Protein AF-A0A952NTE8-F1 (afdb_monomer)

Secondary structure (DSSP, 8-state):
--SSSHHHHHHHHSSS-HHHHT--TTTTTSSPEEETTEEEE-GGGSS----HHHHHHTGGG-SSHHHHHHHHHHH-GGGGTSEEEESS-SSSS---SSS-EEEEEETTEEEEEE--TT--SEEEEEEEE-TTT--EEEEEEEEETTEEEEEES-HHHHHHHTTTT---S-SSS--TTBTT--SS----HHHHHHHHHHHHHTTTSTTTTT----SS--GGG-HHHHHHHHHHHHHHHHHHHHHSSTTSTTGGGHHHHHHHHTTTT--TTSTTHHHHHHTTS-HHHHHHPPPSHHHHHHHHHHHHHHHHHHHHHHHHH-TT---SS---SSTTGGGHHHHHHHHHHHHHTT---GGG---SSS-TT----SS-HHHHHHHHHHHH-TTTTTT--EEEEE-SSSS-EEEEE-HHHHHHHHTT--------PPP--TTS--TTS-HHHHHHHHHSTTTS-SSS-PPP--TT-HHHHHHHHHSTT--HHHHHHIIIIITTTSTT-SSTTSPPPHHHHHHHHHHHHHHHS----

Mean predicted aligned error: 8.25 Å

pLDDT: mean 82.38, std 14.88, range [23.11, 97.81]

Sequence (529 aa):
MSVFKSALVAGMLLAFSVVAQAQQNKFLDMLPIFKNGKIVDRGVFRDKVPTFEELRANAARIPSYETFIDELLRQAPALRENHILIHHSESQQLSSLTHPRVILFGGGMAFGLADDPRQEERRVEIMQVDPKTYTISMHEIVFHESGPEFVEKPTSCAACHGQNPKPLWNPYDFWPNTFGSAIGFVGTSEETRAYQEIYARRAELPSLRGLKLGAKISQDTENVTAFTQYAHQINLGRFSAQNLGPASGIDDFADPLIAVFSYCAADRYQKANHEKLREFFHPDDAKLLPDLRPIETDMIASRGHFKNFLDRMQERIFPSGEVKFKVDHSRLADETGTLAQIRYVFELAGVDATNLTTSLIANDTLISAPSNTPIDFLGSFYEARPDLFKNVKLVPVDLNDGRKSWMRADCESLKAKSRKIRRRFASTRAWTEFKTDAPMRPVISRCAKCHVEGLGDAFNPAPTIPFDQPAKLATLLQAPQSRLREKIALRIREARGTQAQMPPGQALREEDIDSLLAFLDVLGKPPSH

Structure (mmCIF, N/CA/C/O backbone):
data_AF-A0A952NTE8-F1
#
_entry.id   AF-A0A952NTE8-F1
#
loop_
_atom_site.group_PDB
_atom_site.id
_atom_site.type_symbol
_atom_site.label_atom_id
_atom_site.label_alt_id
_atom_site.label_comp_id
_atom_site.label_asym_id
_atom_site.label_entity_id
_atom_site.label_seq_id
_atom_site.pdbx_PDB_ins_code
_atom_site.Cartn_x
_atom_site.Cartn_y
_atom_site.Cartn_z
_atom_site.occupancy
_atom_site.B_iso_or_equiv
_atom_site.auth_seq_id
_atom_site.auth_comp_id
_atom_site.auth_asym_id
_atom_site.auth_atom_id
_atom_site.pdbx_PDB_model_num
ATOM 1 N N . MET A 1 1 ? 41.011 11.223 -12.927 1.00 29.12 1 MET A N 1
ATOM 2 C CA . MET A 1 1 ? 39.618 11.497 -13.368 1.00 29.12 1 MET A CA 1
ATOM 3 C C . MET A 1 1 ? 38.599 10.682 -12.551 1.00 29.12 1 MET A C 1
ATOM 5 O O . MET A 1 1 ? 37.836 9.912 -13.113 1.00 29.12 1 MET A O 1
ATOM 9 N N . SER A 1 2 ? 38.578 10.842 -11.219 1.00 26.78 2 SER A N 1
ATOM 10 C CA . SER A 1 2 ? 37.790 9.997 -10.287 1.00 26.78 2 SER A CA 1
ATOM 11 C C . SER A 1 2 ? 36.852 10.794 -9.359 1.00 26.78 2 SER A C 1
ATOM 13 O O . SER A 1 2 ? 36.291 10.234 -8.425 1.00 26.78 2 SER A O 1
ATOM 15 N N . VAL A 1 3 ? 36.669 12.097 -9.591 1.00 23.11 3 VAL A N 1
ATOM 16 C CA . VAL A 1 3 ? 35.991 12.994 -8.628 1.00 23.11 3 VAL A CA 1
ATOM 17 C C . VAL A 1 3 ? 34.566 13.384 -9.068 1.00 23.11 3 VAL A C 1
ATOM 19 O O . VAL A 1 3 ? 33.764 13.812 -8.251 1.00 23.11 3 VAL A O 1
ATOM 22 N N . PHE A 1 4 ? 34.180 13.141 -10.328 1.00 24.33 4 PHE A N 1
ATOM 23 C CA . PHE A 1 4 ? 32.872 13.568 -10.860 1.00 24.33 4 PHE A CA 1
ATOM 24 C C . PHE A 1 4 ? 31.742 12.521 -10.798 1.00 24.33 4 PHE A C 1
ATOM 26 O O . PHE A 1 4 ? 30.581 12.886 -10.958 1.00 24.33 4 PHE A O 1
ATOM 33 N N . LYS A 1 5 ? 32.026 11.237 -10.526 1.00 28.19 5 LYS A N 1
ATOM 34 C CA . LYS A 1 5 ? 30.979 10.191 -10.433 1.00 28.19 5 LYS A CA 1
ATOM 35 C C . LYS A 1 5 ? 30.273 10.135 -9.069 1.00 28.19 5 LYS A C 1
ATOM 37 O O . LYS A 1 5 ? 29.155 9.635 -8.992 1.00 28.19 5 LYS A O 1
ATOM 42 N N . SER A 1 6 ? 30.873 10.696 -8.020 1.00 28.03 6 SER A N 1
ATOM 43 C CA . SER A 1 6 ? 30.298 10.700 -6.664 1.00 28.03 6 SER A CA 1
ATOM 44 C C . SER A 1 6 ? 29.309 11.848 -6.424 1.00 28.03 6 SER A C 1
ATOM 46 O O . SER A 1 6 ? 28.463 11.747 -5.544 1.00 28.03 6 SER A O 1
ATOM 48 N N . ALA A 1 7 ? 29.354 12.912 -7.234 1.00 27.81 7 ALA A N 1
ATOM 49 C CA . ALA A 1 7 ? 28.498 14.089 -7.069 1.00 27.81 7 ALA A CA 1
ATOM 50 C C . ALA A 1 7 ? 27.037 13.860 -7.504 1.00 27.81 7 ALA A C 1
ATOM 52 O O . ALA A 1 7 ? 26.141 14.518 -6.985 1.00 27.81 7 ALA A O 1
ATOM 53 N N . LEU A 1 8 ? 26.774 12.916 -8.419 1.00 34.78 8 LEU A N 1
ATOM 54 C CA . LEU A 1 8 ? 25.407 12.595 -8.855 1.00 34.78 8 LEU A CA 1
ATOM 55 C C . LEU A 1 8 ? 24.641 11.799 -7.783 1.00 34.78 8 LEU A C 1
ATOM 57 O O . LEU A 1 8 ? 23.468 12.057 -7.538 1.00 34.78 8 LEU A O 1
ATOM 61 N N . VAL A 1 9 ? 25.340 10.873 -7.117 1.00 36.53 9 VAL A N 1
ATOM 62 C CA . VAL A 1 9 ? 24.815 10.057 -6.008 1.00 36.53 9 VAL A CA 1
ATOM 63 C C . VAL A 1 9 ? 24.682 10.906 -4.745 1.00 36.53 9 VAL A C 1
ATOM 65 O O . VAL A 1 9 ? 23.647 10.871 -4.091 1.00 36.53 9 VAL A O 1
ATOM 68 N N . ALA A 1 10 ? 25.680 11.747 -4.457 1.00 31.86 10 ALA A N 1
ATOM 69 C CA . ALA A 1 10 ? 25.609 12.698 -3.358 1.00 31.86 10 ALA A CA 1
ATOM 70 C C . ALA A 1 10 ? 24.517 13.751 -3.589 1.00 31.86 10 ALA A C 1
ATOM 72 O O . ALA A 1 10 ? 23.801 14.058 -2.661 1.00 31.86 10 ALA A O 1
ATOM 73 N N . GLY A 1 11 ? 24.307 14.267 -4.803 1.00 30.27 11 GLY A N 1
ATOM 74 C CA . GLY A 1 11 ? 23.286 15.291 -5.070 1.00 30.27 11 GLY A CA 1
ATOM 75 C C . GLY A 1 11 ? 21.835 14.825 -4.889 1.00 30.27 11 GLY A C 1
ATOM 76 O O . GLY A 1 11 ? 21.003 15.631 -4.487 1.00 30.27 11 GLY A O 1
ATOM 77 N N . MET A 1 12 ? 21.537 13.543 -5.142 1.00 36.53 12 MET A N 1
ATOM 78 C CA . MET A 1 12 ? 20.231 12.937 -4.830 1.00 36.53 12 MET A CA 1
ATOM 79 C C . MET A 1 12 ? 20.116 12.527 -3.355 1.00 36.53 12 MET A C 1
ATO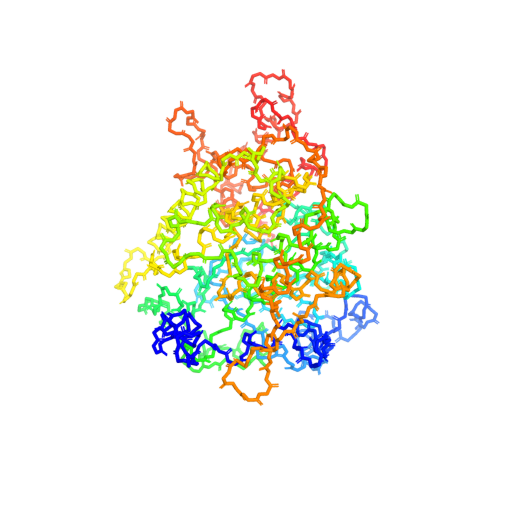M 81 O O . MET A 1 12 ? 19.042 12.649 -2.781 1.00 36.53 12 MET A O 1
ATOM 85 N N . LEU A 1 13 ? 21.220 12.119 -2.717 1.00 37.16 13 LEU A N 1
ATOM 86 C CA . LEU A 1 13 ? 21.271 11.861 -1.270 1.00 37.16 13 LEU A CA 1
ATOM 87 C C . LEU A 1 13 ? 21.317 13.149 -0.416 1.00 37.16 13 LEU A C 1
ATOM 89 O O . LEU A 1 13 ? 21.011 13.104 0.767 1.00 37.16 13 LEU A O 1
ATOM 93 N N . LEU A 1 14 ? 21.695 14.295 -0.989 1.00 31.58 14 LEU A N 1
ATOM 94 C CA . LEU A 1 14 ? 21.822 15.601 -0.316 1.00 31.58 14 LEU A CA 1
ATOM 95 C C . LEU A 1 14 ? 20.599 16.506 -0.531 1.00 31.58 14 LEU A C 1
ATOM 97 O O . LEU A 1 14 ? 20.530 17.581 0.059 1.00 31.58 14 LEU A O 1
ATOM 101 N N . ALA A 1 15 ? 19.634 16.089 -1.357 1.00 31.64 15 ALA A N 1
ATOM 102 C CA . ALA A 1 15 ? 18.303 16.701 -1.408 1.00 31.64 15 ALA A CA 1
ATOM 103 C C . ALA A 1 15 ? 17.396 16.208 -0.265 1.00 31.64 15 ALA A C 1
ATOM 105 O O . ALA A 1 15 ? 16.278 16.690 -0.094 1.00 31.64 15 ALA A O 1
ATOM 106 N N . PHE A 1 16 ? 17.888 15.270 0.544 1.00 37.50 16 PHE A N 1
ATOM 107 C CA . PHE A 1 16 ? 17.318 14.973 1.839 1.00 37.50 16 PHE A CA 1
ATOM 108 C C . PHE A 1 16 ? 17.744 16.091 2.794 1.00 37.50 16 PHE A C 1
ATOM 110 O O . PHE A 1 16 ? 18.900 16.181 3.201 1.00 37.50 16 PHE A O 1
ATOM 117 N N . SER A 1 17 ? 16.811 16.987 3.121 1.00 36.16 17 SER A N 1
ATOM 118 C CA . SER A 1 17 ? 16.971 17.904 4.249 1.00 36.16 17 SER A CA 1
ATOM 119 C C . SER A 1 17 ? 17.384 17.114 5.501 1.00 36.16 17 SER A C 1
ATOM 121 O O . SER A 1 17 ? 17.179 15.906 5.585 1.00 36.16 17 SER A O 1
ATOM 123 N N . VAL A 1 18 ? 17.934 17.773 6.518 1.00 35.44 18 VAL A N 1
ATOM 124 C CA . VAL A 1 18 ? 18.267 17.124 7.806 1.00 35.44 18 VAL A CA 1
ATOM 125 C C . VAL A 1 18 ? 17.051 16.377 8.404 1.00 35.44 18 VAL A C 1
ATOM 127 O O . VAL A 1 18 ? 17.213 15.386 9.106 1.00 35.44 18 VAL A O 1
ATOM 130 N N . VAL A 1 19 ? 15.829 16.782 8.029 1.00 35.66 19 VAL A N 1
ATOM 131 C CA . VAL A 1 19 ? 14.547 16.118 8.339 1.00 35.66 19 VAL A CA 1
ATOM 132 C C . VAL A 1 19 ? 14.366 14.788 7.588 1.00 35.66 19 VAL A C 1
ATOM 134 O O . VAL A 1 19 ? 13.755 13.859 8.101 1.00 35.66 19 VAL A O 1
ATOM 137 N N . ALA A 1 20 ? 14.925 14.655 6.388 1.00 42.34 20 ALA A N 1
ATOM 138 C CA . ALA A 1 20 ? 14.917 13.419 5.619 1.00 42.34 20 ALA A CA 1
ATOM 139 C C . ALA A 1 20 ? 16.083 12.465 5.944 1.00 42.34 20 ALA A C 1
ATOM 141 O O . ALA A 1 20 ? 15.983 11.269 5.697 1.00 42.34 20 ALA A O 1
ATOM 142 N N . GLN A 1 21 ? 17.156 12.951 6.569 1.00 41.72 21 GLN A N 1
ATOM 143 C CA . GLN A 1 21 ? 18.234 12.096 7.084 1.00 41.72 21 GLN A CA 1
ATOM 144 C C . GLN A 1 21 ? 17.828 11.336 8.364 1.00 41.72 21 GLN A C 1
ATOM 146 O O . GLN A 1 21 ? 18.418 10.307 8.679 1.00 41.72 21 GLN A O 1
ATOM 151 N N . ALA A 1 22 ? 16.786 11.811 9.057 1.00 40.94 22 ALA A N 1
ATOM 152 C CA . ALA A 1 22 ? 16.142 11.151 10.196 1.00 40.94 22 ALA A CA 1
ATOM 153 C C . ALA A 1 22 ? 15.037 10.150 9.796 1.00 40.94 22 ALA A C 1
ATOM 155 O O . ALA A 1 22 ? 14.345 9.625 10.669 1.00 40.94 22 ALA A O 1
ATOM 156 N N . GLN A 1 23 ? 14.847 9.871 8.497 1.00 52.31 23 GLN A N 1
ATOM 157 C CA . GLN A 1 23 ? 13.864 8.881 8.051 1.00 52.31 23 GLN A CA 1
ATOM 158 C C . GLN A 1 23 ? 14.181 7.537 8.727 1.00 52.31 23 GLN A C 1
ATOM 160 O O . GLN A 1 23 ? 15.297 7.030 8.656 1.00 52.31 23 GLN A O 1
ATOM 165 N N . GLN A 1 24 ? 13.227 7.028 9.505 1.00 62.09 24 GLN A N 1
ATOM 166 C CA . GLN A 1 24 ? 13.499 6.199 10.679 1.00 62.09 24 GLN A CA 1
ATOM 167 C C . GLN A 1 24 ? 14.242 4.885 10.385 1.00 62.09 24 GLN A C 1
ATOM 169 O O . GLN A 1 24 ? 13.862 4.124 9.501 1.00 62.09 24 GLN A O 1
ATOM 174 N N . ASN A 1 25 ? 15.179 4.488 11.251 1.00 64.44 25 ASN A N 1
ATOM 175 C CA . ASN A 1 25 ? 15.815 3.155 11.212 1.00 64.44 25 ASN A CA 1
ATOM 176 C C . ASN A 1 25 ? 14.817 1.990 11.042 1.00 64.44 25 ASN A C 1
ATOM 178 O O . ASN A 1 25 ? 15.151 0.940 10.493 1.00 64.44 25 ASN A O 1
ATOM 182 N N . LYS A 1 26 ? 13.582 2.190 11.508 1.00 75.12 26 LYS A N 1
ATOM 183 C CA . LYS A 1 26 ? 12.490 1.230 11.442 1.00 75.12 26 LYS A CA 1
ATOM 184 C C . LYS A 1 26 ? 11.876 1.046 10.052 1.00 75.12 26 LYS A C 1
ATOM 186 O O . LYS A 1 26 ? 11.458 -0.062 9.739 1.00 75.12 26 LYS A O 1
ATOM 191 N N . PHE A 1 27 ? 11.839 2.062 9.186 1.00 78.94 27 PHE A N 1
ATOM 192 C CA . PHE A 1 27 ? 11.402 1.827 7.802 1.00 78.94 27 PHE A CA 1
ATOM 193 C C . PHE A 1 27 ? 12.444 0.973 7.060 1.00 78.94 27 PHE A C 1
ATOM 195 O O . PHE A 1 27 ? 12.081 0.072 6.306 1.00 78.94 27 PHE A O 1
ATOM 202 N N . LEU A 1 28 ? 13.740 1.188 7.342 1.00 77.50 28 LEU A N 1
ATOM 203 C CA . LEU A 1 28 ? 14.839 0.382 6.797 1.00 77.50 28 LEU A CA 1
ATOM 204 C C . LEU A 1 28 ? 14.788 -1.082 7.253 1.00 77.50 28 LEU A C 1
ATOM 206 O O . LEU A 1 28 ? 15.457 -1.926 6.666 1.00 77.50 28 LEU A O 1
ATOM 210 N N . ASP A 1 29 ? 14.069 -1.397 8.331 1.00 81.25 29 ASP A N 1
ATOM 211 C CA . ASP A 1 29 ? 13.821 -2.780 8.756 1.00 81.25 29 ASP A CA 1
ATOM 212 C C . ASP A 1 29 ? 12.795 -3.495 7.873 1.00 81.25 29 ASP A C 1
ATOM 214 O O . ASP A 1 29 ? 12.760 -4.719 7.867 1.00 81.25 29 ASP A O 1
ATOM 218 N N . MET A 1 30 ? 11.979 -2.755 7.120 1.00 86.81 30 MET A N 1
ATOM 219 C CA . MET A 1 30 ? 10.964 -3.326 6.229 1.00 86.81 30 MET A CA 1
ATOM 220 C C . MET A 1 30 ? 11.511 -3.609 4.825 1.00 86.81 30 MET A C 1
ATOM 222 O O . MET A 1 30 ? 10.837 -4.251 4.022 1.00 86.81 30 MET A O 1
ATOM 226 N N . LEU A 1 31 ? 12.725 -3.147 4.520 1.00 83.31 31 LEU A N 1
ATOM 227 C CA . LEU A 1 31 ? 13.369 -3.310 3.218 1.00 83.31 31 LEU A CA 1
ATOM 228 C C . LEU A 1 31 ? 14.060 -4.673 3.078 1.00 83.31 31 LEU A C 1
ATOM 230 O O . LEU A 1 31 ? 14.612 -5.180 4.056 1.00 83.31 31 LEU A O 1
ATOM 234 N N . PRO A 1 32 ? 14.131 -5.233 1.856 1.00 84.69 32 PRO A N 1
ATOM 235 C CA . PRO A 1 32 ? 15.030 -6.340 1.572 1.00 84.69 32 PRO A CA 1
ATOM 236 C C . PRO A 1 32 ? 16.487 -5.909 1.784 1.00 84.69 32 PRO A C 1
ATOM 238 O O . PRO A 1 32 ? 16.936 -4.902 1.229 1.00 84.69 32 PRO A O 1
ATOM 241 N N . ILE A 1 33 ? 17.247 -6.683 2.560 1.00 84.69 33 ILE A N 1
ATOM 242 C CA . ILE A 1 33 ? 18.671 -6.417 2.807 1.00 84.69 33 ILE A CA 1
ATOM 243 C C . ILE A 1 33 ? 19.508 -7.344 1.937 1.00 84.69 33 ILE A C 1
ATOM 245 O O . ILE A 1 33 ? 19.266 -8.553 1.887 1.00 84.69 33 ILE A O 1
ATOM 249 N N . PHE A 1 34 ? 20.533 -6.786 1.292 1.00 83.88 34 PHE A N 1
ATOM 250 C CA . PHE A 1 34 ? 21.419 -7.524 0.399 1.00 83.88 34 PHE A CA 1
ATOM 251 C C . PHE A 1 34 ? 22.808 -7.752 0.996 1.00 83.88 34 PHE A C 1
ATOM 253 O O . PHE A 1 34 ? 23.378 -6.889 1.664 1.00 83.88 34 PHE A O 1
ATOM 260 N N . LYS A 1 35 ? 23.391 -8.912 0.677 1.00 83.31 35 LYS A N 1
ATOM 261 C CA . LYS A 1 35 ? 24.801 -9.238 0.909 1.00 83.31 35 LYS A CA 1
ATOM 262 C C . LYS A 1 35 ? 25.341 -10.038 -0.271 1.00 83.31 35 LYS A C 1
ATOM 264 O O . LYS A 1 35 ? 24.759 -11.047 -0.659 1.00 83.31 35 LYS A O 1
ATOM 269 N N . ASN A 1 36 ? 26.462 -9.595 -0.843 1.00 80.94 36 ASN A N 1
ATOM 270 C CA . ASN A 1 36 ? 27.105 -10.235 -2.001 1.00 80.94 36 ASN A CA 1
ATOM 271 C C . ASN A 1 36 ? 26.140 -10.477 -3.184 1.00 80.94 36 ASN A C 1
ATOM 273 O O . ASN A 1 36 ? 26.173 -11.534 -3.811 1.00 80.94 36 ASN A O 1
ATOM 277 N N . GLY A 1 37 ? 25.255 -9.513 -3.461 1.00 76.69 37 GLY A N 1
ATOM 278 C CA . GLY A 1 37 ? 24.292 -9.598 -4.565 1.00 76.69 37 GLY A CA 1
ATOM 279 C C . GLY A 1 37 ? 23.156 -10.603 -4.352 1.00 76.69 37 GLY A C 1
ATOM 280 O O . GLY A 1 37 ? 22.561 -11.038 -5.332 1.00 76.69 37 GLY A O 1
ATOM 281 N N . LYS A 1 38 ? 22.877 -10.998 -3.102 1.00 82.69 38 LYS A N 1
ATOM 282 C CA . LYS A 1 38 ? 21.748 -11.857 -2.713 1.00 82.69 38 LYS A CA 1
ATOM 283 C C . LYS A 1 38 ? 20.960 -11.224 -1.574 1.00 82.69 38 LYS A C 1
ATOM 285 O O . LYS A 1 38 ? 21.555 -10.558 -0.729 1.00 82.69 38 LYS A O 1
ATOM 290 N N . ILE A 1 39 ? 19.656 -11.483 -1.527 1.00 86.81 39 ILE A N 1
ATOM 291 C CA . ILE A 1 39 ? 18.797 -11.112 -0.396 1.00 86.81 39 ILE A CA 1
ATOM 292 C C . ILE A 1 39 ? 19.170 -11.983 0.810 1.00 86.81 39 ILE A C 1
ATOM 294 O O . ILE A 1 39 ? 19.247 -13.206 0.689 1.00 86.81 39 ILE A O 1
ATOM 298 N N . VAL A 1 40 ? 19.415 -11.354 1.959 1.00 86.88 40 VAL A N 1
ATOM 299 C CA . VAL A 1 40 ? 19.712 -12.018 3.242 1.00 86.88 40 VAL A CA 1
ATOM 300 C C . VAL A 1 40 ? 18.686 -11.721 4.332 1.00 86.88 40 VAL A C 1
ATOM 302 O O . VAL A 1 40 ? 18.626 -12.463 5.306 1.00 86.88 40 VAL A O 1
ATOM 305 N N . ASP A 1 41 ? 17.871 -10.683 4.159 1.00 86.44 41 ASP A N 1
ATOM 306 C CA . ASP A 1 41 ? 16.723 -10.374 5.012 1.00 86.44 41 ASP A CA 1
ATOM 307 C C . ASP A 1 41 ? 15.558 -9.938 4.119 1.00 86.44 41 ASP A C 1
ATOM 309 O O . ASP A 1 41 ? 15.762 -9.200 3.152 1.00 86.44 41 ASP A O 1
ATOM 313 N N . ARG A 1 42 ? 14.354 -10.414 4.440 1.00 84.50 42 ARG A N 1
ATOM 314 C CA . ARG A 1 42 ? 13.105 -10.114 3.733 1.00 84.50 42 ARG A CA 1
ATOM 315 C C . ARG A 1 42 ? 12.227 -9.115 4.484 1.00 84.50 42 ARG A C 1
ATOM 317 O O . ARG A 1 42 ? 11.022 -9.122 4.261 1.00 84.50 42 ARG A O 1
ATOM 324 N N . GLY A 1 43 ? 12.801 -8.308 5.378 1.00 86.19 43 GLY A N 1
ATOM 325 C CA . GLY A 1 43 ? 12.189 -7.153 6.041 1.00 86.19 43 GLY A CA 1
ATOM 326 C C . GLY A 1 43 ? 10.767 -7.399 6.557 1.00 86.19 43 GLY A C 1
ATOM 327 O O . GLY A 1 43 ? 10.570 -7.828 7.692 1.00 86.19 43 GLY A O 1
ATOM 328 N N . VAL A 1 44 ? 9.763 -7.203 5.695 1.00 90.94 44 VAL A N 1
ATOM 329 C CA . VAL A 1 44 ? 8.335 -7.481 5.947 1.00 90.94 44 VAL A CA 1
ATOM 330 C C . VAL A 1 44 ? 8.000 -8.889 6.470 1.00 90.94 44 VAL A C 1
ATOM 332 O O . VAL A 1 44 ? 6.979 -9.042 7.142 1.00 90.94 44 VAL A O 1
ATOM 335 N N . PHE A 1 45 ? 8.831 -9.906 6.208 1.00 93.31 45 PHE A N 1
ATOM 336 C CA . PHE A 1 45 ? 8.646 -11.285 6.705 1.00 93.31 45 PHE A CA 1
ATOM 337 C C . PHE A 1 45 ? 9.659 -11.704 7.782 1.00 93.31 45 PHE A C 1
ATOM 339 O O . PHE A 1 45 ? 9.774 -12.892 8.082 1.00 93.31 45 PHE A O 1
ATOM 346 N N . ARG A 1 46 ? 10.429 -10.759 8.334 1.00 87.69 46 ARG A N 1
ATOM 347 C CA . ARG A 1 46 ? 11.508 -11.046 9.292 1.00 87.69 46 ARG A CA 1
ATOM 348 C C . ARG A 1 46 ? 10.996 -11.653 10.598 1.00 87.69 46 ARG A C 1
ATOM 350 O O . ARG A 1 46 ? 11.538 -12.647 11.075 1.00 87.69 46 ARG A O 1
ATOM 357 N N . ASP A 1 47 ? 9.966 -11.041 11.171 1.00 90.50 47 ASP A N 1
ATOM 358 C CA . ASP A 1 47 ? 9.421 -11.432 12.469 1.00 90.50 47 ASP A CA 1
ATOM 359 C C . ASP A 1 47 ? 8.306 -12.468 12.292 1.00 90.50 47 ASP A C 1
ATOM 361 O O . ASP A 1 47 ? 7.441 -12.314 11.431 1.00 90.50 47 ASP A O 1
ATOM 365 N N . LYS A 1 48 ? 8.285 -13.520 13.121 1.00 92.75 48 LYS A N 1
ATOM 366 C CA . LYS A 1 48 ? 7.167 -14.474 13.125 1.00 92.75 48 LYS A CA 1
ATOM 367 C C . LYS A 1 48 ? 5.955 -13.839 13.810 1.00 92.75 48 LYS A C 1
ATOM 369 O O . LYS A 1 48 ? 6.050 -13.392 14.951 1.00 92.75 48 LYS A O 1
ATOM 374 N N . VAL A 1 49 ? 4.810 -13.879 13.137 1.00 96.88 49 VAL A N 1
ATOM 375 C CA . VAL A 1 49 ? 3.507 -13.450 13.657 1.00 96.88 49 VAL A CA 1
ATOM 376 C C . VAL A 1 49 ? 2.505 -14.585 13.416 1.00 96.88 49 VAL A C 1
ATOM 378 O O . VAL A 1 49 ? 2.591 -15.215 12.361 1.00 96.88 49 VAL A O 1
ATOM 381 N N . PRO A 1 50 ? 1.621 -14.922 14.379 1.00 96.94 50 PRO A N 1
ATOM 382 C CA . PRO A 1 50 ? 0.689 -16.031 14.209 1.00 96.94 50 PRO A CA 1
ATOM 383 C C . PRO A 1 50 ? -0.283 -15.770 13.055 1.00 96.94 50 PRO A C 1
ATOM 385 O O . PRO A 1 50 ? -0.882 -14.698 12.958 1.00 96.94 50 PRO A O 1
ATOM 388 N N . THR A 1 51 ? -0.431 -16.777 12.202 1.00 97.38 51 THR A N 1
ATOM 389 C CA . THR A 1 51 ? -1.390 -16.803 11.088 1.00 97.38 51 THR A CA 1
ATOM 390 C C . THR A 1 51 ? -2.830 -16.906 11.587 1.00 97.38 51 THR A C 1
ATOM 392 O O . THR A 1 51 ? -3.082 -17.326 12.718 1.00 97.38 51 THR A O 1
ATOM 395 N N . PHE A 1 52 ? -3.798 -16.579 10.733 1.00 97.81 52 PHE A N 1
ATOM 396 C CA . PHE A 1 52 ? -5.220 -16.777 11.007 1.00 97.81 52 PHE A CA 1
ATOM 397 C C . PHE A 1 52 ? -5.531 -18.227 11.404 1.00 97.81 52 PHE A C 1
ATOM 399 O O . PHE A 1 52 ? -6.278 -18.476 12.350 1.00 97.81 52 PHE A O 1
ATOM 406 N N . GLU A 1 53 ? -4.908 -19.197 10.735 1.00 97.75 53 GLU A N 1
ATOM 407 C CA . GLU A 1 53 ? -5.066 -20.616 11.031 1.00 97.75 53 GLU A CA 1
ATOM 408 C C . GLU A 1 53 ? -4.498 -20.988 12.409 1.00 97.75 53 GLU A C 1
ATOM 410 O O . GLU A 1 53 ? -5.150 -21.717 13.160 1.00 97.75 53 GLU A O 1
ATOM 415 N N . GLU A 1 54 ? -3.316 -20.472 12.769 1.00 97.44 54 GLU A N 1
ATOM 416 C CA . GLU A 1 54 ? -2.722 -20.659 14.101 1.00 97.44 54 GLU A CA 1
ATOM 417 C C . GLU A 1 54 ? -3.573 -19.992 15.197 1.00 97.44 54 GLU A C 1
ATOM 419 O O . GLU A 1 54 ? -3.733 -20.565 16.277 1.00 97.44 54 GLU A O 1
ATOM 424 N N . LEU A 1 55 ? -4.153 -18.816 14.933 1.00 97.50 55 LEU A N 1
ATOM 425 C CA . LEU A 1 55 ? -5.069 -18.135 15.854 1.00 97.50 55 LEU A CA 1
ATOM 426 C C . LEU A 1 55 ? -6.347 -18.956 16.062 1.00 97.50 55 LEU A C 1
ATOM 428 O O . LEU A 1 55 ? -6.719 -19.227 17.203 1.00 97.50 55 LEU A O 1
ATOM 432 N N . ARG A 1 56 ? -6.965 -19.441 14.977 1.00 97.25 56 ARG A N 1
ATOM 433 C CA . ARG A 1 56 ? -8.156 -20.303 15.026 1.00 97.25 56 ARG A CA 1
ATOM 434 C C . ARG A 1 56 ? -7.898 -21.601 15.784 1.00 97.25 56 ARG A C 1
ATOM 436 O O . ARG A 1 56 ? -8.708 -21.999 16.617 1.00 97.25 56 ARG A O 1
ATOM 443 N N . ALA A 1 57 ? -6.757 -22.247 15.550 1.00 96.94 57 ALA A N 1
ATOM 444 C CA . ALA A 1 57 ? -6.372 -23.459 16.274 1.00 96.94 57 ALA A CA 1
ATOM 445 C C . ALA A 1 57 ? -6.201 -23.221 17.787 1.00 96.94 57 ALA A C 1
ATOM 447 O O . ALA A 1 57 ? -6.351 -24.147 18.582 1.00 96.94 57 ALA A O 1
ATOM 448 N N . ASN A 1 58 ? -5.922 -21.979 18.190 1.00 94.25 58 ASN A N 1
ATOM 449 C CA . ASN A 1 58 ? -5.769 -21.564 19.580 1.00 94.25 58 ASN A CA 1
ATOM 450 C C . ASN A 1 58 ? -6.982 -20.786 20.120 1.00 94.25 58 ASN A C 1
ATOM 452 O O . ASN A 1 58 ? -6.844 -20.129 21.151 1.00 94.25 58 ASN A O 1
ATOM 456 N N . ALA A 1 59 ? -8.163 -20.883 19.491 1.00 94.75 59 ALA A N 1
ATOM 457 C CA . ALA A 1 59 ? -9.367 -20.130 19.871 1.00 94.75 59 ALA A CA 1
ATOM 458 C C . ALA A 1 59 ? -9.706 -20.214 21.374 1.00 94.75 59 ALA A C 1
ATOM 460 O O . ALA A 1 59 ? -10.102 -19.224 21.982 1.00 94.75 59 ALA A O 1
ATOM 461 N N . ALA A 1 60 ? -9.455 -21.364 22.010 1.00 93.69 60 ALA A N 1
ATOM 462 C CA . ALA A 1 60 ? -9.668 -21.564 23.447 1.00 93.69 60 ALA A CA 1
ATOM 463 C C . ALA A 1 60 ? -8.829 -20.637 24.355 1.00 93.69 60 ALA A C 1
ATOM 465 O O . ALA A 1 60 ? -9.180 -20.436 25.514 1.00 93.69 60 ALA A O 1
ATOM 466 N N . ARG A 1 61 ? -7.713 -20.086 23.857 1.00 93.81 61 ARG A N 1
ATOM 467 C CA . ARG A 1 61 ? -6.860 -19.119 24.575 1.00 93.81 61 ARG A CA 1
ATOM 468 C C . ARG A 1 61 ? -7.250 -17.663 24.327 1.00 93.81 61 ARG A C 1
ATOM 470 O O . ARG A 1 61 ? -6.718 -16.787 24.998 1.00 93.81 61 ARG A O 1
ATOM 477 N N . ILE A 1 62 ? -8.150 -17.415 23.380 1.00 95.81 62 ILE A N 1
ATOM 478 C CA . ILE A 1 62 ? -8.590 -16.081 22.960 1.00 95.81 62 ILE A CA 1
ATOM 479 C C . ILE A 1 62 ? -10.125 -15.974 23.001 1.00 95.81 62 ILE A C 1
ATOM 481 O O . ILE A 1 62 ? -10.744 -15.645 21.992 1.00 95.81 62 ILE A O 1
ATOM 485 N N . PRO A 1 63 ? -10.772 -16.273 24.148 1.00 95.25 63 PRO A N 1
ATOM 486 C CA . PRO A 1 63 ? -12.232 -16.265 24.248 1.00 95.25 63 PRO A CA 1
ATOM 487 C C . PRO A 1 63 ? -12.857 -14.870 24.078 1.00 95.25 63 PRO A C 1
ATOM 489 O O . PRO A 1 63 ? -14.057 -14.777 23.850 1.00 95.25 63 PRO A O 1
ATOM 492 N N . SER A 1 64 ? -12.069 -13.796 24.198 1.00 95.25 64 SER A N 1
ATOM 493 C CA . SER A 1 64 ? -12.519 -12.404 24.093 1.00 95.25 64 SER A CA 1
ATOM 494 C C . SER A 1 64 ? -11.541 -11.540 23.292 1.00 95.25 64 SER A C 1
ATOM 496 O O . SER A 1 64 ? -10.388 -11.916 23.072 1.00 95.25 64 SER A O 1
ATOM 498 N N . TYR A 1 65 ? -11.981 -10.342 22.915 1.00 95.44 65 TYR A N 1
ATOM 499 C CA . TYR A 1 65 ? -11.167 -9.362 22.196 1.00 95.44 65 TYR A CA 1
ATOM 500 C C . TYR A 1 65 ? -9.916 -8.932 22.987 1.00 95.44 65 TYR A C 1
ATOM 502 O O . TYR A 1 65 ? -8.816 -8.860 22.442 1.00 95.44 65 TYR A O 1
ATOM 510 N N . GLU A 1 66 ? -10.043 -8.720 24.297 1.00 95.12 66 GLU A N 1
ATOM 511 C CA . GLU A 1 66 ? -8.932 -8.346 25.180 1.00 95.12 66 GLU A CA 1
ATOM 512 C C . GLU A 1 66 ? -7.903 -9.474 25.291 1.00 95.12 66 GLU A C 1
ATOM 514 O O . GLU A 1 66 ? -6.700 -9.239 25.180 1.00 95.12 66 GLU A O 1
ATOM 519 N N . THR A 1 67 ? -8.378 -10.708 25.489 1.00 95.94 67 THR A N 1
ATOM 520 C CA . THR A 1 67 ? -7.500 -11.883 25.593 1.00 95.94 67 THR A CA 1
ATOM 521 C C . THR A 1 67 ? -6.816 -12.191 24.264 1.00 95.94 67 THR A C 1
ATOM 523 O O . THR A 1 67 ? -5.649 -12.583 24.265 1.00 95.94 67 THR A O 1
ATOM 526 N N . PHE A 1 68 ? -7.484 -11.934 23.134 1.00 97.38 68 PHE A N 1
ATOM 527 C CA . PHE A 1 68 ? -6.866 -11.964 21.811 1.00 97.38 68 PHE A CA 1
ATOM 528 C C . PHE A 1 68 ? -5.683 -11.000 21.703 1.00 97.38 68 PHE A C 1
ATOM 530 O O . PHE A 1 68 ? -4.599 -11.424 21.301 1.00 97.38 68 PHE A O 1
ATOM 537 N N . ILE A 1 69 ? -5.859 -9.732 22.083 1.00 97.25 69 ILE A N 1
ATOM 538 C CA . ILE A 1 69 ? -4.789 -8.725 22.009 1.00 97.25 69 ILE A CA 1
ATOM 539 C C . ILE A 1 69 ? -3.609 -9.131 22.898 1.00 97.25 69 ILE A C 1
ATOM 541 O O . ILE A 1 69 ? -2.461 -9.128 22.444 1.00 97.25 69 ILE A O 1
ATOM 545 N N . ASP A 1 70 ? -3.882 -9.523 24.145 1.00 96.31 70 ASP A N 1
ATOM 546 C CA . ASP A 1 70 ? -2.842 -9.921 25.095 1.00 96.31 70 ASP A CA 1
ATOM 547 C C . ASP A 1 70 ? -2.045 -11.134 24.574 1.00 96.31 70 ASP A C 1
ATOM 549 O O . ASP A 1 70 ? -0.809 -11.136 24.606 1.00 96.31 70 ASP A O 1
ATOM 553 N N . GLU A 1 71 ? -2.734 -12.146 24.036 1.00 96.88 71 GLU A N 1
ATOM 554 C CA . GLU A 1 71 ? -2.111 -13.349 23.481 1.00 96.88 71 GLU A CA 1
ATOM 555 C C . GLU A 1 71 ? -1.334 -13.056 22.188 1.00 96.88 71 GLU A C 1
ATOM 557 O O . GLU A 1 71 ? -0.211 -13.543 22.025 1.00 96.88 71 GLU A O 1
ATOM 562 N N . LEU A 1 72 ? -1.867 -12.208 21.301 1.00 97.81 72 LEU A N 1
ATOM 563 C CA . LEU A 1 72 ? -1.187 -11.771 20.081 1.00 97.81 72 LEU A CA 1
ATOM 564 C C . LEU A 1 72 ? 0.129 -11.057 20.414 1.00 97.81 72 LEU A C 1
ATOM 566 O O . LEU A 1 72 ? 1.182 -11.418 19.886 1.00 97.81 72 LEU A O 1
ATOM 570 N N . LEU A 1 73 ? 0.110 -10.091 21.338 1.00 97.19 73 LEU A N 1
ATOM 571 C CA . LEU A 1 73 ? 1.312 -9.358 21.753 1.00 97.19 73 LEU A CA 1
ATOM 572 C C . LEU A 1 73 ? 2.293 -10.237 22.546 1.00 97.19 73 LEU A C 1
ATOM 574 O O . LEU A 1 73 ? 3.501 -9.967 22.568 1.00 97.19 73 LEU A O 1
ATOM 578 N N . ARG A 1 74 ? 1.814 -11.293 23.214 1.00 96.31 74 ARG A N 1
ATOM 579 C CA . ARG A 1 74 ? 2.670 -12.304 23.850 1.00 96.31 74 ARG A CA 1
ATOM 580 C C . ARG A 1 74 ? 3.399 -13.152 22.806 1.00 96.31 74 ARG A C 1
ATOM 582 O O . ARG A 1 74 ? 4.600 -13.369 22.957 1.00 96.31 74 ARG A O 1
ATOM 589 N N . GLN A 1 75 ? 2.699 -13.619 21.772 1.00 96.81 75 GLN A N 1
ATOM 590 C CA . GLN A 1 75 ? 3.270 -14.455 20.710 1.00 96.81 75 GLN A CA 1
ATOM 591 C C . GLN A 1 75 ? 4.147 -13.666 19.728 1.00 96.81 75 GLN A C 1
ATOM 593 O O . GLN A 1 75 ? 5.146 -14.200 19.251 1.00 96.81 75 GLN A O 1
ATOM 598 N N . ALA A 1 76 ? 3.812 -12.401 19.463 1.00 97.06 76 ALA A N 1
ATOM 599 C CA . ALA A 1 76 ? 4.520 -11.531 18.527 1.00 97.06 76 ALA A CA 1
ATOM 600 C C . ALA A 1 76 ? 4.923 -10.187 19.175 1.00 97.06 76 ALA A C 1
ATOM 602 O O . ALA A 1 76 ? 4.321 -9.145 18.898 1.00 97.06 76 ALA A O 1
ATOM 603 N N . PRO A 1 77 ? 5.973 -10.158 20.024 1.00 96.00 77 PRO A N 1
ATOM 604 C CA . PRO A 1 77 ? 6.361 -8.956 20.763 1.00 96.00 77 PRO A CA 1
ATOM 605 C C . PRO A 1 77 ? 6.707 -7.729 19.913 1.00 96.00 77 PRO A C 1
ATOM 607 O O . PRO A 1 77 ? 6.526 -6.611 20.397 1.00 96.00 77 PRO A O 1
ATOM 610 N N . ALA A 1 78 ? 7.173 -7.921 18.674 1.00 93.31 78 ALA A N 1
ATOM 611 C CA . ALA A 1 78 ? 7.495 -6.838 17.742 1.00 93.31 78 ALA A CA 1
ATOM 612 C C . ALA A 1 78 ? 6.276 -5.949 17.419 1.00 93.31 78 ALA A C 1
ATOM 614 O O . ALA A 1 78 ? 6.421 -4.740 17.230 1.00 93.31 78 ALA A O 1
ATOM 615 N N . LEU A 1 79 ? 5.057 -6.507 17.459 1.00 95.94 79 LEU A N 1
ATOM 616 C CA . LEU A 1 79 ? 3.819 -5.756 17.220 1.00 95.94 79 LEU A CA 1
ATOM 617 C C . LEU A 1 79 ? 3.571 -4.656 18.262 1.00 95.94 79 LEU A C 1
ATOM 619 O O . LEU A 1 79 ? 2.924 -3.660 17.952 1.00 95.94 79 LEU A O 1
ATOM 623 N N . ARG A 1 80 ? 4.147 -4.768 19.472 1.00 95.38 80 ARG A N 1
ATOM 624 C CA . ARG A 1 80 ? 4.065 -3.699 20.486 1.00 95.38 80 ARG A CA 1
ATOM 625 C C . ARG A 1 80 ? 4.640 -2.383 19.980 1.00 95.38 80 ARG A C 1
ATOM 627 O O . ARG A 1 80 ? 4.210 -1.321 20.416 1.00 95.38 80 ARG A O 1
ATOM 634 N N . GLU A 1 81 ? 5.627 -2.450 19.097 1.00 91.75 81 GLU A N 1
ATOM 635 C CA . GLU A 1 81 ? 6.254 -1.280 18.495 1.00 91.75 81 GLU A CA 1
ATOM 636 C C . GLU A 1 81 ? 5.680 -0.998 17.111 1.00 91.75 81 GLU A C 1
ATOM 638 O O . GLU A 1 81 ? 5.577 0.163 16.732 1.00 91.75 81 GLU A O 1
ATOM 643 N N . ASN A 1 82 ? 5.329 -2.023 16.335 1.00 93.25 82 ASN A N 1
ATOM 644 C CA . ASN A 1 82 ? 4.853 -1.886 14.958 1.00 93.25 82 ASN A CA 1
ATOM 645 C C . ASN A 1 82 ? 3.348 -1.607 14.906 1.00 93.25 82 ASN A C 1
ATOM 647 O O . ASN A 1 82 ? 2.551 -2.497 14.611 1.00 93.25 82 ASN A O 1
ATOM 651 N N . HIS A 1 83 ? 2.972 -0.363 15.204 1.00 93.69 83 HIS A N 1
ATOM 652 C CA . HIS A 1 83 ? 1.579 0.064 15.182 1.00 93.69 83 HIS A CA 1
ATOM 653 C C . HIS A 1 83 ? 1.402 1.503 14.696 1.00 93.69 83 HIS A C 1
ATOM 655 O O . HIS A 1 83 ? 2.264 2.350 14.931 1.00 93.69 83 HIS A O 1
ATOM 661 N N . ILE A 1 84 ? 0.261 1.790 14.074 1.00 93.00 84 ILE A N 1
ATOM 662 C CA . ILE A 1 84 ? -0.199 3.154 13.768 1.00 93.00 84 ILE A CA 1
ATOM 663 C C . ILE A 1 84 ? -1.577 3.406 14.380 1.00 93.00 84 ILE A C 1
ATOM 665 O O . ILE A 1 84 ? -2.326 2.458 14.622 1.00 93.00 84 ILE A O 1
ATOM 669 N N . LEU A 1 85 ? -1.907 4.678 14.618 1.00 93.31 85 LEU A N 1
ATOM 670 C CA . LEU A 1 85 ? -3.171 5.103 15.224 1.00 93.31 85 LEU A CA 1
ATOM 671 C C . LEU A 1 85 ? -3.950 5.989 14.247 1.00 93.31 85 LEU A C 1
ATOM 673 O O . LEU A 1 85 ? -3.472 7.052 13.870 1.00 93.31 85 LEU A O 1
ATOM 677 N N . ILE A 1 86 ? -5.157 5.584 13.869 1.00 91.44 86 ILE A N 1
ATOM 678 C CA . ILE A 1 86 ? -6.000 6.249 12.871 1.00 91.44 86 ILE A CA 1
ATOM 679 C C . ILE A 1 86 ? -7.212 6.862 13.571 1.00 91.44 86 ILE A C 1
ATOM 681 O O . ILE A 1 86 ? -8.083 6.140 14.060 1.00 91.44 86 ILE A O 1
ATOM 685 N N . HIS A 1 87 ? -7.312 8.189 13.596 1.00 90.12 87 HIS A N 1
ATOM 686 C CA . HIS A 1 87 ? -8.426 8.892 14.242 1.00 90.12 87 HIS A CA 1
ATOM 687 C C . HIS A 1 87 ? -9.649 9.088 13.341 1.00 90.12 87 HIS A C 1
ATOM 689 O O . HIS A 1 87 ? -10.741 9.275 13.858 1.00 90.12 87 HIS A O 1
ATOM 695 N N . HIS A 1 88 ? -9.505 9.040 12.014 1.00 86.12 88 HIS A N 1
ATOM 696 C CA . HIS A 1 88 ? -10.638 9.107 11.079 1.00 86.12 88 HIS A CA 1
ATOM 697 C C . HIS A 1 88 ? -10.563 7.954 10.074 1.00 86.12 88 HIS A C 1
ATOM 699 O O . HIS A 1 88 ? -10.071 8.104 8.956 1.00 86.12 88 HIS A O 1
ATOM 705 N N . SER A 1 89 ? -10.989 6.763 10.498 1.00 86.19 89 SER A N 1
ATOM 706 C CA . SER A 1 89 ? -10.885 5.569 9.664 1.00 86.19 89 SER A CA 1
ATOM 707 C C . SER A 1 89 ? -11.834 5.611 8.468 1.00 86.19 89 SER A C 1
ATOM 709 O O . SER A 1 89 ? -13.020 5.908 8.601 1.00 86.19 89 SER A O 1
ATOM 711 N N . GLU A 1 90 ? -11.306 5.225 7.307 1.00 80.25 90 GLU A N 1
ATOM 712 C CA . GLU A 1 90 ? -12.061 5.006 6.069 1.00 80.25 90 GLU A CA 1
ATOM 713 C C . GLU A 1 90 ? -12.381 3.514 5.859 1.00 80.25 90 GLU A C 1
ATOM 715 O O . GLU A 1 90 ? -12.465 3.023 4.736 1.00 80.25 90 GLU A O 1
ATOM 720 N N . SER A 1 91 ? -12.552 2.768 6.954 1.00 79.38 91 SER A N 1
ATOM 721 C CA . SER A 1 91 ? -12.893 1.338 6.944 1.00 79.38 91 SER A CA 1
ATOM 722 C C . SER A 1 91 ? -14.245 1.063 7.608 1.00 79.38 91 SER A C 1
ATOM 724 O O . SER A 1 91 ? -14.983 1.992 7.928 1.00 79.38 91 SER A O 1
ATOM 726 N N . GLN A 1 92 ? -14.569 -0.216 7.820 1.00 78.25 92 GLN A N 1
ATOM 727 C CA . GLN A 1 92 ? -15.742 -0.625 8.600 1.00 78.25 92 GLN A CA 1
ATOM 728 C C . GLN A 1 92 ? -15.541 -0.399 10.104 1.00 78.25 92 GLN A C 1
ATOM 730 O O . GLN A 1 92 ? -16.502 -0.155 10.830 1.00 78.25 92 GLN A O 1
ATOM 735 N N . GLN A 1 93 ? -14.296 -0.457 10.579 1.00 85.56 93 GLN A N 1
ATOM 736 C CA . GLN A 1 93 ? -13.953 -0.104 11.949 1.00 85.56 93 GLN A CA 1
ATOM 737 C C . GLN A 1 93 ? -13.993 1.413 12.137 1.00 85.56 93 GLN A C 1
ATOM 739 O O . GLN A 1 93 ? -13.223 2.151 11.517 1.00 85.56 93 GLN A O 1
ATOM 744 N N . LEU A 1 94 ? -14.896 1.867 13.007 1.00 85.81 94 LEU A N 1
ATOM 745 C CA . LEU A 1 94 ? -15.058 3.277 13.341 1.00 85.81 94 LEU A CA 1
ATOM 746 C C . LEU A 1 94 ? -13.872 3.778 14.165 1.00 85.81 94 LEU A C 1
ATOM 748 O O . LEU A 1 94 ? -13.289 3.043 14.961 1.00 85.81 94 LEU A O 1
ATOM 752 N N . SER A 1 95 ? -13.543 5.055 14.001 1.00 90.06 95 SER A N 1
ATOM 753 C CA . SER A 1 95 ? -12.619 5.728 14.903 1.00 90.06 95 SER A CA 1
ATOM 754 C C . SER A 1 95 ? -12.925 7.210 15.057 1.00 90.06 95 SER A C 1
ATOM 756 O O . SER A 1 95 ? -13.733 7.793 14.324 1.00 90.06 95 SER A O 1
ATOM 758 N N . SER A 1 96 ? -12.309 7.798 16.076 1.00 89.88 96 SER A N 1
ATOM 759 C CA . SER A 1 96 ? -12.361 9.222 16.383 1.00 89.88 96 SER A CA 1
ATOM 760 C C . SER A 1 96 ? -11.033 9.691 16.983 1.00 89.88 96 SER A C 1
ATOM 762 O O . SER A 1 96 ? -10.155 8.888 17.308 1.00 89.88 96 SER A O 1
ATOM 764 N N . LEU A 1 97 ? -10.903 11.001 17.200 1.00 89.56 97 LEU A N 1
ATOM 765 C CA . LEU A 1 97 ? -9.774 11.595 17.924 1.00 89.56 97 LEU A CA 1
ATOM 766 C C . LEU A 1 97 ? -9.621 11.070 19.362 1.00 89.56 97 LEU A C 1
ATOM 768 O O . LEU A 1 97 ? -8.535 11.172 19.918 1.00 89.56 97 LEU A O 1
ATOM 772 N N . THR A 1 98 ? -10.672 10.509 19.968 1.00 91.38 98 THR A N 1
ATOM 773 C CA . THR A 1 98 ? -10.635 9.977 21.344 1.00 91.38 98 THR A CA 1
ATOM 774 C C . THR A 1 98 ? -10.645 8.451 21.410 1.00 91.38 98 THR A C 1
ATOM 776 O O . THR A 1 98 ? -10.251 7.892 22.431 1.00 91.38 98 THR A O 1
ATOM 779 N N . HIS A 1 99 ? -11.052 7.778 20.330 1.00 93.94 99 HIS A N 1
ATOM 780 C CA . HIS A 1 99 ? -11.047 6.320 20.190 1.00 93.94 99 HIS A CA 1
ATOM 781 C C . HIS A 1 99 ? -10.409 5.956 18.841 1.00 93.94 99 HIS A C 1
ATOM 783 O O . HIS A 1 99 ? -11.125 5.759 17.853 1.00 93.94 99 HIS A O 1
ATOM 789 N N . PRO A 1 100 ? -9.066 5.941 18.747 1.00 94.06 100 PRO A N 1
ATOM 790 C CA . PRO A 1 100 ? -8.393 5.639 17.494 1.00 94.06 100 PRO A CA 1
ATOM 791 C C . PRO A 1 100 ? -8.591 4.174 17.101 1.00 94.06 100 PRO A C 1
ATOM 793 O O . PRO A 1 100 ? -8.669 3.285 17.947 1.00 94.06 100 PRO A O 1
ATOM 796 N N . ARG A 1 101 ? -8.574 3.923 15.794 1.00 94.94 101 ARG A N 1
ATOM 797 C CA . ARG A 1 101 ? -8.321 2.595 15.242 1.00 94.94 101 ARG A CA 1
ATOM 798 C C . ARG A 1 101 ? -6.820 2.333 15.298 1.00 94.94 101 ARG A C 1
ATOM 800 O O . ARG A 1 101 ? -6.026 3.215 14.982 1.00 94.94 101 ARG A O 1
ATOM 807 N N . VAL A 1 102 ? -6.426 1.124 15.655 1.00 96.12 102 VAL A N 1
ATOM 808 C CA . VAL A 1 102 ? -5.034 0.683 15.684 1.00 96.12 102 VAL A CA 1
ATOM 809 C C . VAL A 1 102 ? -4.803 -0.279 14.532 1.00 96.12 102 VAL A C 1
ATOM 811 O O . VAL A 1 102 ? -5.594 -1.198 14.330 1.00 96.12 102 VAL A O 1
ATOM 814 N N . ILE A 1 103 ? -3.710 -0.097 13.793 1.00 96.31 103 ILE A N 1
ATOM 815 C CA . ILE A 1 103 ? -3.209 -1.133 12.884 1.00 96.31 103 ILE A CA 1
ATOM 816 C C . ILE A 1 103 ? -1.886 -1.646 13.427 1.00 96.31 103 ILE A C 1
ATOM 818 O O . ILE A 1 103 ? -0.915 -0.893 13.464 1.00 96.31 103 ILE A O 1
ATOM 822 N N . LEU A 1 104 ? -1.851 -2.915 13.829 1.00 97.50 104 LEU A N 1
ATOM 823 C CA . LEU A 1 104 ? -0.618 -3.641 14.142 1.00 97.50 104 LEU A CA 1
ATOM 824 C C . LEU A 1 104 ? -0.083 -4.283 12.861 1.00 97.50 104 LEU A C 1
ATOM 826 O O . LEU A 1 104 ? -0.878 -4.801 12.080 1.00 97.50 104 LEU A O 1
ATOM 830 N N . PHE A 1 105 ? 1.232 -4.291 12.636 1.00 95.94 105 PHE A N 1
ATOM 831 C CA . PHE A 1 105 ? 1.803 -4.841 11.399 1.00 95.94 105 PHE A CA 1
ATOM 832 C C . PHE A 1 105 ? 3.156 -5.540 11.587 1.00 95.94 105 PHE A C 1
ATOM 834 O O . PHE A 1 105 ? 3.979 -5.152 12.413 1.00 95.94 105 PHE A O 1
ATOM 841 N N . GLY A 1 106 ? 3.419 -6.574 10.792 1.00 95.56 106 GLY A N 1
ATOM 842 C CA . GLY A 1 106 ? 4.692 -7.300 10.796 1.00 95.56 106 GLY A CA 1
ATOM 843 C C . GLY A 1 106 ? 4.528 -8.756 10.377 1.00 95.56 106 GLY A C 1
ATOM 844 O O . GLY A 1 106 ? 3.428 -9.294 10.417 1.00 95.56 106 GLY A O 1
ATOM 845 N N . GLY A 1 107 ? 5.612 -9.402 9.944 1.00 94.94 107 GLY A N 1
ATOM 846 C CA . GLY A 1 107 ? 5.603 -10.835 9.621 1.00 94.94 107 GLY A CA 1
ATOM 847 C C . GLY A 1 107 ? 4.612 -11.245 8.532 1.00 94.94 107 GLY A C 1
ATOM 848 O O . GLY A 1 107 ? 4.015 -12.310 8.623 1.00 94.94 107 GLY A O 1
ATOM 849 N N . GLY A 1 108 ? 4.381 -10.383 7.538 1.00 95.69 108 GLY A N 1
ATOM 850 C CA . GLY A 1 108 ? 3.329 -10.594 6.533 1.00 95.69 108 GLY A CA 1
ATOM 851 C C . GLY A 1 108 ? 1.884 -10.472 7.050 1.00 95.69 108 GLY A C 1
ATOM 852 O O . GLY A 1 108 ? 0.965 -10.802 6.308 1.00 95.69 108 GLY A O 1
ATOM 853 N N . MET A 1 109 ? 1.671 -9.997 8.279 1.00 97.38 109 MET A N 1
ATOM 854 C CA . MET A 1 109 ? 0.357 -9.780 8.883 1.00 97.38 109 MET A CA 1
ATOM 855 C C . MET A 1 109 ? 0.074 -8.294 9.143 1.00 97.38 109 MET A C 1
ATOM 857 O O . MET A 1 109 ? 0.959 -7.542 9.562 1.00 97.38 109 MET A O 1
ATOM 861 N N . ALA A 1 110 ? -1.185 -7.887 8.992 1.00 97.06 110 ALA A N 1
ATOM 862 C CA . ALA A 1 110 ? -1.706 -6.649 9.564 1.00 97.06 110 ALA A CA 1
ATOM 863 C C . ALA A 1 110 ? -3.039 -6.901 10.281 1.00 97.06 110 ALA A C 1
ATOM 865 O O . ALA A 1 110 ? -3.895 -7.607 9.751 1.00 97.06 110 ALA A O 1
ATOM 866 N N . PHE A 1 111 ? -3.209 -6.308 11.464 1.00 97.50 111 PHE A N 1
ATOM 867 C CA . PHE A 1 111 ? -4.400 -6.441 12.304 1.00 97.50 111 PHE A CA 1
ATOM 868 C C . PHE A 1 111 ? -5.016 -5.069 12.547 1.00 97.50 111 PHE A C 1
ATOM 870 O O . PHE A 1 111 ? -4.377 -4.212 13.156 1.00 97.50 111 PHE A O 1
ATOM 877 N N . GLY A 1 112 ? -6.247 -4.868 12.088 1.00 96.06 112 GLY A N 1
ATOM 878 C CA . GLY A 1 112 ? -7.061 -3.703 12.404 1.00 96.06 112 GLY A CA 1
ATOM 879 C C . GLY A 1 112 ? -7.871 -3.937 13.675 1.00 96.06 112 GLY A C 1
ATOM 880 O O . GLY A 1 112 ? -8.622 -4.909 13.757 1.00 96.06 112 GLY A O 1
ATOM 881 N N . LEU A 1 113 ? -7.737 -3.035 14.642 1.00 95.94 113 LEU A N 1
ATOM 882 C CA . LEU A 1 113 ? -8.403 -3.058 15.945 1.00 95.94 113 LEU A CA 1
ATOM 883 C C . LEU A 1 113 ? -9.092 -1.713 16.183 1.00 95.94 113 LEU A C 1
ATOM 885 O O . LEU A 1 113 ? -8.524 -0.674 15.850 1.00 95.94 113 LEU A O 1
ATOM 889 N N . ALA A 1 114 ? -10.275 -1.699 16.790 1.00 93.31 114 ALA A N 1
ATOM 890 C CA . ALA A 1 114 ? -10.952 -0.455 17.143 1.00 93.31 114 ALA A CA 1
ATOM 891 C C . ALA A 1 114 ? -11.731 -0.587 18.451 1.00 93.31 114 ALA A C 1
ATOM 893 O O . ALA A 1 114 ? -12.473 -1.548 18.665 1.00 93.31 114 ALA A O 1
ATOM 894 N N . ASP A 1 115 ? -11.581 0.431 19.298 1.00 91.81 115 ASP A N 1
ATOM 895 C CA . ASP A 1 115 ? -12.216 0.491 20.615 1.00 91.81 115 ASP A CA 1
ATOM 896 C C . ASP A 1 115 ? -13.425 1.441 20.651 1.00 91.81 115 ASP A C 1
ATOM 898 O O . ASP A 1 115 ? -14.017 1.642 21.714 1.00 91.81 115 ASP A O 1
ATOM 902 N N . ASP A 1 116 ? -13.823 2.008 19.504 1.00 88.94 116 ASP A N 1
ATOM 903 C CA . ASP A 1 116 ? -14.924 2.970 19.427 1.00 88.94 116 ASP A CA 1
ATOM 904 C C . ASP A 1 116 ? -16.220 2.368 20.006 1.00 88.94 116 ASP A C 1
ATOM 906 O O . ASP A 1 116 ? -16.601 1.260 19.618 1.00 88.94 116 ASP A O 1
ATOM 910 N N . PRO A 1 117 ? -16.890 3.048 20.953 1.00 84.81 117 PRO A N 1
ATOM 911 C CA . PRO A 1 117 ? -18.066 2.511 21.637 1.00 84.81 117 PRO A CA 1
ATOM 912 C C . PRO A 1 117 ? -19.317 2.473 20.753 1.00 84.81 117 PRO A C 1
ATOM 914 O O . PRO A 1 117 ? -20.302 1.848 21.126 1.00 84.81 117 PRO A O 1
ATOM 917 N N . ARG A 1 118 ? -19.305 3.142 19.592 1.00 81.94 118 ARG A N 1
ATOM 918 C CA . ARG A 1 118 ? -20.391 3.056 18.601 1.00 81.94 118 ARG A CA 1
ATOM 919 C C . ARG A 1 118 ? -20.358 1.739 17.824 1.00 81.94 118 ARG A C 1
ATOM 921 O O . ARG A 1 118 ? -21.279 1.468 17.061 1.00 81.94 118 ARG A O 1
ATOM 928 N N . GLN A 1 119 ? -19.280 0.968 17.959 1.00 78.19 119 GLN A N 1
ATOM 929 C CA . GLN A 1 119 ? -19.146 -0.351 17.366 1.00 78.19 119 GLN A CA 1
ATOM 930 C C . GLN A 1 119 ? -19.564 -1.412 18.384 1.00 78.19 119 GLN A C 1
ATOM 932 O O . GLN A 1 119 ? -18.980 -1.510 19.459 1.00 78.19 119 GLN A O 1
ATOM 937 N N . GLU A 1 120 ? -20.569 -2.201 18.027 1.00 74.19 120 GLU A N 1
ATOM 938 C CA . GLU A 1 120 ? -21.241 -3.115 18.960 1.00 74.19 120 GLU A CA 1
ATOM 939 C C . GLU A 1 120 ? -20.468 -4.402 19.157 1.00 74.19 120 GLU A C 1
ATOM 941 O O . GLU A 1 120 ? -20.071 -4.753 20.264 1.00 74.19 120 GLU A O 1
ATOM 946 N N . GLU A 1 121 ? -20.200 -5.079 18.046 1.00 83.50 121 GLU A N 1
ATOM 947 C CA . GLU A 1 121 ? -19.366 -6.263 18.026 1.00 83.50 121 GLU A CA 1
ATOM 948 C C . GLU A 1 121 ? -17.918 -5.843 17.821 1.00 83.50 121 GLU A C 1
ATOM 950 O O . GLU A 1 121 ? -17.545 -5.256 16.789 1.00 83.50 121 GLU A O 1
ATOM 955 N N . ARG A 1 122 ? -17.082 -6.201 18.797 1.00 90.81 122 ARG A N 1
ATOM 956 C CA . ARG A 1 122 ? -15.634 -6.107 18.650 1.00 90.81 122 ARG A CA 1
ATOM 957 C C . ARG A 1 122 ? -15.201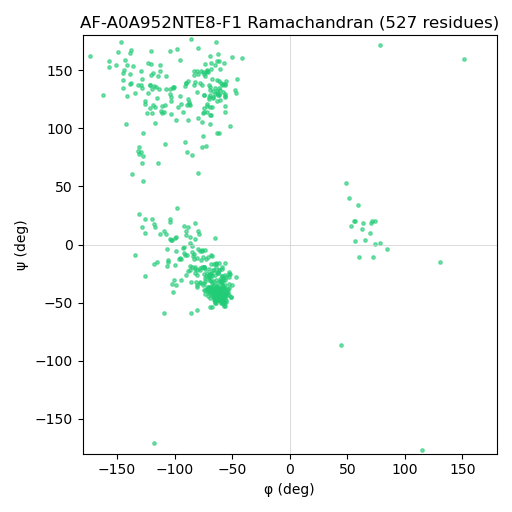 -7.050 17.540 1.00 90.81 122 ARG A C 1
ATOM 959 O O . ARG A 1 122 ? -15.556 -8.226 17.524 1.00 90.81 122 ARG A O 1
ATOM 966 N N . ARG A 1 123 ? -14.399 -6.529 16.619 1.00 93.06 123 ARG A N 1
ATOM 967 C CA . ARG A 1 123 ? -13.871 -7.295 15.494 1.00 93.06 123 ARG A CA 1
ATOM 968 C C . ARG A 1 123 ? -12.408 -7.005 15.271 1.00 93.06 123 ARG A C 1
ATOM 970 O O . ARG A 1 123 ? -11.933 -5.908 15.566 1.00 93.06 123 ARG A O 1
ATOM 977 N N . VAL A 1 124 ? -11.724 -7.978 14.698 1.00 95.94 124 VAL A N 1
ATOM 978 C CA . VAL A 1 124 ? -10.337 -7.869 14.266 1.00 95.94 124 VAL A CA 1
ATOM 979 C C . VAL A 1 124 ? -10.307 -8.116 12.771 1.00 95.94 124 VAL A C 1
ATOM 981 O O . VAL A 1 124 ? -10.572 -9.229 12.327 1.00 95.94 124 VAL A O 1
ATOM 984 N N . GLU A 1 125 ? -9.977 -7.084 12.001 1.00 95.44 125 GLU A N 1
ATOM 985 C CA . GLU A 1 125 ? -9.712 -7.223 10.568 1.00 95.44 125 GLU A CA 1
ATOM 986 C C . GLU A 1 125 ? -8.281 -7.738 10.383 1.00 95.44 125 GLU A C 1
ATOM 988 O O . GLU A 1 125 ? -7.352 -7.191 10.979 1.00 95.44 125 GLU A O 1
ATOM 993 N N . ILE A 1 126 ? -8.080 -8.771 9.565 1.00 96.94 126 ILE A N 1
ATOM 994 C CA . ILE A 1 126 ? -6.774 -9.413 9.378 1.00 96.94 126 ILE A CA 1
ATOM 995 C C . ILE A 1 126 ? -6.426 -9.439 7.894 1.00 96.94 126 ILE A C 1
ATOM 997 O O . ILE A 1 126 ? -7.151 -10.010 7.081 1.00 96.94 126 ILE A O 1
ATOM 1001 N N . MET A 1 127 ? -5.274 -8.869 7.551 1.00 96.69 127 MET A N 1
ATOM 1002 C CA . MET A 1 127 ? -4.611 -9.092 6.269 1.00 96.69 127 MET A CA 1
ATOM 1003 C C . MET A 1 127 ? -3.445 -10.053 6.491 1.00 96.69 127 MET A C 1
ATOM 1005 O O . MET A 1 127 ? -2.555 -9.763 7.287 1.00 96.69 127 MET A O 1
ATOM 1009 N N . GLN A 1 128 ? -3.436 -11.167 5.764 1.00 97.06 128 GLN A N 1
ATOM 1010 C CA . GLN A 1 128 ? -2.384 -12.181 5.805 1.00 97.06 128 GLN A CA 1
ATOM 1011 C C . GLN A 1 128 ? -1.741 -12.326 4.428 1.00 97.06 128 GLN A C 1
ATOM 1013 O O . GLN A 1 128 ? -2.440 -12.429 3.419 1.00 97.06 128 GLN A O 1
ATOM 1018 N N . VAL A 1 129 ? -0.412 -12.358 4.383 1.00 96.88 129 VAL A N 1
ATOM 1019 C CA . VAL A 1 129 ? 0.371 -12.498 3.153 1.00 96.88 129 VAL A CA 1
ATOM 1020 C C . VAL A 1 129 ? 1.145 -13.805 3.178 1.00 96.88 129 VAL A C 1
ATOM 1022 O O . VAL A 1 129 ? 1.935 -14.055 4.086 1.00 96.88 129 VAL A O 1
ATOM 1025 N N . ASP A 1 130 ? 0.970 -14.619 2.142 1.00 94.94 130 ASP A N 1
ATOM 1026 C CA . ASP A 1 130 ? 1.795 -15.806 1.948 1.00 94.94 130 ASP A CA 1
ATOM 1027 C C . ASP A 1 130 ? 3.225 -15.398 1.521 1.00 94.94 130 ASP A C 1
ATOM 1029 O O . ASP A 1 130 ? 3.397 -14.765 0.476 1.00 94.94 130 ASP A O 1
ATOM 1033 N N . PRO A 1 131 ? 4.280 -15.770 2.269 1.00 91.81 131 PRO A N 1
ATOM 1034 C CA . PRO A 1 131 ? 5.644 -15.285 2.029 1.00 91.81 131 PRO A CA 1
ATOM 1035 C C . PRO A 1 131 ? 6.328 -15.886 0.790 1.00 91.81 131 PRO A C 1
ATOM 1037 O O . PRO A 1 131 ? 7.469 -15.531 0.484 1.00 91.81 131 PRO A O 1
ATOM 1040 N N . LYS A 1 132 ? 5.691 -16.842 0.100 1.00 89.25 132 LYS A N 1
ATOM 1041 C CA . LYS A 1 132 ? 6.234 -17.479 -1.111 1.00 89.25 132 LYS A CA 1
ATOM 1042 C C . LYS A 1 132 ? 5.598 -16.917 -2.375 1.00 89.25 132 LYS A C 1
ATOM 1044 O O . LYS A 1 132 ? 6.278 -16.723 -3.375 1.00 89.25 132 LYS A O 1
ATOM 1049 N N . THR A 1 133 ? 4.293 -16.701 -2.328 1.00 91.12 133 THR A N 1
ATOM 1050 C CA . THR A 1 133 ? 3.457 -16.321 -3.470 1.00 91.12 133 THR A CA 1
ATOM 1051 C C . THR A 1 133 ? 3.036 -14.858 -3.427 1.00 91.12 133 THR A C 1
ATOM 1053 O O . THR A 1 133 ? 2.549 -14.347 -4.431 1.00 91.12 133 THR A O 1
ATOM 1056 N N . TYR A 1 134 ? 3.190 -14.195 -2.275 1.00 92.62 134 TYR A N 1
ATOM 1057 C CA . TYR A 1 134 ? 2.644 -12.868 -1.986 1.00 92.62 134 TYR A CA 1
ATOM 1058 C C . TYR A 1 134 ? 1.121 -12.773 -2.173 1.00 92.62 134 TYR A C 1
ATOM 1060 O O . TYR A 1 134 ? 0.569 -11.679 -2.311 1.00 92.62 134 TYR A O 1
ATOM 1068 N N . THR A 1 135 ? 0.425 -13.915 -2.164 1.00 93.62 135 THR A N 1
ATOM 1069 C CA . THR A 1 135 ? -1.038 -13.948 -2.168 1.00 93.62 135 THR A CA 1
ATOM 1070 C C . THR A 1 135 ? -1.544 -13.370 -0.859 1.00 93.62 135 THR A C 1
ATOM 1072 O O . THR A 1 135 ? -1.068 -13.740 0.215 1.00 93.62 135 THR A O 1
ATOM 1075 N N . ILE A 1 136 ? -2.513 -12.468 -0.959 1.00 94.62 136 ILE A N 1
ATOM 1076 C CA . ILE A 1 136 ? -3.099 -11.790 0.190 1.00 94.62 136 ILE A CA 1
ATOM 1077 C C . ILE A 1 136 ? -4.465 -12.394 0.464 1.00 94.62 136 ILE A C 1
ATOM 1079 O O . ILE A 1 136 ? -5.295 -12.497 -0.439 1.00 94.62 136 ILE A O 1
ATOM 1083 N N . SER A 1 137 ? -4.684 -12.769 1.716 1.00 95.25 137 SER A N 1
ATOM 1084 C CA . SER A 1 137 ? -5.963 -13.254 2.218 1.00 95.25 137 SER A CA 1
ATOM 1085 C C . SER A 1 137 ? -6.484 -12.292 3.278 1.00 95.25 137 SER A C 1
ATOM 1087 O O . SER A 1 137 ? -5.729 -11.820 4.130 1.00 95.25 137 SER A O 1
ATOM 1089 N N . MET A 1 138 ? -7.775 -11.981 3.188 1.00 94.88 138 MET A N 1
ATOM 1090 C CA . MET A 1 138 ? -8.483 -11.175 4.176 1.00 94.88 138 MET A CA 1
ATOM 1091 C C . MET A 1 138 ? -9.284 -12.108 5.074 1.00 94.88 138 MET A C 1
ATOM 1093 O O . MET A 1 138 ? -9.953 -13.023 4.582 1.00 94.88 138 MET A O 1
ATOM 1097 N N . HIS A 1 139 ? -9.226 -11.859 6.372 1.00 96.19 139 HIS A N 1
ATOM 1098 C CA . HIS A 1 139 ? -9.969 -12.599 7.378 1.00 96.19 139 HIS A CA 1
ATOM 1099 C C . HIS A 1 139 ? -10.524 -11.639 8.420 1.00 96.19 139 HIS A C 1
ATOM 1101 O O . HIS A 1 139 ? -10.082 -10.495 8.535 1.00 96.19 139 HIS A O 1
ATOM 1107 N N . GLU A 1 140 ? -11.472 -12.130 9.200 1.00 95.81 140 GLU A N 1
ATOM 1108 C CA . GLU A 1 140 ? -12.025 -11.399 10.325 1.00 95.81 140 GLU A CA 1
ATOM 1109 C C . GLU A 1 140 ? -12.219 -12.335 11.518 1.00 95.81 140 GLU A C 1
ATOM 1111 O O . GLU A 1 140 ? -12.496 -13.525 11.353 1.00 95.81 140 GLU A O 1
ATOM 1116 N N . ILE A 1 141 ? -12.047 -11.798 12.723 1.00 96.31 141 ILE A N 1
ATOM 1117 C CA . ILE A 1 141 ? -12.491 -12.445 13.958 1.00 96.31 141 ILE A CA 1
ATOM 1118 C C . ILE A 1 141 ? -13.534 -11.532 14.588 1.00 96.31 141 ILE A C 1
ATOM 1120 O O . ILE A 1 141 ? -13.207 -10.393 14.925 1.00 96.31 141 ILE A O 1
ATOM 1124 N N . VAL A 1 142 ? -14.761 -12.019 14.746 1.00 94.12 142 VAL A N 1
ATOM 1125 C CA . VAL A 1 142 ? -15.855 -11.295 15.408 1.00 94.12 142 VAL A CA 1
ATOM 1126 C C . VAL A 1 142 ? -16.029 -11.872 16.805 1.00 94.12 142 VAL A C 1
ATOM 1128 O O . VAL A 1 142 ? -16.131 -13.085 16.968 1.00 94.12 142 VAL A O 1
ATOM 1131 N N . PHE A 1 143 ? -16.013 -11.026 17.829 1.00 93.44 143 PHE A N 1
ATOM 1132 C CA . PHE A 1 143 ? -16.139 -11.460 19.216 1.00 93.44 143 PHE A CA 1
ATOM 1133 C C . PHE A 1 143 ? -17.572 -11.269 19.695 1.00 93.44 143 PHE A C 1
ATOM 1135 O O . PHE A 1 143 ? -18.004 -10.146 19.955 1.00 93.44 143 PHE A O 1
ATOM 1142 N N . HIS A 1 144 ? -18.269 -12.394 19.840 1.00 90.69 144 HIS A N 1
ATOM 1143 C CA . HIS A 1 144 ? -19.618 -12.483 20.392 1.00 90.69 144 HIS A CA 1
ATOM 1144 C C . HIS A 1 144 ? -19.575 -12.888 21.866 1.00 90.69 144 HIS A C 1
ATOM 1146 O O . HIS A 1 144 ? -18.561 -13.395 22.352 1.00 90.69 144 HIS A O 1
ATOM 1152 N N . GLU A 1 145 ? -20.704 -12.782 22.569 1.00 86.44 145 GLU A N 1
ATOM 1153 C CA . GLU A 1 145 ? -20.835 -13.336 23.928 1.00 86.44 145 GLU A CA 1
ATOM 1154 C C . GLU A 1 145 ? -20.589 -14.855 23.969 1.00 86.44 145 GLU A C 1
ATOM 1156 O O . GLU A 1 145 ? -20.051 -15.380 24.943 1.00 86.44 145 GLU A O 1
ATOM 1161 N N . SER A 1 146 ? -20.936 -15.569 22.892 1.00 89.19 146 SER A N 1
ATOM 1162 C CA . SER A 1 146 ? -20.698 -17.011 22.748 1.00 89.19 146 SER A CA 1
ATOM 1163 C C . SER A 1 146 ? -19.241 -17.378 22.438 1.00 89.19 146 SER A C 1
ATOM 1165 O O . SER A 1 146 ? -18.917 -18.565 22.380 1.00 89.19 146 SER A O 1
ATOM 1167 N N . GLY A 1 147 ? -18.374 -16.387 22.215 1.00 91.00 147 GLY A N 1
ATOM 1168 C CA . GLY A 1 147 ? -16.971 -16.560 21.847 1.00 91.00 147 GLY A CA 1
ATOM 1169 C C . GLY A 1 147 ? -16.630 -16.051 20.439 1.00 91.00 147 GLY A C 1
ATOM 1170 O O . GLY A 1 147 ? -17.479 -15.475 19.753 1.00 91.00 147 GLY A O 1
ATOM 1171 N N . PRO A 1 148 ? -15.372 -16.245 20.002 1.00 96.25 148 PRO A N 1
ATOM 1172 C CA . PRO A 1 148 ? -14.886 -15.734 18.726 1.00 96.25 148 PRO A CA 1
ATOM 1173 C C . PRO A 1 148 ? -15.413 -16.536 17.529 1.00 96.25 148 PRO A C 1
ATOM 1175 O O . PRO A 1 148 ? -15.248 -17.755 17.448 1.00 96.25 148 PRO A O 1
ATOM 1178 N N . GLU A 1 149 ? -15.969 -15.832 16.552 1.00 96.06 149 GLU A N 1
ATOM 1179 C CA . GLU A 1 149 ? -16.277 -16.335 15.219 1.00 96.06 149 GLU A CA 1
ATOM 1180 C C . GLU A 1 149 ? -15.132 -15.997 14.257 1.00 96.06 149 GLU A C 1
ATOM 1182 O O . GLU A 1 149 ? -14.716 -14.847 14.143 1.00 96.06 149 GLU A O 1
ATOM 1187 N N . PHE A 1 150 ? -14.630 -17.004 13.542 1.00 96.81 150 PHE A N 1
ATOM 1188 C CA . PHE A 1 150 ? -13.538 -16.867 12.578 1.00 96.81 150 PHE A CA 1
ATOM 1189 C C . PHE A 1 150 ? -14.102 -16.873 11.157 1.00 96.81 150 PHE A C 1
ATOM 1191 O O . PHE A 1 150 ? -14.563 -17.909 10.678 1.00 96.81 150 PHE A O 1
ATOM 1198 N N . VAL A 1 151 ? -14.016 -15.736 10.470 1.00 95.69 151 VAL A N 1
ATOM 1199 C CA . VAL A 1 151 ? -14.586 -15.532 9.135 1.00 95.69 151 VAL A CA 1
ATOM 1200 C C . VAL A 1 151 ? -13.469 -15.463 8.095 1.00 95.69 151 VAL A C 1
ATOM 1202 O O . VAL A 1 151 ? -12.596 -14.595 8.134 1.00 95.69 151 VAL A O 1
ATOM 1205 N N . GLU A 1 152 ? -13.490 -16.382 7.131 1.00 95.00 152 GLU A N 1
ATOM 1206 C CA . GLU A 1 152 ? -12.579 -16.373 5.983 1.00 95.00 152 GLU A CA 1
ATOM 1207 C C . GLU A 1 152 ? -13.179 -15.581 4.818 1.00 95.00 152 GLU A C 1
ATOM 1209 O O . GLU A 1 152 ? -14.358 -15.737 4.505 1.00 95.00 152 GLU A O 1
ATOM 1214 N N . LYS A 1 153 ? -12.352 -14.776 4.135 1.00 90.94 153 LYS A N 1
ATOM 1215 C CA . LYS A 1 153 ? -12.738 -14.005 2.939 1.00 90.94 153 LYS A CA 1
ATOM 1216 C C . LYS A 1 153 ? -14.048 -13.210 3.123 1.00 90.94 153 LYS A C 1
ATOM 1218 O O . LYS A 1 153 ? -14.952 -13.336 2.293 1.00 90.94 153 LYS A O 1
ATOM 1223 N N . PRO A 1 154 ? -14.169 -12.385 4.181 1.00 89.06 154 PRO A N 1
ATOM 1224 C CA . PRO A 1 154 ? -15.361 -11.573 4.399 1.00 89.06 154 PRO A CA 1
ATOM 1225 C C . PRO A 1 154 ? -15.643 -10.679 3.182 1.00 89.06 154 PRO A C 1
ATOM 1227 O O . PRO A 1 154 ? -14.771 -9.955 2.688 1.00 89.06 154 PRO A O 1
ATOM 1230 N N . THR A 1 155 ? -16.884 -10.724 2.694 1.00 84.12 155 THR A N 1
ATOM 1231 C CA . THR A 1 155 ? -17.348 -9.975 1.510 1.00 84.12 155 THR A CA 1
ATOM 1232 C C . THR A 1 155 ? -17.210 -8.466 1.689 1.00 84.12 155 THR A C 1
ATOM 1234 O O . THR A 1 155 ? -16.926 -7.739 0.737 1.00 84.12 155 THR A O 1
ATOM 1237 N N . SER A 1 156 ? -17.337 -7.998 2.927 1.00 79.94 156 SER A N 1
ATOM 1238 C CA . SER A 1 156 ? -17.180 -6.600 3.300 1.00 79.94 156 SER A CA 1
ATOM 1239 C C . SER A 1 156 ? -15.736 -6.100 3.110 1.00 79.94 156 SER A C 1
ATOM 1241 O O . SER A 1 156 ? -15.531 -4.983 2.633 1.00 79.94 156 SER A O 1
ATOM 1243 N N . CYS A 1 157 ? -14.719 -6.935 3.364 1.00 84.75 157 CYS A N 1
ATOM 1244 C CA . CYS A 1 157 ? -13.328 -6.610 3.033 1.00 84.75 157 CYS A CA 1
ATOM 1245 C C . CYS A 1 157 ? -13.090 -6.609 1.519 1.00 84.75 157 CYS A C 1
ATOM 1247 O O . CYS A 1 157 ? -12.344 -5.762 1.029 1.00 84.75 157 CYS A O 1
ATOM 1249 N N . ALA A 1 158 ? -13.726 -7.512 0.764 1.00 82.62 158 ALA A N 1
ATOM 1250 C CA . ALA A 1 158 ? -13.583 -7.584 -0.693 1.00 82.62 158 ALA A CA 1
ATOM 1251 C C . ALA A 1 158 ? -14.137 -6.340 -1.415 1.00 82.62 158 ALA A C 1
ATOM 1253 O O . ALA A 1 158 ? -13.646 -5.986 -2.487 1.00 82.62 158 ALA A O 1
ATOM 1254 N N . ALA A 1 159 ? -15.104 -5.633 -0.823 1.00 79.00 159 ALA A N 1
ATOM 1255 C CA . ALA A 1 159 ? -15.633 -4.383 -1.370 1.00 79.00 159 ALA A CA 1
ATOM 1256 C C . ALA A 1 159 ? -14.562 -3.289 -1.502 1.00 79.00 159 ALA A C 1
ATOM 1258 O O . ALA A 1 159 ? -14.515 -2.573 -2.509 1.00 79.00 159 ALA A O 1
ATOM 1259 N N . CYS A 1 160 ? -13.683 -3.204 -0.500 1.00 79.88 160 CYS A N 1
ATOM 1260 C CA . CYS A 1 160 ? -12.521 -2.332 -0.528 1.00 79.88 160 CYS A CA 1
ATOM 1261 C C . CYS A 1 160 ? -11.353 -3.036 -1.221 1.00 79.88 160 CYS A C 1
ATOM 1263 O O . CYS A 1 160 ? -10.882 -2.562 -2.235 1.00 79.88 160 CYS A O 1
ATOM 1265 N N . HIS A 1 161 ? -10.884 -4.188 -0.753 1.00 85.06 161 HIS A N 1
ATOM 1266 C CA . HIS A 1 161 ? -9.618 -4.772 -1.218 1.00 85.06 161 HIS A CA 1
ATOM 1267 C C . HIS A 1 161 ? -9.679 -5.460 -2.593 1.00 85.06 161 HIS A C 1
ATOM 1269 O O . HIS A 1 161 ? -8.630 -5.712 -3.188 1.00 85.06 161 HIS A O 1
ATOM 1275 N N . GLY A 1 162 ? -10.877 -5.720 -3.120 1.00 80.88 162 GLY A N 1
ATOM 1276 C CA . GLY A 1 162 ? -11.099 -6.470 -4.354 1.00 80.88 162 GLY A CA 1
ATOM 1277 C C . GLY A 1 162 ? -10.982 -7.989 -4.175 1.00 80.88 162 GLY A C 1
ATOM 1278 O O . GLY A 1 162 ? -10.559 -8.487 -3.135 1.00 80.88 162 GLY A O 1
ATOM 1279 N N . GLN A 1 163 ? -11.347 -8.732 -5.224 1.00 77.00 163 GLN A N 1
ATOM 1280 C CA . GLN A 1 163 ? -11.340 -10.208 -5.238 1.00 77.00 163 GLN A CA 1
ATOM 1281 C C . GLN A 1 163 ? -9.937 -10.824 -5.283 1.00 77.00 163 GLN A C 1
ATOM 1283 O O . GLN A 1 163 ? -9.738 -11.953 -4.848 1.00 77.00 163 GLN A O 1
ATOM 1288 N N . ASN A 1 164 ? -8.964 -10.071 -5.797 1.00 81.88 164 ASN A N 1
ATOM 1289 C CA . ASN A 1 164 ? -7.541 -10.349 -5.654 1.00 81.88 164 ASN A CA 1
ATOM 1290 C C . ASN A 1 164 ? -6.994 -9.300 -4.686 1.00 81.88 164 ASN A C 1
ATOM 1292 O O . ASN A 1 164 ? -6.572 -8.236 -5.159 1.00 81.88 164 ASN A O 1
ATOM 1296 N N . PRO A 1 165 ? -7.070 -9.546 -3.362 1.00 87.56 165 PRO A N 1
ATOM 1297 C CA . PRO A 1 165 ? -6.841 -8.509 -2.380 1.00 87.56 165 PRO A CA 1
ATOM 1298 C C . PRO A 1 165 ? -5.477 -7.870 -2.572 1.00 87.56 165 PRO A C 1
ATOM 1300 O O . PRO A 1 165 ? -4.465 -8.537 -2.815 1.00 87.56 165 PRO A O 1
ATOM 1303 N N . LYS A 1 166 ? -5.458 -6.550 -2.444 1.00 87.31 166 LYS A N 1
ATOM 1304 C CA . LYS A 1 166 ? -4.227 -5.785 -2.321 1.00 87.31 166 LYS A CA 1
ATOM 1305 C C . LYS A 1 166 ? -4.207 -5.007 -1.015 1.00 87.31 166 LYS A C 1
ATOM 1307 O O . LYS A 1 166 ? -5.273 -4.676 -0.496 1.00 87.31 166 LYS A O 1
ATOM 1312 N N . PRO A 1 167 ? -3.021 -4.671 -0.494 1.00 86.75 167 PRO A N 1
ATOM 1313 C CA . PRO A 1 167 ? -2.917 -3.745 0.610 1.00 86.75 167 PRO A CA 1
ATOM 1314 C C . PRO A 1 167 ? -3.486 -2.386 0.151 1.00 86.75 167 PRO A C 1
ATOM 1316 O O . PRO A 1 167 ? -3.119 -1.915 -0.930 1.00 86.75 167 PRO A O 1
ATOM 1319 N N . LEU A 1 168 ? -4.409 -1.805 0.927 1.00 80.88 168 LEU A N 1
ATOM 1320 C CA . LEU A 1 168 ? -5.100 -0.557 0.585 1.00 80.88 168 LEU A CA 1
ATOM 1321 C C . LEU A 1 168 ? -4.804 0.568 1.562 1.00 80.88 168 LEU A C 1
ATOM 1323 O O . LEU A 1 168 ? -5.344 0.609 2.660 1.00 80.88 168 LEU A O 1
ATOM 1327 N N . TRP A 1 169 ? -3.977 1.502 1.131 1.00 75.69 169 TRP A N 1
ATOM 1328 C CA . TRP A 1 169 ? -3.376 2.540 1.950 1.00 75.69 169 TRP A CA 1
ATOM 1329 C C . TRP A 1 169 ? -2.977 3.702 1.060 1.00 75.69 169 TRP A C 1
ATOM 1331 O O . TRP A 1 169 ? -2.693 3.487 -0.115 1.00 75.69 169 TRP A O 1
ATOM 1341 N N . ASN A 1 170 ? -2.824 4.904 1.602 1.00 69.75 170 ASN A N 1
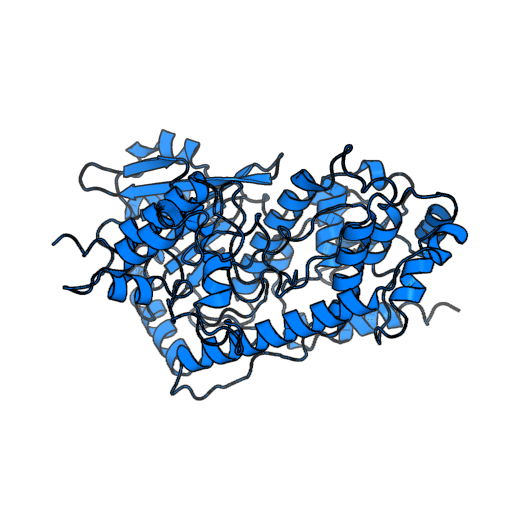ATOM 1342 C CA . ASN A 1 170 ? -2.267 6.001 0.817 1.00 69.75 170 ASN A CA 1
ATOM 1343 C C . ASN A 1 170 ? -0.756 5.778 0.602 1.00 69.75 170 ASN A C 1
ATOM 1345 O O . ASN A 1 170 ? -0.007 5.790 1.578 1.00 69.75 170 ASN A O 1
ATOM 1349 N N . PRO A 1 171 ? -0.285 5.546 -0.646 1.00 62.09 171 PRO A N 1
ATOM 1350 C CA . PRO A 1 171 ? 1.134 5.455 -0.949 1.00 62.09 171 PRO A CA 1
ATOM 1351 C C . PRO A 1 171 ? 1.678 6.888 -0.950 1.00 62.09 171 PRO A C 1
ATOM 1353 O O . PRO A 1 171 ? 1.653 7.601 -1.955 1.00 62.09 171 PRO A O 1
ATOM 1356 N N . TYR A 1 172 ? 1.997 7.347 0.258 1.00 70.50 172 TYR A N 1
ATOM 1357 C CA . TYR A 1 172 ? 2.730 8.555 0.610 1.00 70.50 172 TYR A CA 1
ATOM 1358 C C . TYR A 1 172 ? 2.966 8.536 2.124 1.00 70.50 172 TYR A C 1
ATOM 1360 O O . TYR A 1 172 ? 2.287 7.833 2.866 1.00 70.50 172 TYR A O 1
ATOM 1368 N N . ASP A 1 173 ? 3.905 9.334 2.596 1.00 65.50 173 ASP A N 1
ATOM 1369 C CA . ASP A 1 173 ? 4.190 9.519 4.020 1.00 65.50 173 ASP A CA 1
ATOM 1370 C C . ASP A 1 173 ? 3.282 10.522 4.735 1.00 65.50 173 ASP A C 1
ATOM 1372 O O . ASP A 1 173 ? 3.458 10.797 5.927 1.00 65.50 173 ASP A O 1
ATOM 1376 N N . PHE A 1 174 ? 2.286 11.039 4.018 1.00 75.50 174 PHE A N 1
ATOM 1377 C CA . PHE A 1 174 ? 1.259 11.889 4.588 1.00 75.50 174 PHE A CA 1
ATOM 1378 C C . PHE A 1 174 ? -0.103 11.200 4.610 1.00 75.50 174 PHE A C 1
ATOM 1380 O O . PHE A 1 174 ? -0.675 10.864 3.571 1.00 75.50 174 PHE A O 1
ATOM 1387 N N . TRP A 1 175 ? -0.619 11.038 5.822 1.00 82.50 175 TRP A N 1
ATOM 1388 C CA . TRP A 1 175 ? -1.908 10.456 6.145 1.00 82.50 175 TRP A CA 1
ATOM 1389 C C . TRP A 1 175 ? -2.667 11.426 7.052 1.00 82.50 175 TRP A C 1
ATOM 1391 O O . TRP A 1 175 ? -2.462 11.413 8.267 1.00 82.50 175 TRP A O 1
ATOM 1401 N N . PRO A 1 176 ? -3.557 12.267 6.499 1.00 80.88 176 PRO A N 1
ATOM 1402 C CA . PRO A 1 176 ? -4.238 13.308 7.273 1.00 80.88 176 PRO A CA 1
ATOM 1403 C C . PRO A 1 176 ? -5.226 12.757 8.316 1.00 80.88 176 PRO A C 1
ATOM 1405 O O . PRO A 1 176 ? -5.749 13.514 9.128 1.00 80.88 176 PRO A O 1
ATOM 1408 N N . ASN A 1 177 ? -5.510 11.453 8.287 1.00 84.62 177 ASN A N 1
ATOM 1409 C CA . ASN A 1 177 ? -6.397 10.755 9.212 1.00 84.62 177 ASN A CA 1
ATOM 1410 C C . ASN A 1 177 ? -5.672 9.922 10.287 1.00 84.62 177 ASN A C 1
ATOM 1412 O O . ASN A 1 177 ? -6.337 9.227 11.066 1.00 84.62 177 ASN A O 1
ATOM 1416 N N . THR A 1 178 ? -4.339 9.970 10.321 1.00 87.56 178 THR A N 1
ATOM 1417 C CA . THR A 1 178 ? -3.494 9.164 11.208 1.00 87.56 178 THR A CA 1
ATOM 1418 C C . THR A 1 178 ? -2.699 10.063 12.137 1.00 87.56 178 THR A C 1
ATOM 1420 O O . THR A 1 178 ? -2.087 11.034 11.697 1.00 87.56 178 THR A O 1
ATOM 1423 N N . PHE A 1 179 ? -2.640 9.689 13.415 1.00 87.25 179 PHE A N 1
ATOM 1424 C CA . PHE A 1 179 ? -1.838 10.411 14.388 1.00 87.25 179 PHE A CA 1
ATOM 1425 C C . PHE A 1 179 ? -0.362 10.389 14.024 1.00 87.25 179 PHE A C 1
ATOM 1427 O O . PHE A 1 179 ? 0.244 9.329 13.844 1.00 87.25 179 PHE A O 1
ATOM 1434 N N . GLY A 1 180 ? 0.229 11.577 14.034 1.00 80.56 180 GLY A N 1
ATOM 1435 C CA . GLY A 1 180 ? 1.667 11.744 13.970 1.00 80.56 180 GLY A CA 1
ATOM 1436 C C . GLY A 1 180 ? 2.283 11.477 12.607 1.00 80.56 180 GLY A C 1
ATOM 1437 O O . GLY A 1 180 ? 3.486 11.263 12.562 1.00 80.56 180 GLY A O 1
ATOM 1438 N N . SER A 1 181 ? 1.512 11.525 11.519 1.00 79.06 181 SER A N 1
ATOM 1439 C CA . SER A 1 181 ? 2.041 11.459 10.152 1.00 79.06 181 SER A CA 1
ATOM 1440 C C . SER A 1 181 ? 2.976 12.651 9.877 1.00 79.06 181 SER A C 1
ATOM 1442 O O . SER A 1 181 ? 2.533 13.751 9.560 1.00 79.06 181 SER A O 1
ATOM 1444 N N . ALA A 1 182 ? 4.286 12.442 10.035 1.00 60.41 182 ALA A N 1
ATOM 1445 C CA . ALA A 1 182 ? 5.262 13.523 10.197 1.00 60.41 182 ALA A CA 1
ATOM 1446 C C . ALA A 1 182 ? 5.652 14.244 8.902 1.00 60.41 182 ALA A C 1
ATOM 1448 O O . ALA A 1 182 ? 5.973 15.437 8.938 1.00 60.41 182 ALA A O 1
ATOM 1449 N N . ILE A 1 183 ? 5.674 13.548 7.763 1.00 56.50 183 ILE A N 1
ATOM 1450 C CA . ILE A 1 183 ? 6.183 14.134 6.525 1.00 56.50 183 ILE A CA 1
ATOM 1451 C C . ILE A 1 183 ? 5.011 14.791 5.801 1.00 56.50 183 ILE A C 1
ATOM 1453 O O . ILE A 1 183 ? 4.318 14.194 4.989 1.00 56.50 183 ILE A O 1
ATOM 1457 N N . GLY A 1 184 ? 4.791 16.054 6.141 1.00 50.75 184 GLY A N 1
ATOM 1458 C CA . GLY A 1 184 ? 3.703 16.868 5.607 1.00 50.75 184 GLY A CA 1
ATOM 1459 C C . GLY A 1 184 ? 2.908 17.582 6.690 1.00 50.75 184 GLY A C 1
ATOM 1460 O O . GLY A 1 184 ? 2.220 18.547 6.371 1.00 50.75 184 GLY A O 1
ATOM 1461 N N . PHE A 1 185 ? 3.043 17.191 7.964 1.00 52.88 185 PHE A N 1
ATOM 1462 C CA . PHE A 1 185 ? 2.460 17.949 9.062 1.00 52.88 185 PHE A CA 1
ATOM 1463 C C . PHE A 1 185 ? 3.074 17.610 10.426 1.00 52.88 185 PHE A C 1
ATOM 1465 O O . PHE A 1 185 ? 3.110 16.458 10.842 1.00 52.88 185 PHE A O 1
ATOM 1472 N N . VAL A 1 186 ? 3.507 18.626 11.178 1.00 52.88 186 VAL A N 1
ATOM 1473 C CA . VAL A 1 186 ? 3.501 18.510 12.644 1.00 52.88 186 VAL A CA 1
ATOM 1474 C C . VAL A 1 186 ? 2.109 18.941 13.068 1.00 52.88 186 VAL A C 1
ATOM 1476 O O . VAL A 1 186 ? 1.716 20.065 12.758 1.00 52.88 186 VAL A O 1
ATOM 1479 N N . GLY A 1 187 ? 1.402 18.019 13.720 1.00 62.47 187 GLY A N 1
ATOM 1480 C CA . GLY A 1 187 ? -0.031 18.036 13.976 1.00 62.47 187 GLY A CA 1
ATOM 1481 C C . GLY A 1 187 ? -0.658 19.361 14.391 1.00 62.47 187 GLY A C 1
ATOM 1482 O O . GLY A 1 187 ? -0.013 20.277 14.914 1.00 62.47 187 GLY A O 1
ATOM 1483 N N . THR A 1 188 ? -1.973 19.448 14.216 1.00 74.12 188 THR A N 1
ATOM 1484 C CA . THR A 1 188 ? -2.725 20.579 14.751 1.00 74.12 188 THR A CA 1
ATOM 1485 C C . THR A 1 188 ? -2.587 20.597 16.268 1.00 74.12 188 THR A C 1
ATOM 1487 O O . THR A 1 188 ? -2.325 19.582 16.924 1.00 74.12 188 THR A O 1
ATOM 1490 N N . SER A 1 189 ? -2.799 21.766 16.869 1.00 80.62 189 SER A N 1
ATOM 1491 C CA . SER A 1 189 ? -2.960 21.851 18.323 1.00 80.62 189 SER A CA 1
ATOM 1492 C C . SER A 1 189 ? -4.093 20.936 18.820 1.00 80.62 189 SER A C 1
ATOM 1494 O O . SER A 1 189 ? -4.030 20.443 19.943 1.00 80.62 189 SER A O 1
ATOM 1496 N N . GLU A 1 190 ? -5.092 20.674 17.973 1.00 84.88 190 GLU A N 1
ATOM 1497 C CA . GLU A 1 190 ? -6.167 19.712 18.214 1.00 84.88 190 GLU A CA 1
ATOM 1498 C C . GLU A 1 190 ? -5.675 18.258 18.205 1.00 84.88 190 GLU A C 1
ATOM 1500 O O . GLU A 1 190 ? -5.845 17.570 19.208 1.00 84.88 190 GLU A O 1
ATOM 1505 N N . GLU A 1 191 ? -4.990 17.811 17.148 1.00 85.81 191 GLU A N 1
ATOM 1506 C CA . GLU A 1 191 ? -4.407 16.465 17.061 1.00 85.81 191 GLU A CA 1
ATOM 1507 C C . GLU A 1 191 ? -3.422 16.208 18.208 1.00 85.81 191 GLU A C 1
ATOM 1509 O O . GLU A 1 191 ? -3.451 15.161 18.851 1.00 85.81 191 GLU A O 1
ATOM 1514 N N . THR A 1 192 ? -2.581 17.197 18.523 1.00 85.56 192 THR A N 1
ATOM 1515 C CA . THR A 1 192 ? -1.626 17.107 19.634 1.00 85.56 192 THR A CA 1
ATOM 1516 C C . THR A 1 192 ? -2.349 16.907 20.965 1.00 85.56 192 THR A C 1
ATOM 1518 O O . THR A 1 192 ? -1.936 16.065 21.761 1.00 85.56 192 THR A O 1
ATOM 1521 N N . ARG A 1 193 ? -3.425 17.664 21.221 1.00 87.94 193 ARG A N 1
ATOM 1522 C CA . ARG A 1 193 ? -4.224 17.536 22.448 1.00 87.94 193 ARG A CA 1
ATOM 1523 C C . ARG A 1 193 ? -4.892 16.165 22.522 1.00 87.94 193 ARG A C 1
ATOM 1525 O O . ARG A 1 193 ? -4.742 15.486 23.533 1.00 87.94 193 ARG A O 1
ATOM 1532 N N . ALA A 1 194 ? -5.534 15.740 21.437 1.00 90.44 194 ALA A N 1
ATOM 1533 C CA . ALA A 1 194 ? -6.174 14.434 21.333 1.00 90.44 194 ALA A CA 1
ATOM 1534 C C . ALA A 1 194 ? -5.180 13.286 21.582 1.00 90.44 194 ALA A C 1
ATOM 1536 O O . ALA A 1 194 ? -5.453 12.383 22.370 1.00 90.44 194 ALA A O 1
ATOM 1537 N N . TYR A 1 195 ? -3.975 13.360 21.005 1.00 91.44 195 TYR A N 1
ATOM 1538 C CA . TYR A 1 195 ? -2.927 12.374 21.261 1.00 91.44 195 TYR A CA 1
ATOM 1539 C C . TYR A 1 195 ? -2.509 12.336 22.737 1.00 91.44 195 TYR A C 1
ATOM 1541 O O . TYR A 1 195 ? -2.295 11.256 23.282 1.00 91.44 195 TYR A O 1
ATOM 1549 N N . GLN A 1 196 ? -2.391 13.488 23.409 1.00 91.94 196 GLN A N 1
ATOM 1550 C CA . GLN A 1 196 ? -2.062 13.524 24.841 1.00 91.94 196 GLN A CA 1
ATOM 1551 C C . GLN A 1 196 ? -3.158 12.891 25.705 1.00 91.94 196 GLN A C 1
ATOM 1553 O O . GLN A 1 196 ? -2.846 12.175 26.657 1.00 91.94 196 GLN A O 1
ATOM 1558 N N . GLU A 1 197 ? -4.426 13.106 25.357 1.00 93.44 197 GLU A N 1
ATOM 1559 C CA . GLU A 1 197 ? -5.564 12.469 26.027 1.00 93.44 197 GLU A CA 1
ATOM 1560 C C . GLU A 1 197 ? -5.545 10.946 25.838 1.00 93.44 197 GLU A C 1
ATOM 1562 O O . GLU A 1 197 ? -5.648 10.202 26.818 1.00 93.44 197 GLU A O 1
ATOM 1567 N N . ILE A 1 198 ? -5.324 10.475 24.604 1.00 94.00 198 ILE A N 1
ATOM 1568 C CA . ILE A 1 198 ? -5.151 9.048 24.299 1.00 94.00 198 ILE A CA 1
ATOM 1569 C C . ILE A 1 198 ? -3.971 8.478 25.080 1.00 94.00 198 ILE A C 1
ATOM 1571 O O . ILE A 1 198 ? -4.101 7.436 25.718 1.00 94.00 198 ILE A O 1
ATOM 1575 N N . TYR A 1 199 ? -2.819 9.153 25.060 1.00 94.38 199 TYR A N 1
ATOM 1576 C CA . TYR A 1 199 ? -1.642 8.694 25.780 1.00 94.38 199 TYR A CA 1
ATOM 1577 C C . TYR A 1 199 ? -1.956 8.551 27.268 1.00 94.38 199 TYR A C 1
ATOM 1579 O O . TYR A 1 199 ? -1.686 7.492 27.826 1.00 94.38 199 TYR A O 1
ATOM 1587 N N . ALA A 1 200 ? -2.579 9.542 27.912 1.00 95.62 200 ALA A N 1
ATOM 1588 C CA . ALA A 1 200 ? -2.935 9.475 29.330 1.00 95.62 200 ALA A CA 1
ATOM 1589 C C . ALA A 1 200 ? -3.845 8.279 29.665 1.00 95.62 200 ALA A C 1
ATOM 1591 O O . ALA A 1 200 ? -3.641 7.630 30.691 1.00 95.62 200 ALA A O 1
ATOM 1592 N N . ARG A 1 201 ? -4.783 7.946 28.772 1.00 94.81 201 ARG A N 1
ATOM 1593 C CA . ARG A 1 201 ? -5.798 6.898 28.964 1.00 94.81 201 ARG A CA 1
ATOM 1594 C C . ARG A 1 201 ? -5.476 5.567 28.283 1.00 94.81 201 ARG A C 1
ATOM 1596 O O . ARG A 1 201 ? -6.277 4.644 28.332 1.00 94.81 201 ARG A O 1
ATOM 1603 N N . ARG A 1 202 ? -4.294 5.414 27.680 1.00 94.75 202 ARG A N 1
ATOM 1604 C CA . ARG A 1 202 ? -3.903 4.231 26.882 1.00 94.75 202 ARG A CA 1
ATOM 1605 C C . ARG A 1 202 ? -4.070 2.880 27.589 1.00 94.75 202 ARG A C 1
ATOM 1607 O O . ARG A 1 202 ? -4.198 1.864 26.925 1.00 94.75 202 ARG A O 1
ATOM 1614 N N . ALA A 1 203 ? -4.034 2.854 28.923 1.00 93.69 203 ALA A N 1
ATOM 1615 C CA . ALA A 1 203 ? -4.241 1.636 29.707 1.00 93.69 203 ALA A CA 1
ATOM 1616 C C . ALA A 1 203 ? -5.723 1.222 29.821 1.00 93.69 203 ALA A C 1
ATOM 1618 O O . ALA A 1 203 ? -6.000 0.063 30.119 1.00 93.69 203 ALA A O 1
ATOM 1619 N N . GLU A 1 204 ? -6.653 2.153 29.590 1.00 94.06 204 GLU A N 1
ATOM 1620 C CA . GLU A 1 204 ? -8.107 1.935 29.601 1.00 94.06 204 GLU A CA 1
ATOM 1621 C C . GLU A 1 204 ? -8.617 1.366 28.270 1.00 94.06 204 GLU A C 1
ATOM 1623 O O . GLU A 1 204 ? -9.665 0.731 28.237 1.00 94.06 204 GLU A O 1
ATOM 1628 N N . LEU A 1 205 ? -7.887 1.603 27.177 1.00 94.12 205 LEU A N 1
ATOM 1629 C CA . LEU A 1 205 ? -8.248 1.184 25.825 1.00 94.12 205 LEU A CA 1
ATOM 1630 C C . LEU A 1 205 ? -7.609 -0.180 25.512 1.00 94.12 205 LEU A C 1
ATOM 1632 O O . LEU A 1 205 ? -6.376 -0.254 25.446 1.00 94.12 205 LEU A O 1
ATOM 1636 N N . PRO A 1 206 ? -8.394 -1.262 25.323 1.00 94.88 206 PRO A N 1
ATOM 1637 C CA . PRO A 1 206 ? -7.846 -2.593 25.075 1.00 94.88 206 PRO A CA 1
ATOM 1638 C C . PRO A 1 206 ? -6.847 -2.649 23.917 1.00 94.88 206 PRO A C 1
ATOM 1640 O O . PRO A 1 206 ? -5.783 -3.243 24.072 1.00 94.88 206 PRO A O 1
ATOM 1643 N N . SER A 1 207 ? -7.139 -1.983 22.794 1.00 95.00 207 SER A N 1
ATOM 1644 C CA . SER A 1 207 ? -6.282 -1.975 21.597 1.00 95.00 207 SER A CA 1
ATOM 1645 C C . SER A 1 207 ? -4.937 -1.278 21.800 1.00 95.00 207 SER A C 1
ATOM 1647 O O . SER A 1 207 ? -3.988 -1.553 21.066 1.00 95.00 207 SER A O 1
ATOM 1649 N N . LEU A 1 208 ? -4.831 -0.393 22.796 1.00 95.56 208 LEU A N 1
ATOM 1650 C CA . LEU A 1 208 ? -3.599 0.332 23.125 1.00 95.56 208 LEU A CA 1
ATOM 1651 C C . LEU A 1 208 ? -2.841 -0.283 24.298 1.00 95.56 208 LEU A C 1
ATOM 1653 O O . LEU A 1 208 ? -1.651 -0.002 24.493 1.00 95.56 208 LEU A O 1
ATOM 1657 N N . ARG A 1 209 ? -3.507 -1.128 25.087 1.00 93.81 209 ARG A N 1
ATOM 1658 C CA . ARG A 1 209 ? -2.912 -1.761 26.255 1.00 93.81 209 ARG A CA 1
ATOM 1659 C C . ARG A 1 209 ? -1.749 -2.657 25.826 1.00 93.81 209 ARG A C 1
ATOM 1661 O O . ARG A 1 209 ? -1.885 -3.565 25.017 1.00 93.81 209 ARG A O 1
ATOM 1668 N N . GLY A 1 210 ? -0.571 -2.401 26.390 1.00 92.94 210 GLY A N 1
ATOM 1669 C CA . GLY A 1 210 ? 0.640 -3.178 26.104 1.00 92.94 210 GLY A CA 1
ATOM 1670 C C . GLY A 1 210 ? 1.420 -2.741 24.858 1.00 92.94 210 GLY A C 1
ATOM 1671 O O . GLY A 1 210 ? 2.516 -3.266 24.637 1.00 92.94 210 GLY A O 1
ATOM 1672 N N . LEU A 1 211 ? 0.924 -1.766 24.089 1.00 95.38 211 LEU A N 1
ATOM 1673 C CA . LEU A 1 211 ? 1.684 -1.127 23.014 1.00 95.38 211 LEU A CA 1
ATOM 1674 C C . LEU A 1 211 ? 2.697 -0.115 23.573 1.00 95.38 211 LEU A C 1
ATOM 1676 O O . LEU A 1 211 ? 2.485 0.519 24.611 1.00 95.38 211 LEU A O 1
ATOM 1680 N N . LYS A 1 212 ? 3.816 0.063 22.867 1.00 93.06 212 LYS A N 1
ATOM 1681 C CA . LYS A 1 212 ? 4.852 1.046 23.213 1.00 93.06 212 LYS A CA 1
ATOM 1682 C C . LYS A 1 212 ? 4.559 2.391 22.543 1.00 93.06 212 LYS A C 1
ATOM 1684 O O . LYS A 1 212 ? 5.164 2.719 21.527 1.00 93.06 212 LYS A O 1
ATOM 1689 N N . LEU A 1 213 ? 3.637 3.163 23.120 1.00 89.38 213 LEU A N 1
ATOM 1690 C CA . LEU A 1 213 ? 3.349 4.535 22.682 1.00 89.38 213 LEU A CA 1
ATOM 1691 C C . LEU A 1 213 ? 4.338 5.527 23.310 1.00 89.38 213 LEU A C 1
ATOM 1693 O O . LEU A 1 213 ? 4.614 5.467 24.509 1.00 89.38 213 LEU A O 1
ATOM 1697 N N . GLY A 1 214 ? 4.830 6.479 22.516 1.00 87.50 214 GLY A N 1
ATOM 1698 C CA . GLY A 1 214 ? 5.615 7.607 23.021 1.00 87.50 214 GLY A CA 1
ATOM 1699 C C . GLY A 1 214 ? 4.734 8.645 23.722 1.00 87.50 214 GLY A C 1
ATOM 1700 O O . GLY A 1 214 ? 3.599 8.872 23.317 1.00 87.50 214 GLY A O 1
ATOM 1701 N N . ALA A 1 215 ? 5.259 9.336 24.739 1.00 87.44 215 ALA A N 1
ATOM 1702 C CA . ALA A 1 215 ? 4.524 10.395 25.451 1.00 87.44 215 ALA A CA 1
ATOM 1703 C C . ALA A 1 215 ? 4.175 11.609 24.575 1.00 87.44 215 ALA A C 1
ATOM 1705 O O . ALA A 1 215 ? 3.357 12.444 24.947 1.00 87.44 215 ALA A O 1
ATOM 1706 N N . LYS A 1 216 ? 4.820 11.740 23.418 1.00 84.75 216 LYS A N 1
ATOM 1707 C CA . LYS A 1 216 ? 4.571 12.782 22.426 1.00 84.75 216 LYS A CA 1
ATOM 1708 C C . LYS A 1 216 ? 4.676 12.160 21.043 1.00 84.75 216 LYS A C 1
ATOM 1710 O O . LYS A 1 216 ? 5.412 11.192 20.861 1.00 84.75 216 LYS A O 1
ATOM 1715 N N . ILE A 1 217 ? 3.990 12.767 20.084 1.00 79.62 217 ILE A N 1
ATOM 1716 C CA . ILE A 1 217 ? 4.248 12.528 18.667 1.00 79.62 217 ILE A CA 1
ATOM 1717 C C . ILE A 1 217 ? 5.700 12.941 18.390 1.00 79.62 217 ILE A C 1
ATOM 1719 O O . ILE A 1 217 ? 6.095 14.065 18.704 1.00 79.62 217 ILE A O 1
ATOM 1723 N N . SER A 1 218 ? 6.492 12.021 17.844 1.00 71.44 218 SER A N 1
ATOM 1724 C CA . SER A 1 218 ? 7.898 12.233 17.499 1.00 71.44 218 SER A CA 1
ATOM 1725 C C . SER A 1 218 ? 8.133 11.827 16.053 1.00 71.44 218 SER A C 1
ATOM 1727 O O . SER A 1 218 ? 7.691 10.755 15.647 1.00 71.44 218 SER A O 1
ATOM 1729 N N . GLN A 1 219 ? 8.857 12.657 15.303 1.00 63.59 219 GLN A N 1
ATOM 1730 C CA . GLN A 1 219 ? 9.230 12.366 13.915 1.00 63.59 219 GLN A CA 1
ATOM 1731 C C . GLN A 1 219 ? 10.256 11.221 13.828 1.00 63.59 219 GLN A C 1
ATOM 1733 O O . GLN A 1 219 ? 10.252 10.455 12.866 1.00 63.59 219 GLN A O 1
ATOM 1738 N N . ASP A 1 220 ? 11.066 11.040 14.875 1.00 58.16 220 ASP A N 1
ATOM 1739 C CA . ASP A 1 220 ? 12.128 10.026 14.927 1.00 58.16 220 ASP A CA 1
ATOM 1740 C C . ASP A 1 220 ? 11.592 8.598 15.127 1.00 58.16 220 ASP A C 1
ATOM 1742 O O . ASP A 1 220 ? 12.289 7.618 14.864 1.00 58.16 220 ASP A O 1
ATOM 1746 N N . THR A 1 221 ? 10.355 8.459 15.616 1.00 59.81 221 THR A N 1
ATOM 1747 C CA . THR A 1 221 ? 9.709 7.167 15.921 1.00 59.81 221 THR A CA 1
ATOM 1748 C C . THR A 1 221 ? 8.358 7.018 15.224 1.00 59.81 221 THR A C 1
ATOM 1750 O O . THR A 1 221 ? 7.490 6.284 15.693 1.00 59.81 221 THR A O 1
ATOM 1753 N N . GLU A 1 222 ? 8.139 7.770 14.151 1.00 75.19 222 GLU A N 1
ATOM 1754 C CA . GLU A 1 222 ? 6.851 7.847 13.474 1.00 75.19 222 GLU A CA 1
ATOM 1755 C C . GLU A 1 222 ? 6.593 6.567 12.650 1.00 75.19 222 GLU A C 1
ATOM 1757 O O . GLU A 1 222 ? 7.312 6.216 11.725 1.00 75.19 222 GLU A O 1
ATOM 1762 N N . ASN A 1 223 ? 5.585 5.790 13.048 1.00 85.31 223 ASN A N 1
ATOM 1763 C CA . ASN A 1 223 ? 5.352 4.451 12.499 1.00 85.31 223 ASN A CA 1
ATOM 1764 C C . ASN A 1 223 ? 4.554 4.439 11.180 1.00 85.31 223 ASN A C 1
ATOM 1766 O O . ASN A 1 223 ? 4.457 3.377 10.566 1.00 85.31 223 ASN A O 1
ATOM 1770 N N . VAL A 1 224 ? 3.969 5.557 10.737 1.00 85.25 224 VAL A N 1
ATOM 1771 C CA . VAL A 1 224 ? 3.173 5.639 9.493 1.00 85.25 224 VAL A CA 1
ATOM 1772 C C . VAL A 1 224 ? 4.066 5.482 8.267 1.00 85.25 224 VAL A C 1
ATOM 1774 O O . VAL A 1 224 ? 3.717 4.729 7.361 1.00 85.25 224 VAL A O 1
ATOM 1777 N N . THR A 1 225 ? 5.259 6.074 8.262 1.00 82.12 225 THR A N 1
ATOM 1778 C CA . THR A 1 225 ? 6.279 5.865 7.228 1.00 82.12 225 THR A CA 1
ATOM 1779 C C . THR A 1 225 ? 6.703 4.398 7.175 1.00 82.12 225 THR A C 1
ATOM 1781 O O . THR A 1 225 ? 6.716 3.795 6.101 1.00 82.12 225 THR A O 1
ATOM 1784 N N . ALA A 1 226 ? 6.979 3.782 8.331 1.00 86.50 226 ALA A N 1
ATOM 1785 C CA . ALA A 1 226 ? 7.328 2.363 8.405 1.00 86.50 226 ALA A CA 1
ATOM 1786 C C . ALA A 1 226 ? 6.180 1.449 7.935 1.00 86.50 226 ALA A C 1
ATOM 1788 O O . ALA A 1 226 ? 6.427 0.486 7.210 1.00 86.50 226 ALA A O 1
ATOM 1789 N N . PHE A 1 227 ? 4.931 1.757 8.294 1.00 89.50 227 PHE A N 1
ATOM 1790 C CA . PHE A 1 227 ? 3.755 1.016 7.836 1.00 89.50 227 PHE A CA 1
ATOM 1791 C C . PHE A 1 227 ? 3.526 1.173 6.330 1.00 89.50 227 PHE A C 1
ATOM 1793 O O . PHE A 1 227 ? 3.299 0.185 5.633 1.00 89.50 227 PHE A O 1
ATOM 1800 N N . THR A 1 228 ? 3.648 2.393 5.806 1.00 86.88 228 THR A N 1
ATOM 1801 C CA . THR A 1 228 ? 3.538 2.668 4.366 1.00 86.88 228 THR A CA 1
ATOM 1802 C C . THR A 1 228 ? 4.615 1.906 3.600 1.00 86.88 228 THR A C 1
ATOM 1804 O O . THR A 1 228 ? 4.330 1.312 2.562 1.00 86.88 228 THR A O 1
ATOM 1807 N N . GLN A 1 229 ? 5.833 1.835 4.147 1.00 86.81 229 GLN A N 1
ATOM 1808 C CA . GLN A 1 229 ? 6.908 1.034 3.575 1.00 86.81 229 GLN A CA 1
ATOM 1809 C C . GLN A 1 229 ? 6.603 -0.466 3.596 1.00 86.81 229 GLN A C 1
ATOM 1811 O O . GLN A 1 229 ? 6.763 -1.153 2.588 1.00 86.81 229 GLN A O 1
ATOM 1816 N N . TYR A 1 230 ? 6.153 -0.974 4.741 1.00 90.69 230 TYR A N 1
ATOM 1817 C CA . TYR A 1 230 ? 5.760 -2.368 4.919 1.00 90.69 230 TYR A CA 1
ATOM 1818 C C . TYR A 1 230 ? 4.697 -2.788 3.891 1.00 90.69 230 TYR A C 1
ATOM 1820 O O . TYR A 1 230 ? 4.852 -3.769 3.161 1.00 90.69 230 TYR A O 1
ATOM 1828 N N . ALA A 1 231 ? 3.652 -1.977 3.769 1.00 91.31 231 ALA A N 1
ATOM 1829 C CA . ALA A 1 231 ? 2.598 -2.124 2.784 1.00 91.31 231 ALA A CA 1
ATOM 1830 C C . ALA A 1 231 ? 3.101 -2.082 1.334 1.00 91.31 231 ALA A C 1
ATOM 1832 O O . ALA A 1 231 ? 2.680 -2.893 0.502 1.00 91.31 231 ALA A O 1
ATOM 1833 N N . HIS A 1 232 ? 3.986 -1.130 1.029 1.00 89.75 232 HIS A N 1
ATOM 1834 C CA . HIS A 1 232 ? 4.558 -0.955 -0.297 1.00 89.75 232 HIS A CA 1
ATOM 1835 C C . HIS A 1 232 ? 5.342 -2.198 -0.728 1.00 89.75 232 HIS A C 1
ATOM 1837 O O . HIS A 1 232 ? 5.094 -2.723 -1.810 1.00 89.75 232 HIS A O 1
ATOM 1843 N N . GLN A 1 233 ? 6.201 -2.735 0.140 1.00 90.38 233 GLN A N 1
ATOM 1844 C CA . GLN A 1 233 ? 6.996 -3.937 -0.136 1.00 90.38 233 GLN A CA 1
ATOM 1845 C C . GLN A 1 233 ? 6.134 -5.179 -0.381 1.00 90.38 233 GLN A C 1
ATOM 1847 O O . GLN A 1 233 ? 6.360 -5.908 -1.347 1.00 90.38 233 GLN A O 1
ATOM 1852 N N . ILE A 1 234 ? 5.090 -5.391 0.429 1.00 93.50 234 ILE A N 1
ATOM 1853 C CA . ILE A 1 234 ? 4.110 -6.462 0.184 1.00 93.50 234 ILE A CA 1
ATOM 1854 C C . ILE A 1 234 ? 3.484 -6.307 -1.202 1.00 93.50 234 ILE A C 1
ATOM 1856 O O . ILE A 1 234 ? 3.350 -7.272 -1.954 1.00 93.50 234 ILE A O 1
ATOM 1860 N N . ASN A 1 235 ? 3.090 -5.084 -1.547 1.00 92.06 235 ASN A N 1
ATOM 1861 C CA . ASN A 1 235 ? 2.436 -4.795 -2.808 1.00 92.06 235 ASN A CA 1
ATOM 1862 C C . ASN A 1 235 ? 3.371 -4.965 -4.019 1.00 92.06 235 ASN A C 1
ATOM 1864 O O . ASN A 1 235 ? 2.930 -5.496 -5.037 1.00 92.06 235 ASN A O 1
ATOM 1868 N N . LEU A 1 236 ? 4.646 -4.581 -3.905 1.00 92.06 236 LEU A N 1
ATOM 1869 C CA . LEU A 1 236 ? 5.660 -4.812 -4.936 1.00 92.06 236 LEU A CA 1
ATOM 1870 C C . LEU A 1 236 ? 5.923 -6.304 -5.154 1.00 92.06 236 LEU A C 1
ATOM 1872 O O . LEU A 1 236 ? 5.962 -6.752 -6.303 1.00 92.06 236 LEU A O 1
ATOM 1876 N N . GLY A 1 237 ? 6.048 -7.082 -4.077 1.00 92.25 237 GLY A N 1
ATOM 1877 C CA . GLY A 1 237 ? 6.199 -8.532 -4.165 1.00 92.25 237 GLY A CA 1
ATOM 1878 C C . GLY A 1 237 ? 4.978 -9.199 -4.800 1.00 92.25 237 GLY A C 1
ATOM 1879 O O . GLY A 1 237 ? 5.130 -9.970 -5.749 1.00 92.25 237 GLY A O 1
ATOM 1880 N N . ARG A 1 238 ? 3.759 -8.811 -4.387 1.00 92.88 238 ARG A N 1
ATOM 1881 C CA . ARG A 1 238 ? 2.502 -9.267 -5.012 1.00 92.88 238 ARG A CA 1
ATOM 1882 C C . ARG A 1 238 ? 2.481 -8.951 -6.503 1.00 92.88 238 ARG A C 1
ATOM 1884 O O . ARG A 1 238 ? 2.240 -9.838 -7.319 1.00 92.88 238 ARG A O 1
ATOM 1891 N N . PHE A 1 239 ? 2.724 -7.692 -6.866 1.00 91.75 239 PHE A N 1
ATOM 1892 C CA . PHE A 1 239 ? 2.697 -7.264 -8.260 1.00 91.75 239 PHE A CA 1
ATOM 1893 C C . PHE A 1 239 ? 3.724 -8.030 -9.096 1.00 91.75 239 PHE A C 1
ATOM 1895 O O . PHE A 1 239 ? 3.386 -8.498 -10.182 1.00 91.75 239 PHE A O 1
ATOM 1902 N N . SER A 1 240 ? 4.943 -8.196 -8.579 1.00 91.94 240 SER A N 1
ATOM 1903 C CA . SER A 1 240 ? 6.024 -8.907 -9.266 1.00 91.94 240 SER A CA 1
ATOM 1904 C C . SER A 1 240 ? 5.678 -10.381 -9.484 1.00 91.94 240 SER A C 1
ATOM 1906 O O . SER A 1 240 ? 5.812 -10.877 -10.601 1.00 91.94 240 SER A O 1
ATOM 1908 N N . ALA A 1 241 ? 5.158 -11.061 -8.459 1.00 89.00 241 ALA A N 1
ATOM 1909 C CA . ALA A 1 241 ? 4.734 -12.457 -8.553 1.00 89.00 241 ALA A CA 1
ATOM 1910 C C . ALA A 1 241 ? 3.597 -12.662 -9.571 1.00 89.00 241 ALA A C 1
ATOM 1912 O O . ALA A 1 241 ? 3.601 -13.640 -10.316 1.00 89.00 241 ALA A O 1
ATOM 1913 N N . GLN A 1 242 ? 2.642 -11.729 -9.632 1.00 88.12 242 GLN A N 1
ATOM 1914 C CA . GLN A 1 242 ? 1.471 -11.826 -10.509 1.00 88.12 242 GLN A CA 1
ATOM 1915 C C . GLN A 1 242 ? 1.758 -11.429 -11.962 1.00 88.12 242 GLN A C 1
ATOM 1917 O O . GLN A 1 242 ? 1.194 -12.025 -12.877 1.00 88.12 242 GLN A O 1
ATOM 1922 N N . ASN A 1 243 ? 2.606 -10.421 -12.186 1.00 89.25 243 ASN A N 1
ATOM 1923 C CA . ASN A 1 243 ? 2.710 -9.756 -13.490 1.00 89.25 243 ASN A CA 1
ATOM 1924 C C . ASN A 1 243 ? 4.066 -9.927 -14.176 1.00 89.25 243 ASN A C 1
ATOM 1926 O O . ASN A 1 243 ? 4.156 -9.655 -15.370 1.00 89.25 243 ASN A O 1
ATOM 1930 N N . LEU A 1 244 ? 5.110 -10.364 -13.460 1.00 90.62 244 LEU A N 1
ATOM 1931 C CA . LEU A 1 244 ? 6.487 -10.424 -13.977 1.00 90.62 244 LEU A CA 1
ATOM 1932 C C . LEU A 1 244 ? 7.054 -11.857 -14.052 1.00 90.62 244 LEU A C 1
ATOM 1934 O O . LEU A 1 244 ? 8.262 -12.048 -14.209 1.00 90.62 244 LEU A O 1
ATOM 1938 N N . GLY A 1 245 ? 6.202 -12.884 -13.956 1.00 86.25 245 GLY A N 1
ATOM 1939 C CA . GLY A 1 245 ? 6.605 -14.291 -14.088 1.00 86.25 245 GLY A CA 1
ATOM 1940 C C . GLY A 1 245 ? 7.153 -14.659 -15.484 1.00 86.25 245 GLY A C 1
ATOM 1941 O O . GLY A 1 245 ? 7.074 -13.847 -16.402 1.00 86.25 245 GLY A O 1
ATOM 1942 N N . PRO A 1 246 ? 7.670 -15.886 -15.700 1.00 83.88 246 PRO A N 1
ATOM 1943 C CA . PRO A 1 246 ? 8.312 -16.299 -16.964 1.00 83.88 246 PRO A CA 1
ATOM 1944 C C . PRO A 1 246 ? 7.442 -16.216 -18.230 1.00 83.88 246 PRO A C 1
ATOM 1946 O O . PRO A 1 246 ? 7.963 -16.222 -19.338 1.00 83.88 246 PRO A O 1
ATOM 1949 N N . ALA A 1 247 ? 6.117 -16.171 -18.080 1.00 79.38 247 ALA A N 1
ATOM 1950 C CA . ALA A 1 247 ? 5.180 -15.990 -19.192 1.00 79.38 247 ALA A CA 1
ATOM 1951 C C . ALA A 1 247 ? 4.813 -14.516 -19.444 1.00 79.38 247 ALA A C 1
ATOM 1953 O O . ALA A 1 247 ? 4.053 -14.217 -20.363 1.00 79.38 247 ALA A O 1
ATOM 1954 N N . SER A 1 248 ? 5.307 -13.594 -18.615 1.00 77.94 248 SER A N 1
ATOM 1955 C CA . SER A 1 248 ? 5.106 -12.166 -18.834 1.00 77.94 248 SER A CA 1
ATOM 1956 C C . SER A 1 248 ? 5.970 -11.695 -20.003 1.00 77.94 248 SER A C 1
ATOM 1958 O O . SER A 1 248 ? 7.074 -12.190 -20.216 1.00 77.94 248 SER A O 1
ATOM 1960 N N . GLY A 1 249 ? 5.503 -10.694 -20.749 1.00 82.69 249 GLY A N 1
ATOM 1961 C CA . GLY A 1 249 ? 6.296 -10.070 -21.814 1.00 82.69 249 GLY A CA 1
ATOM 1962 C C . GLY A 1 249 ? 7.546 -9.334 -21.311 1.00 82.69 249 GLY A C 1
ATOM 1963 O O . GLY A 1 249 ? 8.213 -8.677 -22.104 1.00 82.69 249 GLY A O 1
ATOM 1964 N N . ILE A 1 250 ? 7.870 -9.406 -20.012 1.00 90.44 250 ILE A N 1
ATOM 1965 C CA . ILE A 1 250 ? 8.938 -8.617 -19.398 1.00 90.44 250 ILE A CA 1
ATOM 1966 C C . ILE A 1 250 ? 10.340 -9.099 -19.755 1.00 90.44 250 ILE A C 1
ATOM 1968 O O . ILE A 1 250 ? 11.270 -8.310 -19.652 1.00 90.44 250 ILE A O 1
ATOM 1972 N N . ASP A 1 251 ? 10.521 -10.345 -20.190 1.00 91.25 251 ASP A N 1
ATOM 1973 C CA . ASP A 1 251 ? 11.850 -10.916 -20.444 1.00 91.25 251 ASP A CA 1
ATOM 1974 C C . ASP A 1 251 ? 12.643 -10.091 -21.474 1.00 91.25 251 ASP A C 1
ATOM 1976 O O . ASP A 1 251 ? 13.812 -9.766 -21.250 1.00 91.25 251 ASP A O 1
ATOM 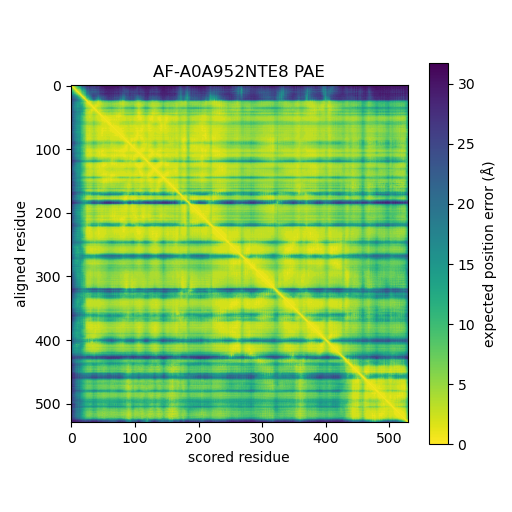1980 N N . ASP A 1 252 ? 11.976 -9.636 -22.540 1.00 89.00 252 ASP A N 1
ATOM 1981 C CA . ASP A 1 252 ? 12.568 -8.751 -23.549 1.00 89.00 252 ASP A CA 1
ATOM 1982 C C . ASP A 1 252 ? 12.884 -7.354 -22.982 1.00 89.00 252 ASP A C 1
ATOM 1984 O O . ASP A 1 252 ? 13.812 -6.688 -23.441 1.00 89.00 252 ASP A O 1
ATOM 1988 N N . PHE A 1 253 ? 12.152 -6.908 -21.959 1.00 92.38 253 PHE A N 1
ATOM 1989 C CA . PHE A 1 253 ? 12.220 -5.567 -21.364 1.00 92.38 253 PHE A CA 1
ATOM 1990 C C . PHE A 1 253 ? 12.892 -5.529 -19.983 1.00 92.38 253 PHE A C 1
ATOM 1992 O O . PHE A 1 253 ? 12.925 -4.474 -19.342 1.00 92.38 253 PHE A O 1
ATOM 1999 N N . ALA A 1 254 ? 13.496 -6.637 -19.554 1.00 93.75 254 ALA A N 1
ATOM 2000 C CA . ALA A 1 254 ? 14.114 -6.767 -18.243 1.00 93.75 254 ALA A CA 1
ATOM 2001 C C . ALA A 1 254 ? 15.269 -5.778 -18.057 1.00 93.75 254 ALA A C 1
ATOM 2003 O O . ALA A 1 254 ? 15.314 -5.065 -17.060 1.00 93.75 254 ALA A O 1
ATOM 2004 N N . ASP A 1 255 ? 16.181 -5.675 -19.030 1.00 95.00 255 ASP A N 1
ATOM 2005 C CA . ASP A 1 255 ? 17.343 -4.789 -18.899 1.00 95.00 255 ASP A CA 1
ATOM 2006 C C . ASP A 1 255 ? 16.968 -3.289 -18.839 1.00 95.00 255 ASP A C 1
ATOM 2008 O O . ASP A 1 255 ? 17.502 -2.593 -17.974 1.00 95.00 255 ASP A O 1
ATOM 2012 N N . PRO A 1 256 ? 16.057 -2.751 -19.682 1.00 94.75 256 PRO A N 1
ATOM 2013 C CA . PRO A 1 256 ? 15.525 -1.398 -19.516 1.00 94.75 256 PRO A CA 1
ATOM 2014 C C . PRO A 1 256 ? 14.886 -1.181 -18.155 1.00 94.75 256 PRO A C 1
ATOM 2016 O O . PRO A 1 256 ? 15.128 -0.152 -17.533 1.00 94.75 256 PRO A O 1
ATOM 2019 N N . LEU A 1 257 ? 14.099 -2.146 -17.678 1.00 94.75 257 LEU A N 1
ATOM 2020 C CA . LEU A 1 257 ? 13.436 -2.022 -16.390 1.00 94.75 257 LEU A CA 1
ATOM 2021 C C . LEU A 1 257 ? 14.458 -1.983 -15.244 1.00 94.75 257 LEU A C 1
ATOM 2023 O O . LEU A 1 257 ? 14.411 -1.084 -14.409 1.00 94.75 257 LEU A O 1
ATOM 2027 N N . ILE A 1 258 ? 15.450 -2.881 -15.259 1.00 95.81 258 ILE A N 1
ATOM 2028 C CA . ILE A 1 258 ? 16.579 -2.885 -14.315 1.00 95.81 258 ILE A CA 1
ATOM 2029 C C . ILE A 1 258 ? 17.342 -1.555 -14.385 1.00 95.81 258 ILE A C 1
ATOM 2031 O O . ILE A 1 258 ? 17.772 -1.045 -13.348 1.00 95.81 258 ILE A O 1
ATOM 2035 N N . ALA A 1 259 ? 17.504 -0.975 -15.578 1.00 95.25 259 ALA A N 1
ATOM 2036 C CA . ALA A 1 259 ? 18.174 0.308 -15.763 1.00 95.25 259 ALA A CA 1
ATOM 2037 C C . ALA A 1 259 ? 17.394 1.458 -15.115 1.00 95.25 259 ALA A C 1
ATOM 2039 O O . ALA A 1 259 ? 18.004 2.296 -14.452 1.00 95.25 259 ALA A O 1
ATOM 2040 N N . VAL A 1 260 ? 16.068 1.484 -15.266 1.00 93.94 260 VAL A N 1
ATOM 2041 C CA . VAL A 1 260 ? 15.194 2.467 -14.607 1.00 93.94 260 VAL A CA 1
ATOM 2042 C C . VAL A 1 260 ? 15.253 2.296 -13.088 1.00 93.94 260 VAL A C 1
ATOM 2044 O O . VAL A 1 260 ? 15.557 3.252 -12.380 1.00 93.94 260 VAL A O 1
ATOM 2047 N N . PHE A 1 261 ? 15.072 1.071 -12.591 1.00 92.69 261 PHE A N 1
ATOM 2048 C CA . PHE A 1 261 ? 15.144 0.745 -11.162 1.00 92.69 261 PHE A CA 1
ATOM 2049 C C . PHE A 1 261 ? 16.505 1.071 -10.528 1.00 92.69 261 PHE A C 1
ATOM 2051 O O . PHE A 1 261 ? 16.584 1.451 -9.366 1.00 92.69 261 PHE A O 1
ATOM 2058 N N . SER A 1 262 ? 17.586 0.982 -11.306 1.00 92.19 262 SER A N 1
ATOM 2059 C CA . SER A 1 262 ? 18.949 1.318 -10.871 1.00 92.19 262 SER A CA 1
ATOM 2060 C C . SER A 1 262 ? 19.331 2.788 -11.105 1.00 92.19 262 SER A C 1
ATOM 2062 O O . SER A 1 262 ? 20.504 3.136 -10.952 1.00 92.19 262 SER A O 1
ATOM 2064 N N . TYR A 1 263 ? 18.381 3.642 -11.509 1.00 89.50 263 TYR A N 1
ATOM 2065 C CA . TYR A 1 263 ? 18.586 5.048 -11.897 1.00 89.50 263 TYR A CA 1
ATOM 2066 C C . TYR A 1 263 ? 19.588 5.283 -13.035 1.00 89.50 263 TYR A C 1
ATOM 2068 O O . TYR A 1 263 ? 20.079 6.394 -13.235 1.00 89.50 263 TYR A O 1
ATOM 2076 N N . CYS A 1 264 ? 19.881 4.266 -13.837 1.00 91.31 264 CYS A N 1
ATOM 2077 C CA . CYS A 1 264 ? 20.786 4.392 -14.972 1.00 91.31 264 CYS A CA 1
ATOM 2078 C C . CYS A 1 264 ? 20.205 5.265 -16.095 1.00 91.31 264 CYS A C 1
ATOM 2080 O O . CYS A 1 264 ? 20.959 5.858 -16.864 1.00 91.31 264 CYS A O 1
ATOM 2082 N N . ALA A 1 265 ? 18.875 5.363 -16.173 1.00 88.69 265 ALA A N 1
ATOM 2083 C CA . ALA A 1 265 ? 18.153 6.172 -17.154 1.00 88.69 265 ALA A CA 1
ATOM 2084 C C . ALA A 1 265 ? 17.681 7.538 -16.611 1.00 88.69 265 ALA A C 1
ATOM 2086 O O . ALA A 1 265 ? 16.954 8.250 -17.304 1.00 88.69 265 ALA A O 1
ATOM 2087 N N . ALA A 1 266 ? 18.071 7.912 -15.388 1.00 83.75 266 ALA A N 1
ATOM 2088 C CA . ALA A 1 266 ? 17.569 9.118 -14.741 1.00 83.75 266 ALA A CA 1
ATOM 2089 C C . ALA A 1 266 ? 18.312 10.388 -15.188 1.00 83.75 266 ALA A C 1
ATOM 2091 O O . ALA A 1 266 ? 19.543 10.427 -15.331 1.00 83.75 266 ALA A O 1
ATOM 2092 N N . ASP A 1 267 ? 17.563 11.470 -15.380 1.00 76.62 267 ASP A N 1
ATOM 2093 C CA . ASP A 1 267 ? 18.085 12.816 -15.562 1.00 76.62 267 ASP A CA 1
ATOM 2094 C C . ASP A 1 267 ? 17.710 13.736 -14.404 1.00 76.62 267 ASP A C 1
ATOM 2096 O O . ASP A 1 267 ? 16.550 13.810 -14.009 1.00 76.62 267 ASP A O 1
ATOM 2100 N N . 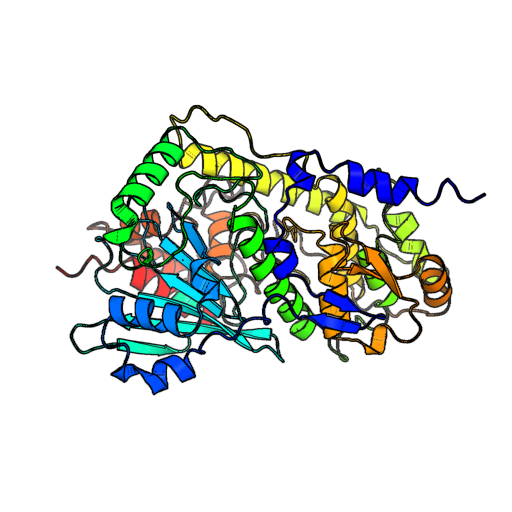ARG A 1 268 ? 18.697 14.490 -13.899 1.00 62.94 268 ARG A N 1
ATOM 2101 C CA . ARG A 1 268 ? 18.526 15.392 -12.749 1.00 62.94 268 ARG A CA 1
ATOM 2102 C C . ARG A 1 268 ? 17.433 16.437 -12.978 1.00 62.94 268 ARG A C 1
ATOM 2104 O O . ARG A 1 268 ? 16.830 16.887 -12.017 1.00 62.94 268 ARG A O 1
ATOM 2111 N N . TYR A 1 269 ? 17.198 16.828 -14.229 1.00 64.06 269 TYR A N 1
ATOM 2112 C CA . TYR A 1 269 ? 16.190 17.823 -14.589 1.00 64.06 269 TYR A CA 1
ATOM 2113 C C . TYR A 1 269 ? 15.029 17.222 -15.380 1.00 64.06 269 TYR A C 1
ATOM 2115 O O . TYR A 1 269 ? 14.233 17.973 -15.936 1.00 64.06 269 TYR A O 1
ATOM 2123 N N . GLN A 1 270 ? 14.967 15.890 -15.484 1.00 67.00 270 GLN A N 1
ATOM 2124 C CA . GLN A 1 270 ? 13.976 15.128 -16.248 1.00 67.00 270 GLN A CA 1
ATOM 2125 C C . GLN A 1 270 ? 13.882 15.477 -17.749 1.00 67.00 270 GLN A C 1
ATOM 2127 O O . GLN A 1 270 ? 13.087 14.881 -18.465 1.00 67.00 270 GLN A O 1
ATOM 2132 N N . LYS A 1 271 ? 14.723 16.380 -18.275 1.00 67.81 271 LYS A N 1
ATOM 2133 C CA . LYS A 1 271 ? 14.631 16.874 -19.663 1.00 67.81 271 LYS A CA 1
ATOM 2134 C C . LYS A 1 271 ? 15.018 15.819 -20.693 1.00 67.81 271 LYS A C 1
ATOM 2136 O O . LYS A 1 271 ? 14.535 15.858 -21.818 1.00 67.81 271 LYS A O 1
ATOM 2141 N N . ALA A 1 272 ? 15.900 14.901 -20.303 1.00 77.00 272 ALA A N 1
ATOM 2142 C CA . ALA A 1 272 ? 16.471 13.882 -21.179 1.00 77.00 272 ALA A CA 1
ATOM 2143 C C . ALA A 1 272 ? 16.122 12.448 -20.740 1.00 77.00 272 ALA A C 1
ATOM 2145 O O . ALA A 1 272 ? 16.784 11.503 -21.162 1.00 77.00 272 ALA A O 1
ATOM 2146 N N . ASN A 1 273 ? 15.105 12.254 -19.888 1.00 80.38 273 ASN A N 1
ATOM 2147 C CA . ASN A 1 273 ? 14.725 10.923 -19.393 1.00 80.38 273 ASN A CA 1
ATOM 2148 C C . ASN A 1 273 ? 14.406 9.949 -20.533 1.00 80.38 273 ASN A C 1
ATOM 2150 O O . ASN A 1 273 ? 14.861 8.805 -20.520 1.00 80.38 273 ASN A O 1
ATOM 2154 N N . HIS A 1 274 ? 13.669 10.406 -21.547 1.00 84.50 274 HIS A N 1
ATOM 2155 C CA . HIS A 1 274 ? 13.356 9.596 -22.726 1.00 84.50 274 HIS A CA 1
ATOM 2156 C C . HIS A 1 274 ? 14.614 9.180 -23.500 1.00 84.50 274 HIS A C 1
ATOM 2158 O O . HIS A 1 274 ? 14.786 8.018 -23.868 1.00 84.50 274 HIS A O 1
ATOM 2164 N N . GLU A 1 275 ? 15.535 10.121 -23.711 1.00 88.38 275 GLU A N 1
ATOM 2165 C CA . GLU A 1 275 ? 16.787 9.892 -24.441 1.00 88.38 275 GLU A CA 1
ATOM 2166 C C . GLU A 1 275 ? 17.724 8.947 -23.685 1.00 88.38 275 GLU A C 1
ATOM 2168 O O . GLU A 1 275 ? 18.293 8.031 -24.278 1.00 88.38 275 GLU A O 1
ATOM 2173 N N . LYS A 1 276 ? 17.838 9.110 -22.364 1.00 90.19 276 LYS A N 1
ATOM 2174 C CA . LYS A 1 276 ? 18.637 8.224 -21.512 1.00 90.19 276 LYS A CA 1
ATOM 2175 C C . LYS A 1 276 ? 18.066 6.815 -21.454 1.00 90.19 276 LYS A C 1
ATOM 2177 O O . LYS A 1 276 ? 18.822 5.850 -21.547 1.00 90.19 276 LYS A O 1
ATOM 2182 N N . LEU A 1 277 ? 16.744 6.674 -21.357 1.00 92.25 277 LEU A N 1
ATOM 2183 C CA . LEU A 1 277 ? 16.101 5.361 -21.367 1.00 92.25 277 LEU A CA 1
ATOM 2184 C C . LEU A 1 277 ? 16.374 4.613 -22.681 1.00 92.25 277 LEU A C 1
ATOM 2186 O O . LEU A 1 277 ? 16.699 3.426 -22.652 1.00 92.25 277 LEU A O 1
ATOM 2190 N N . ARG A 1 278 ? 16.339 5.314 -23.823 1.00 92.50 278 ARG A N 1
ATOM 2191 C CA . ARG A 1 278 ? 16.645 4.758 -25.156 1.00 92.50 278 ARG A CA 1
ATOM 2192 C C . ARG A 1 278 ? 18.029 4.119 -25.253 1.00 92.50 278 ARG A C 1
ATOM 2194 O O . ARG A 1 278 ? 18.217 3.205 -26.052 1.00 92.50 278 ARG A O 1
ATOM 2201 N N . GLU A 1 279 ? 18.994 4.535 -24.437 1.00 94.12 279 GLU A N 1
ATOM 2202 C CA . GLU A 1 279 ? 20.338 3.950 -24.448 1.00 94.12 279 GLU A CA 1
ATOM 2203 C C . GLU A 1 279 ? 20.379 2.484 -24.005 1.00 94.12 279 GLU A C 1
ATOM 2205 O O . GLU A 1 279 ? 21.315 1.765 -24.374 1.00 94.12 279 GLU A O 1
ATOM 2210 N N . PHE A 1 280 ? 19.361 2.055 -23.253 1.00 95.25 280 PHE A N 1
ATOM 2211 C CA . PHE A 1 280 ? 19.154 0.684 -22.794 1.00 95.25 280 PHE A CA 1
ATOM 2212 C C . PHE A 1 280 ? 18.291 -0.124 -23.767 1.00 95.25 280 PHE A C 1
ATOM 2214 O O . PHE A 1 280 ? 17.805 -1.201 -23.421 1.00 95.25 280 PHE A O 1
ATOM 2221 N N . PHE A 1 281 ? 18.111 0.359 -24.995 1.00 93.94 281 PHE A N 1
ATOM 2222 C CA . PHE A 1 281 ? 17.504 -0.371 -26.101 1.00 93.94 281 PHE A CA 1
ATOM 2223 C C . PHE A 1 281 ? 18.524 -0.658 -27.191 1.00 93.94 281 PHE A C 1
ATOM 2225 O O . PHE A 1 281 ? 19.525 0.049 -27.342 1.00 93.94 281 PHE A O 1
ATOM 2232 N N . HIS A 1 282 ? 18.276 -1.723 -27.955 1.00 93.75 282 HIS A N 1
ATOM 2233 C CA . HIS A 1 282 ? 18.995 -1.914 -29.203 1.00 93.75 282 HIS A CA 1
ATOM 2234 C C . HIS A 1 282 ? 18.783 -0.666 -30.084 1.00 93.75 282 HIS A C 1
ATOM 2236 O O . HIS A 1 282 ? 17.653 -0.173 -30.156 1.00 93.75 282 HIS A O 1
ATOM 2242 N N . PRO A 1 283 ? 19.821 -0.141 -30.764 1.00 91.25 283 PRO A N 1
ATOM 2243 C CA . PRO A 1 283 ? 19.733 1.127 -31.496 1.00 91.25 283 PRO A CA 1
ATOM 2244 C C . PRO A 1 283 ? 18.577 1.220 -32.495 1.00 91.25 283 PRO A C 1
ATOM 2246 O O . PRO A 1 283 ? 18.005 2.286 -32.695 1.00 91.25 283 PRO A O 1
ATOM 2249 N N . ASP A 1 284 ? 18.229 0.106 -33.127 1.00 90.31 284 ASP A N 1
ATOM 2250 C CA . ASP A 1 284 ? 17.114 0.059 -34.072 1.00 90.31 284 ASP A CA 1
ATOM 2251 C C . ASP A 1 284 ? 15.742 0.017 -33.393 1.00 90.31 284 ASP A C 1
ATOM 2253 O O . ASP A 1 284 ? 14.801 0.609 -33.910 1.00 90.31 284 ASP A O 1
ATOM 2257 N N . ASP A 1 285 ? 15.631 -0.612 -32.223 1.00 90.38 285 ASP A N 1
ATOM 2258 C CA . ASP A 1 285 ? 14.383 -0.643 -31.454 1.00 90.38 285 ASP A CA 1
ATOM 2259 C C . ASP A 1 285 ? 14.121 0.745 -30.856 1.00 90.38 285 ASP A C 1
ATOM 2261 O O . ASP A 1 285 ? 12.999 1.243 -30.887 1.00 90.38 285 ASP A O 1
ATOM 2265 N N . ALA A 1 286 ? 15.183 1.424 -30.405 1.00 89.12 286 ALA A N 1
ATOM 2266 C CA . ALA A 1 286 ? 15.128 2.775 -29.854 1.00 89.12 286 ALA A CA 1
ATOM 2267 C C . ALA A 1 286 ? 14.508 3.807 -30.815 1.00 89.12 286 ALA A C 1
ATOM 2269 O O . ALA A 1 286 ? 13.887 4.770 -30.366 1.00 89.12 286 ALA A O 1
ATOM 2270 N N . LYS A 1 287 ? 14.655 3.616 -32.134 1.00 87.50 287 LYS A N 1
ATOM 2271 C CA . LYS A 1 287 ? 14.068 4.492 -33.166 1.00 87.50 287 LYS A CA 1
ATOM 2272 C C . LYS A 1 287 ? 12.552 4.327 -33.286 1.00 87.50 287 LYS A C 1
ATOM 2274 O O . LYS A 1 287 ? 11.882 5.268 -33.691 1.00 87.50 287 LYS A O 1
ATOM 2279 N N . LEU A 1 288 ? 12.038 3.148 -32.942 1.00 87.75 288 LEU A N 1
ATOM 2280 C CA . LEU A 1 288 ? 10.625 2.780 -33.063 1.00 87.75 288 LEU A CA 1
ATOM 2281 C C . LEU A 1 288 ? 9.828 3.074 -31.788 1.00 87.75 288 LEU A C 1
ATOM 2283 O O . LEU A 1 288 ? 8.609 2.940 -31.775 1.00 87.75 288 LEU A O 1
ATOM 2287 N N . LEU A 1 289 ? 10.516 3.461 -30.714 1.00 87.75 289 LEU A N 1
ATOM 2288 C CA . LEU A 1 289 ? 9.905 3.689 -29.418 1.00 87.75 289 LEU A CA 1
ATOM 2289 C C . LEU A 1 289 ? 8.909 4.863 -29.445 1.00 87.75 289 LEU A C 1
ATOM 2291 O O . LEU A 1 289 ? 9.301 5.963 -29.858 1.00 87.75 289 LEU A O 1
ATOM 2295 N N . PRO A 1 290 ? 7.671 4.671 -28.945 1.00 88.06 290 PRO A N 1
ATOM 2296 C CA . PRO A 1 290 ? 6.690 5.743 -28.817 1.00 88.06 290 PRO A CA 1
ATOM 2297 C C . PRO A 1 290 ? 7.185 6.838 -27.868 1.00 88.06 290 PRO A C 1
ATOM 2299 O O . PRO A 1 290 ? 8.137 6.649 -27.109 1.00 88.06 290 PRO A O 1
ATOM 2302 N N . ASP A 1 291 ? 6.549 8.001 -27.915 1.00 86.62 291 ASP A N 1
ATOM 2303 C CA . ASP A 1 291 ? 6.894 9.121 -27.043 1.00 86.62 291 ASP A CA 1
ATOM 2304 C C . ASP A 1 291 ? 6.517 8.835 -25.578 1.00 86.62 291 ASP A C 1
ATOM 2306 O O . ASP A 1 291 ? 5.411 8.378 -25.298 1.00 86.62 291 ASP A O 1
ATOM 2310 N N . LEU A 1 292 ? 7.437 9.109 -24.649 1.00 87.56 292 LEU A N 1
ATOM 2311 C CA . LEU A 1 292 ? 7.239 8.956 -23.202 1.00 87.56 292 LEU A CA 1
ATOM 2312 C C . LEU A 1 292 ? 6.464 10.140 -22.591 1.00 87.56 292 LEU A C 1
ATOM 2314 O O . LEU A 1 292 ? 5.785 9.978 -21.576 1.00 87.56 292 LEU A O 1
ATOM 2318 N N . ARG A 1 293 ? 6.530 11.325 -23.216 1.00 86.38 293 ARG A N 1
ATOM 2319 C CA . ARG A 1 293 ? 6.003 12.589 -22.663 1.00 86.38 293 ARG A CA 1
ATOM 2320 C C . ARG A 1 293 ? 4.515 12.572 -22.279 1.00 86.38 293 ARG A C 1
ATOM 2322 O O . ARG A 1 293 ? 4.174 13.219 -21.285 1.00 86.38 293 ARG A O 1
ATOM 2329 N N . PRO A 1 294 ? 3.611 11.866 -22.992 1.00 87.06 294 PRO A N 1
ATOM 2330 C CA . PRO A 1 294 ? 2.221 11.742 -22.552 1.00 87.06 294 PRO A CA 1
ATOM 2331 C C . PRO A 1 294 ? 2.091 11.085 -21.168 1.00 87.06 294 PRO A C 1
ATOM 2333 O O . PRO A 1 294 ? 1.372 11.600 -20.315 1.00 87.06 294 PRO A O 1
ATOM 2336 N N . ILE A 1 295 ? 2.858 10.020 -20.903 1.00 87.50 295 ILE A N 1
ATOM 2337 C CA . ILE A 1 295 ? 2.855 9.322 -19.605 1.00 87.50 295 ILE A CA 1
ATOM 2338 C C . ILE A 1 295 ? 3.455 10.212 -18.511 1.00 87.50 295 ILE A C 1
ATOM 2340 O O . ILE A 1 295 ? 2.942 10.245 -17.394 1.00 87.50 295 ILE A O 1
ATOM 2344 N N . GLU A 1 296 ? 4.518 10.964 -18.816 1.00 86.31 296 GLU A N 1
ATOM 2345 C CA . GLU A 1 296 ? 5.090 11.941 -17.876 1.00 86.31 296 GLU A CA 1
ATOM 2346 C C . GLU A 1 296 ? 4.071 13.025 -17.503 1.00 86.31 296 GLU A C 1
ATOM 2348 O O . GLU A 1 296 ? 3.905 13.337 -16.324 1.00 86.31 296 GLU A O 1
ATOM 2353 N N . THR A 1 297 ? 3.348 13.557 -18.492 1.00 86.31 297 THR A N 1
ATOM 2354 C CA . THR A 1 297 ? 2.326 14.595 -18.287 1.00 86.31 297 THR A CA 1
ATOM 2355 C C . THR A 1 297 ? 1.197 14.092 -17.391 1.00 86.31 297 THR A C 1
ATOM 2357 O O . THR A 1 297 ? 0.785 14.790 -16.463 1.00 86.31 297 THR A O 1
ATOM 2360 N N . ASP A 1 298 ? 0.730 12.864 -17.609 1.00 85.50 298 ASP A N 1
ATOM 2361 C CA . ASP A 1 298 ? -0.277 12.246 -16.749 1.00 85.50 298 ASP A CA 1
ATOM 2362 C C . ASP A 1 298 ? 0.229 11.977 -15.339 1.00 85.50 298 ASP A C 1
ATOM 2364 O O . ASP A 1 298 ? -0.488 12.251 -14.381 1.00 85.50 298 ASP A O 1
ATOM 2368 N N . MET A 1 299 ? 1.473 11.517 -15.187 1.00 85.69 299 MET A N 1
ATOM 2369 C CA . MET A 1 299 ? 2.054 11.286 -13.866 1.00 85.69 299 MET A CA 1
ATOM 2370 C C . MET A 1 299 ? 2.160 12.598 -13.069 1.00 85.69 299 MET A C 1
ATOM 2372 O O . MET A 1 299 ? 1.846 12.624 -11.877 1.00 85.69 299 MET A O 1
ATOM 2376 N N . ILE A 1 300 ? 2.527 13.708 -13.726 1.00 83.75 300 ILE A N 1
ATOM 2377 C CA . ILE A 1 300 ? 2.514 15.054 -13.127 1.00 83.75 300 ILE A CA 1
ATOM 2378 C C . ILE A 1 300 ? 1.088 15.441 -12.713 1.00 83.75 300 ILE A C 1
ATOM 2380 O O . ILE A 1 300 ? 0.875 15.901 -11.588 1.00 83.75 300 ILE A O 1
ATOM 2384 N N . ALA A 1 301 ? 0.109 15.246 -13.599 1.00 83.31 301 ALA A N 1
ATOM 2385 C CA . ALA A 1 301 ? -1.283 15.602 -13.343 1.00 83.31 301 ALA A CA 1
ATOM 2386 C C . ALA A 1 301 ? -1.902 14.771 -12.203 1.00 83.31 301 ALA A C 1
ATOM 2388 O O . ALA A 1 301 ? -2.524 15.339 -11.305 1.00 83.31 301 ALA A O 1
ATOM 2389 N N . SER A 1 302 ? -1.672 13.456 -12.193 1.00 81.81 302 SER A N 1
ATOM 2390 C CA . SER A 1 302 ? -2.076 12.526 -11.131 1.00 81.81 302 SER A CA 1
ATOM 2391 C C . SER A 1 302 ? -1.483 12.941 -9.782 1.00 81.81 302 SER A C 1
ATOM 2393 O O . SER A 1 302 ? -2.204 13.069 -8.792 1.00 81.81 302 SER A O 1
ATOM 2395 N N . ARG A 1 303 ? -0.185 13.276 -9.751 1.00 82.25 303 ARG A N 1
ATOM 2396 C CA . ARG A 1 303 ? 0.492 13.765 -8.542 1.00 82.25 303 ARG A CA 1
ATOM 2397 C C . ARG A 1 303 ? -0.087 15.087 -8.040 1.00 82.25 303 ARG A C 1
ATOM 2399 O O . ARG A 1 303 ? -0.321 15.225 -6.842 1.00 82.25 303 ARG A O 1
ATOM 2406 N N . GLY A 1 304 ? -0.312 16.056 -8.927 1.00 80.44 304 GLY A N 1
ATOM 2407 C CA . GLY A 1 304 ? -0.921 17.339 -8.563 1.00 80.44 304 GLY A CA 1
ATOM 2408 C C . GLY A 1 304 ? -2.340 17.169 -8.019 1.00 80.44 304 GLY A C 1
ATOM 2409 O O . GLY A 1 304 ? -2.693 17.759 -6.999 1.00 80.44 304 GLY A O 1
ATOM 2410 N N . HIS A 1 305 ? -3.132 16.303 -8.651 1.00 80.62 305 HIS A N 1
ATOM 2411 C CA . HIS A 1 305 ? -4.468 15.956 -8.185 1.00 80.62 305 HIS A CA 1
ATOM 2412 C C . HIS A 1 305 ? -4.445 15.357 -6.775 1.00 80.62 305 HIS A C 1
ATOM 2414 O O . HIS A 1 305 ? -5.171 15.834 -5.901 1.00 80.62 305 HIS A O 1
ATOM 2420 N N . PHE A 1 306 ? -3.586 14.362 -6.540 1.00 80.81 306 PHE A N 1
ATOM 2421 C CA . PHE A 1 306 ? -3.504 13.698 -5.245 1.00 80.81 306 PHE A CA 1
ATOM 2422 C C . PHE A 1 306 ? -3.062 14.645 -4.124 1.00 80.81 306 PHE A C 1
ATOM 2424 O O . PHE A 1 306 ? -3.642 14.635 -3.042 1.00 80.81 306 PHE A O 1
ATOM 2431 N N . LYS A 1 307 ? -2.093 15.526 -4.385 1.00 79.25 307 LYS A N 1
ATOM 2432 C CA . LYS A 1 307 ? -1.656 16.525 -3.400 1.00 79.25 307 LYS A CA 1
ATOM 2433 C C . LYS A 1 307 ? -2.782 17.483 -3.010 1.00 79.25 307 LYS A C 1
ATOM 2435 O O . LYS A 1 307 ? -3.035 17.678 -1.828 1.00 79.25 307 LYS A O 1
ATOM 2440 N N . ASN A 1 308 ? -3.524 17.989 -3.995 1.00 78.62 308 ASN A N 1
ATOM 2441 C CA . ASN A 1 308 ? -4.685 18.839 -3.730 1.00 78.62 308 ASN A CA 1
ATOM 2442 C C . ASN A 1 308 ? -5.788 18.084 -2.968 1.00 78.62 308 ASN A C 1
ATOM 2444 O O . ASN A 1 308 ? -6.535 18.685 -2.199 1.00 78.62 308 ASN A O 1
ATOM 2448 N N . PHE A 1 309 ? -5.941 16.779 -3.209 1.00 79.62 309 PHE A N 1
ATOM 2449 C CA . PHE A 1 309 ? -6.853 15.935 -2.438 1.00 79.62 309 PHE A CA 1
ATOM 2450 C C . PHE A 1 309 ? -6.413 15.827 -0.972 1.00 79.62 309 PHE A C 1
ATOM 2452 O O . PHE A 1 309 ? -7.246 16.023 -0.089 1.00 79.62 309 PHE A O 1
ATOM 2459 N N . LEU A 1 310 ? -5.122 15.599 -0.710 1.00 79.12 310 LEU A N 1
ATOM 2460 C CA . LEU A 1 310 ? -4.566 15.558 0.645 1.00 79.12 310 LEU A CA 1
ATOM 2461 C C . LEU A 1 310 ? -4.745 16.888 1.391 1.00 79.12 310 LEU A C 1
ATOM 2463 O O . LEU A 1 310 ? -5.174 16.865 2.543 1.00 79.12 310 LEU A O 1
ATOM 2467 N N . ASP A 1 311 ? -4.505 18.025 0.725 1.00 77.12 311 ASP A N 1
ATOM 2468 C CA . ASP A 1 311 ? -4.744 19.358 1.297 1.00 77.12 311 ASP A CA 1
ATOM 2469 C C . ASP A 1 311 ? -6.212 19.511 1.739 1.00 77.12 311 ASP A C 1
ATOM 2471 O O . ASP A 1 311 ? -6.495 19.838 2.891 1.00 77.12 311 ASP A O 1
ATOM 2475 N N . ARG A 1 312 ? -7.167 19.185 0.853 1.00 78.69 312 ARG A N 1
ATOM 2476 C CA . ARG A 1 312 ? -8.606 19.272 1.164 1.00 78.69 312 ARG A CA 1
ATOM 2477 C C . ARG A 1 312 ? -9.029 18.326 2.284 1.00 78.69 312 ARG A C 1
ATOM 2479 O O . ARG A 1 312 ? -9.890 18.680 3.088 1.00 78.69 312 ARG A O 1
ATOM 2486 N N . MET A 1 313 ? -8.473 17.114 2.330 1.00 79.81 313 MET A N 1
ATOM 2487 C CA . MET A 1 313 ? -8.757 16.177 3.419 1.00 79.81 313 MET A CA 1
ATOM 2488 C C . MET A 1 313 ? -8.271 16.727 4.756 1.00 79.81 313 MET A C 1
ATOM 2490 O O . MET A 1 313 ? -9.006 16.667 5.740 1.00 79.81 313 MET A O 1
ATOM 2494 N N . GLN A 1 314 ? -7.073 17.308 4.787 1.00 78.25 314 GLN A N 1
ATOM 2495 C CA . GLN A 1 314 ? -6.526 17.920 5.990 1.00 78.25 314 GLN A CA 1
ATOM 2496 C C . GLN A 1 314 ? -7.375 19.108 6.465 1.00 78.25 314 GLN A C 1
ATOM 2498 O O . GLN A 1 314 ? -7.740 19.156 7.639 1.00 78.25 314 GLN A O 1
ATOM 2503 N N . GLU A 1 315 ? -7.741 20.024 5.564 1.00 77.75 315 GLU A N 1
ATOM 2504 C CA . GLU A 1 315 ? -8.619 21.166 5.869 1.00 77.75 315 GLU A CA 1
ATOM 2505 C C . GLU A 1 315 ? -9.982 20.716 6.410 1.00 77.75 315 GLU A C 1
ATOM 2507 O O . GLU A 1 315 ? -10.512 21.305 7.348 1.00 77.75 315 GLU A O 1
ATOM 2512 N N . ARG A 1 316 ? -10.547 19.641 5.849 1.00 79.12 316 ARG A N 1
ATOM 2513 C CA . ARG A 1 316 ? -11.827 19.081 6.298 1.00 79.12 316 ARG A CA 1
ATOM 2514 C C . ARG A 1 316 ? -11.736 18.469 7.693 1.00 79.12 316 ARG A C 1
ATOM 2516 O O . ARG A 1 316 ? -12.669 18.616 8.476 1.00 79.12 316 ARG A O 1
ATOM 2523 N N . ILE A 1 317 ? -10.656 17.744 7.972 1.00 79.44 317 ILE A N 1
ATOM 2524 C CA . ILE A 1 317 ? -10.450 17.073 9.257 1.00 79.44 317 ILE A CA 1
ATOM 2525 C C . ILE A 1 317 ? -10.165 18.096 10.363 1.00 79.44 317 ILE A C 1
ATOM 2527 O O . ILE A 1 317 ? -10.660 17.932 11.474 1.00 79.44 317 ILE A O 1
ATOM 2531 N N . PHE A 1 318 ? -9.412 19.155 10.056 1.00 80.12 318 PHE A N 1
ATOM 2532 C CA . PHE A 1 318 ? -9.029 20.184 11.020 1.00 80.12 318 PHE A CA 1
ATOM 2533 C C . PHE A 1 318 ? -9.346 21.609 10.524 1.00 80.12 318 PHE A C 1
ATOM 2535 O O . PHE A 1 318 ? -8.431 22.398 10.269 1.00 80.12 318 PHE A O 1
ATOM 2542 N N . PRO A 1 319 ? -10.633 21.992 10.436 1.00 74.44 319 PRO A N 1
ATOM 2543 C CA . PRO A 1 319 ? -11.060 23.250 9.811 1.00 74.44 319 PRO A CA 1
ATOM 2544 C C . PRO A 1 319 ? -10.650 24.506 10.593 1.00 74.44 319 PRO A C 1
ATOM 2546 O O . PRO A 1 319 ? -10.510 25.582 10.018 1.00 74.44 319 PRO A O 1
ATOM 2549 N N . SER A 1 320 ? -10.457 24.383 11.909 1.00 68.19 320 SER A N 1
ATOM 2550 C CA . SER A 1 320 ? -10.038 25.467 12.810 1.00 68.19 320 SER A CA 1
ATOM 2551 C C . SER A 1 320 ? -8.556 25.409 13.191 1.00 68.19 320 SER A C 1
ATOM 2553 O O . SER A 1 320 ? -8.111 26.160 14.059 1.00 68.19 320 SER A O 1
ATOM 2555 N N . GLY A 1 321 ? -7.799 24.470 12.619 1.00 61.62 321 GLY A N 1
ATOM 2556 C CA . GLY A 1 321 ? -6.426 24.207 13.020 1.00 61.62 321 GLY A CA 1
ATOM 2557 C C . GLY A 1 321 ? -5.484 25.338 12.624 1.00 61.62 321 GLY A C 1
ATOM 2558 O O . GLY A 1 321 ? -5.378 25.681 11.452 1.00 61.62 321 GLY A O 1
ATOM 2559 N N . GLU A 1 322 ? -4.720 25.869 13.580 1.00 62.09 322 GLU A N 1
ATOM 2560 C CA . GLU A 1 322 ? -3.459 26.535 13.255 1.00 62.09 322 GLU A CA 1
ATOM 2561 C C . GLU A 1 322 ? -2.539 25.475 12.630 1.00 62.09 322 GLU A C 1
ATOM 2563 O O . GLU A 1 322 ? -1.941 24.642 13.319 1.00 62.09 322 GLU A O 1
ATOM 2568 N N . VAL A 1 323 ? -2.529 25.434 11.298 1.00 60.25 323 VAL A N 1
ATOM 2569 C CA . VAL A 1 323 ? -1.734 24.506 10.499 1.00 60.25 323 VAL A CA 1
ATOM 2570 C C . VAL A 1 323 ? -0.270 24.902 10.662 1.00 60.25 323 VAL A C 1
ATOM 2572 O O . VAL A 1 323 ? 0.182 25.894 10.094 1.00 60.25 323 VAL A O 1
ATOM 2575 N N . LYS A 1 324 ? 0.481 24.136 11.460 1.00 55.69 324 LYS A N 1
ATOM 2576 C CA . LYS A 1 324 ? 1.887 24.446 11.748 1.00 55.69 324 LYS A CA 1
ATOM 2577 C C . LYS A 1 324 ? 2.800 24.241 10.533 1.00 55.69 324 LYS A C 1
ATOM 2579 O O . LYS A 1 324 ? 3.805 24.936 10.441 1.00 55.69 324 LYS A O 1
ATOM 2584 N N . PHE A 1 325 ? 2.444 23.357 9.589 1.00 55.88 325 PHE A N 1
ATOM 2585 C CA . PHE A 1 325 ? 3.163 23.119 8.322 1.00 55.88 325 PHE A CA 1
ATOM 2586 C C . PHE A 1 325 ? 2.205 22.647 7.204 1.00 55.88 325 PHE A C 1
ATOM 2588 O O . PHE A 1 325 ? 1.155 22.099 7.501 1.00 55.88 325 PHE A O 1
ATOM 2595 N N . LYS A 1 326 ? 2.524 22.861 5.920 1.00 57.53 326 LYS A N 1
ATOM 2596 C CA . LYS A 1 326 ? 1.710 22.377 4.779 1.00 57.53 326 LYS A CA 1
ATOM 2597 C C . LYS A 1 326 ? 2.241 21.041 4.244 1.00 57.53 326 LYS A C 1
ATOM 2599 O O . LYS A 1 326 ? 3.434 20.775 4.405 1.00 57.53 326 LYS A O 1
ATOM 2604 N N . VAL A 1 327 ? 1.395 20.274 3.541 1.00 63.94 327 VAL A N 1
ATOM 2605 C CA . VAL A 1 327 ? 1.805 19.098 2.747 1.00 63.94 327 VAL A CA 1
ATOM 2606 C C . VAL A 1 327 ? 3.022 19.473 1.896 1.00 63.94 327 VAL A C 1
ATOM 2608 O O . VAL A 1 327 ? 3.028 20.515 1.241 1.00 63.94 327 VAL A O 1
ATOM 2611 N N . ASP A 1 328 ? 4.085 18.666 1.910 1.00 66.50 328 ASP A N 1
ATOM 2612 C CA . ASP A 1 328 ? 5.275 18.975 1.115 1.00 66.50 328 ASP A CA 1
ATOM 2613 C C . ASP A 1 328 ? 5.019 18.673 -0.370 1.00 66.50 328 ASP A C 1
ATOM 2615 O O . ASP A 1 328 ? 5.198 17.557 -0.872 1.00 66.50 328 ASP A O 1
ATOM 2619 N N . HIS A 1 329 ? 4.597 19.713 -1.089 1.00 67.62 329 HIS A N 1
ATOM 2620 C CA . HIS A 1 329 ? 4.358 19.676 -2.529 1.00 67.62 329 HIS A CA 1
ATOM 2621 C C . HIS A 1 329 ? 5.651 19.589 -3.354 1.00 67.62 329 HIS A C 1
ATOM 2623 O O . HIS A 1 329 ? 5.573 19.341 -4.557 1.00 67.62 329 HIS A O 1
ATOM 2629 N N . SER A 1 330 ? 6.831 19.763 -2.760 1.00 66.50 330 SER A N 1
ATOM 2630 C CA . SER A 1 330 ? 8.117 19.709 -3.468 1.00 66.50 330 SER A CA 1
ATOM 2631 C C . SER A 1 330 ? 8.773 18.330 -3.406 1.00 66.50 330 SER A C 1
ATOM 2633 O O . SER A 1 330 ? 9.428 17.911 -4.364 1.00 66.50 330 SER A O 1
ATOM 2635 N N . ARG A 1 331 ? 8.531 17.583 -2.322 1.00 63.59 331 ARG A N 1
ATOM 2636 C CA . ARG A 1 331 ? 9.079 16.241 -2.130 1.00 63.59 331 ARG A CA 1
ATOM 2637 C C . ARG A 1 331 ? 8.725 15.331 -3.304 1.00 63.59 331 ARG A C 1
ATOM 2639 O O . ARG A 1 331 ? 7.618 15.403 -3.844 1.00 63.59 331 ARG A O 1
ATOM 2646 N N . LEU A 1 332 ? 9.673 14.485 -3.705 1.00 64.00 332 LEU A N 1
ATOM 2647 C CA . LEU A 1 332 ? 9.555 13.467 -4.761 1.00 64.00 332 LEU A CA 1
ATOM 2648 C C . LEU A 1 332 ? 9.061 13.994 -6.126 1.00 64.00 332 LEU A C 1
ATOM 2650 O O . LEU A 1 332 ? 8.658 13.208 -6.980 1.00 64.00 332 LEU A O 1
ATOM 2654 N N . ALA A 1 333 ? 9.077 15.313 -6.373 1.00 65.31 333 ALA A N 1
ATOM 2655 C CA . ALA A 1 333 ? 8.787 15.861 -7.702 1.00 65.31 333 ALA A CA 1
ATOM 2656 C C . ALA A 1 333 ? 9.732 15.259 -8.759 1.00 65.31 333 ALA A C 1
ATOM 2658 O O . ALA A 1 333 ? 9.299 14.879 -9.852 1.00 65.31 333 ALA A O 1
ATOM 2659 N N . ASP A 1 334 ? 10.988 15.054 -8.361 1.00 66.25 334 ASP A N 1
ATOM 2660 C CA . ASP A 1 334 ? 12.051 14.480 -9.180 1.00 66.25 334 ASP A CA 1
ATOM 2661 C C . ASP A 1 334 ? 11.844 12.986 -9.505 1.00 66.25 334 ASP A C 1
ATOM 2663 O O . ASP A 1 334 ? 12.426 12.485 -10.470 1.00 66.25 334 ASP A O 1
ATOM 2667 N N . GLU A 1 335 ? 10.966 12.274 -8.787 1.00 76.50 335 GLU A N 1
ATOM 2668 C CA . GLU A 1 335 ? 10.663 10.861 -9.062 1.00 76.50 335 GLU A CA 1
ATOM 2669 C C . GLU A 1 335 ? 9.673 10.673 -10.209 1.00 76.50 335 GLU A C 1
ATOM 2671 O O . GLU A 1 335 ? 9.674 9.619 -10.843 1.00 76.50 335 GLU A O 1
ATOM 2676 N N . THR A 1 336 ? 8.868 11.693 -10.518 1.00 80.31 336 THR A N 1
ATOM 2677 C CA . THR A 1 336 ? 7.787 11.632 -11.515 1.00 80.31 336 THR A CA 1
ATOM 2678 C C . THR A 1 336 ? 8.267 11.074 -12.855 1.00 80.31 336 THR A C 1
ATOM 2680 O O . THR A 1 336 ? 7.640 10.175 -13.412 1.00 80.31 336 THR A O 1
ATOM 2683 N N . GLY A 1 337 ? 9.426 11.537 -13.331 1.00 84.75 337 GLY A N 1
ATOM 2684 C CA . GLY A 1 337 ? 10.030 11.026 -14.558 1.00 84.75 337 GLY A CA 1
ATOM 2685 C C . GLY A 1 337 ? 10.469 9.560 -14.464 1.00 84.75 337 GLY A C 1
ATOM 2686 O O . GLY A 1 337 ? 10.265 8.799 -15.403 1.00 84.75 337 GLY A O 1
ATOM 2687 N N . THR A 1 338 ? 10.999 9.123 -13.318 1.00 87.38 338 THR A N 1
ATOM 2688 C CA . THR A 1 338 ? 11.386 7.713 -13.120 1.00 87.38 338 THR A CA 1
ATOM 2689 C C . THR A 1 338 ? 10.149 6.813 -13.050 1.00 87.38 338 THR A C 1
ATOM 2691 O O . THR A 1 338 ? 10.113 5.770 -13.695 1.00 87.38 338 THR A O 1
ATOM 2694 N N . LEU A 1 339 ? 9.091 7.227 -12.343 1.00 87.69 339 LEU A N 1
ATOM 2695 C CA . LEU A 1 339 ? 7.827 6.481 -12.286 1.00 87.69 339 LEU A CA 1
ATOM 2696 C C . LEU A 1 339 ? 7.155 6.393 -13.666 1.00 87.69 339 LEU A C 1
ATOM 2698 O O . LEU A 1 339 ? 6.619 5.344 -14.029 1.00 87.69 339 LEU A O 1
ATOM 2702 N N . ALA A 1 340 ? 7.233 7.463 -14.463 1.00 88.81 340 ALA A N 1
ATOM 2703 C CA . ALA A 1 340 ? 6.775 7.454 -15.847 1.00 88.81 340 ALA A CA 1
ATOM 2704 C C . ALA A 1 340 ? 7.583 6.470 -16.709 1.00 88.81 340 ALA A C 1
ATOM 2706 O O . ALA A 1 340 ? 6.987 5.714 -17.473 1.00 88.81 340 ALA A O 1
ATOM 2707 N N . GLN A 1 341 ? 8.911 6.407 -16.548 1.00 91.50 341 GLN A N 1
ATOM 2708 C CA . GLN A 1 341 ? 9.751 5.412 -17.226 1.00 91.50 341 GLN A CA 1
ATOM 2709 C C . GLN A 1 341 ? 9.387 3.972 -16.830 1.00 91.50 341 GLN A C 1
ATOM 2711 O O . GLN A 1 341 ? 9.308 3.116 -17.709 1.00 91.50 341 GLN A O 1
ATOM 2716 N N . ILE A 1 342 ? 9.130 3.694 -15.542 1.00 91.69 342 ILE A N 1
ATOM 2717 C CA . ILE A 1 342 ? 8.682 2.366 -15.076 1.00 91.69 342 ILE A CA 1
ATOM 2718 C C . ILE A 1 342 ? 7.401 1.973 -15.811 1.00 91.69 342 ILE A C 1
ATOM 2720 O O . ILE A 1 342 ? 7.332 0.914 -16.436 1.00 91.69 342 ILE A O 1
ATOM 2724 N N . ARG A 1 343 ? 6.401 2.861 -15.781 1.00 89.69 343 ARG A N 1
ATOM 2725 C CA . ARG A 1 343 ? 5.114 2.624 -16.431 1.00 89.69 343 ARG A CA 1
ATOM 2726 C C . ARG A 1 343 ? 5.269 2.434 -17.935 1.00 89.69 343 ARG A C 1
ATOM 2728 O O . ARG A 1 343 ? 4.722 1.491 -18.485 1.00 89.69 343 ARG A O 1
ATOM 2735 N N . TYR A 1 344 ? 6.071 3.269 -18.582 1.00 90.19 344 TYR A N 1
ATOM 2736 C CA . TYR A 1 344 ? 6.357 3.172 -20.008 1.00 90.19 344 TYR A CA 1
ATOM 2737 C C . TYR A 1 344 ? 6.970 1.827 -20.402 1.00 90.19 344 TYR A C 1
ATOM 2739 O O . TYR A 1 344 ? 6.522 1.210 -21.364 1.00 90.19 344 TYR A O 1
ATOM 2747 N N . VAL A 1 345 ? 7.958 1.333 -19.649 1.00 92.38 345 VAL A N 1
ATOM 2748 C CA . VAL A 1 345 ? 8.556 0.018 -19.922 1.00 92.38 345 VAL A CA 1
ATOM 2749 C C . VAL A 1 345 ? 7.530 -1.105 -19.734 1.00 92.38 345 VAL A C 1
ATOM 2751 O O . VAL A 1 345 ? 7.506 -2.031 -20.544 1.00 92.38 345 VAL A O 1
ATOM 2754 N N . PHE A 1 346 ? 6.648 -1.012 -18.733 1.00 90.88 346 PHE A N 1
ATOM 2755 C CA . PHE A 1 346 ? 5.549 -1.968 -18.571 1.00 90.88 346 PHE A CA 1
ATOM 2756 C C . PHE A 1 346 ? 4.569 -1.952 -19.750 1.00 90.88 346 PHE A C 1
ATOM 2758 O O . PHE A 1 346 ? 4.251 -3.021 -20.268 1.00 90.88 346 PHE A O 1
ATOM 2765 N N . GLU A 1 347 ? 4.171 -0.780 -20.246 1.00 88.44 347 GLU A N 1
ATOM 2766 C CA . GLU A 1 347 ? 3.291 -0.673 -21.420 1.00 88.44 347 GLU A CA 1
ATOM 2767 C C . GLU A 1 347 ? 3.928 -1.308 -22.670 1.00 88.44 347 GLU A C 1
ATOM 2769 O O . GLU A 1 347 ? 3.280 -2.085 -23.378 1.00 88.44 347 GLU A O 1
ATOM 2774 N N . LEU A 1 348 ? 5.225 -1.068 -22.912 1.00 88.81 348 LEU A N 1
ATOM 2775 C CA . LEU A 1 348 ? 5.955 -1.703 -24.022 1.00 88.81 348 LEU A CA 1
ATOM 2776 C C . LEU A 1 348 ? 5.988 -3.235 -23.909 1.00 88.81 348 LEU A C 1
ATOM 2778 O O . LEU A 1 348 ? 5.885 -3.935 -24.922 1.00 88.81 348 LEU A O 1
ATOM 2782 N N . ALA A 1 349 ? 6.113 -3.739 -22.680 1.00 89.56 349 ALA A N 1
ATOM 2783 C CA . ALA A 1 349 ? 6.093 -5.162 -22.356 1.00 89.56 349 ALA A CA 1
ATOM 2784 C C . ALA A 1 349 ? 4.675 -5.766 -22.335 1.00 89.56 349 ALA A C 1
ATOM 2786 O O . ALA A 1 349 ? 4.528 -6.976 -22.159 1.00 89.56 349 ALA A O 1
ATOM 2787 N N . GLY A 1 350 ? 3.626 -4.951 -22.499 1.00 87.31 350 GLY A N 1
ATOM 2788 C CA . GLY A 1 350 ? 2.232 -5.382 -22.381 1.00 87.31 350 GLY A CA 1
ATOM 2789 C C . GLY A 1 350 ? 1.803 -5.722 -20.947 1.00 87.31 350 GLY A C 1
ATOM 2790 O O . GLY A 1 350 ? 0.799 -6.410 -20.758 1.00 87.31 350 GLY A O 1
ATOM 2791 N N . VAL A 1 351 ? 2.544 -5.251 -19.942 1.00 87.56 351 VAL A N 1
ATOM 2792 C CA . VAL A 1 351 ? 2.272 -5.449 -18.514 1.00 87.56 351 VAL A CA 1
ATOM 2793 C C . VAL A 1 351 ? 1.339 -4.345 -18.010 1.00 87.56 351 VAL A C 1
ATOM 2795 O O . VAL A 1 351 ? 1.659 -3.164 -18.099 1.00 87.56 351 VAL A O 1
ATOM 2798 N N . ASP A 1 352 ? 0.187 -4.723 -17.450 1.00 81.25 352 ASP A N 1
ATOM 2799 C CA . ASP A 1 352 ? -0.758 -3.769 -16.859 1.00 81.25 352 ASP A CA 1
ATOM 2800 C C . ASP A 1 352 ? -0.298 -3.352 -15.453 1.00 81.25 352 ASP A C 1
ATOM 2802 O O . ASP A 1 352 ? -0.355 -4.126 -14.497 1.00 81.25 352 ASP A O 1
ATOM 2806 N N . ALA A 1 353 ? 0.149 -2.103 -15.321 1.00 82.25 353 ALA A N 1
ATOM 2807 C CA . ALA A 1 353 ? 0.608 -1.532 -14.057 1.00 82.25 353 ALA A CA 1
ATOM 2808 C C . ALA A 1 353 ? -0.518 -0.916 -13.206 1.00 82.25 353 ALA A C 1
ATOM 2810 O O . ALA A 1 353 ? -0.252 -0.383 -12.130 1.00 82.25 353 ALA A O 1
ATOM 2811 N N . THR A 1 354 ? -1.780 -0.968 -13.640 1.00 76.06 354 THR A N 1
ATOM 2812 C CA . THR A 1 354 ? -2.880 -0.274 -12.952 1.00 76.06 354 THR A CA 1
ATOM 2813 C C . THR A 1 354 ? -3.115 -0.810 -11.541 1.00 76.06 354 THR A C 1
ATOM 2815 O O . THR A 1 354 ? -3.495 -0.063 -10.642 1.00 76.06 354 THR A O 1
ATOM 2818 N N . ASN A 1 355 ? -2.837 -2.095 -11.303 1.00 78.00 355 ASN A N 1
ATOM 2819 C CA . ASN A 1 355 ? -2.973 -2.688 -9.974 1.00 78.00 355 ASN A CA 1
ATOM 2820 C C . ASN A 1 355 ? -1.702 -2.602 -9.104 1.00 78.00 355 ASN A C 1
ATOM 2822 O O . ASN A 1 355 ? -1.622 -3.266 -8.071 1.00 78.00 355 ASN A O 1
ATOM 2826 N N . LEU A 1 356 ? -0.704 -1.811 -9.508 1.00 84.94 356 LEU A N 1
ATOM 2827 C CA . LEU A 1 356 ? 0.533 -1.601 -8.752 1.00 84.94 356 LEU A CA 1
ATOM 2828 C C . LEU A 1 356 ? 0.388 -0.550 -7.641 1.00 84.94 356 LEU A C 1
ATOM 2830 O O . LEU A 1 356 ? 1.173 -0.540 -6.704 1.00 84.94 356 LEU A O 1
ATOM 2834 N N . THR A 1 357 ? -0.594 0.343 -7.704 1.00 81.44 357 THR A N 1
ATOM 2835 C CA . THR A 1 357 ? -0.859 1.306 -6.620 1.00 81.44 357 THR A CA 1
ATOM 2836 C C . THR A 1 357 ? -1.505 0.630 -5.403 1.00 81.44 357 THR A C 1
ATOM 2838 O O . THR A 1 357 ? -2.340 -0.273 -5.549 1.00 81.44 357 THR A O 1
ATOM 2841 N N . THR A 1 358 ? -1.165 1.099 -4.199 1.00 77.62 358 THR A N 1
ATOM 2842 C CA . THR A 1 358 ? -1.843 0.698 -2.959 1.00 77.62 358 THR A CA 1
ATOM 2843 C C . THR A 1 358 ? -3.001 1.616 -2.584 1.00 77.62 358 THR A C 1
ATOM 2845 O O . THR A 1 358 ? -3.654 1.331 -1.597 1.00 77.62 358 THR A O 1
ATOM 2848 N N . SER A 1 359 ? -3.306 2.690 -3.317 1.00 76.12 359 SER A N 1
ATOM 2849 C CA . SER A 1 359 ? -4.394 3.592 -2.913 1.00 76.12 359 SER A CA 1
ATOM 2850 C C . SER A 1 359 ? -5.772 3.102 -3.342 1.00 76.12 359 SER A C 1
ATOM 2852 O O . SER A 1 359 ? -5.938 2.533 -4.425 1.00 76.12 359 SER A O 1
ATOM 2854 N N . LEU A 1 360 ? -6.767 3.385 -2.498 1.00 68.31 360 LEU A N 1
ATOM 2855 C CA . LEU A 1 360 ? -8.178 3.219 -2.818 1.00 68.31 360 LEU A CA 1
ATOM 2856 C C . LEU A 1 360 ? -8.751 4.460 -3.533 1.00 68.31 360 LEU A C 1
ATOM 2858 O O . LEU A 1 360 ? -9.648 4.304 -4.351 1.00 68.31 360 LEU A O 1
ATOM 2862 N N . ILE A 1 361 ? -8.286 5.686 -3.263 1.00 70.88 361 ILE A N 1
ATOM 2863 C CA . ILE A 1 361 ? -8.942 6.924 -3.738 1.00 70.88 361 ILE A CA 1
ATOM 2864 C C . ILE A 1 361 ? -7.889 7.990 -4.068 1.00 70.88 361 ILE A C 1
ATOM 2866 O O . ILE A 1 361 ? -6.891 8.116 -3.369 1.00 70.88 361 ILE A O 1
ATOM 2870 N N . ALA A 1 362 ? -8.104 8.764 -5.139 1.00 67.19 362 ALA A N 1
ATOM 2871 C CA . ALA A 1 362 ? -7.301 9.929 -5.556 1.00 67.19 362 ALA A CA 1
ATOM 2872 C C . ALA A 1 362 ? -5.803 9.700 -5.888 1.00 67.19 362 ALA A C 1
ATOM 2874 O O . ALA A 1 362 ? -5.182 10.588 -6.467 1.00 67.19 362 ALA A O 1
ATOM 2875 N N . ASN A 1 363 ? -5.226 8.532 -5.584 1.00 74.06 363 ASN A N 1
ATOM 2876 C CA . ASN A 1 363 ? -3.839 8.135 -5.891 1.00 74.06 363 ASN A CA 1
ATOM 2877 C C . ASN A 1 363 ? -3.774 6.744 -6.546 1.00 74.06 363 ASN A C 1
ATOM 2879 O O . ASN A 1 363 ? -2.801 5.999 -6.430 1.00 74.06 363 ASN A O 1
ATOM 2883 N N . ASP A 1 364 ? -4.850 6.339 -7.212 1.00 70.50 364 ASP A N 1
ATOM 2884 C CA . ASP A 1 364 ? -5.025 4.979 -7.721 1.00 70.50 364 ASP A CA 1
ATOM 2885 C C . ASP A 1 364 ? -4.263 4.697 -9.033 1.00 70.50 364 ASP A C 1
ATOM 2887 O O . ASP A 1 364 ? -4.442 3.650 -9.652 1.00 70.50 364 ASP A O 1
ATOM 2891 N N . THR A 1 365 ? -3.396 5.616 -9.459 1.00 72.75 365 THR A N 1
ATOM 2892 C CA . THR A 1 365 ? -2.541 5.486 -10.651 1.00 72.75 365 THR A CA 1
ATOM 2893 C C . THR A 1 365 ? -1.095 5.905 -10.419 1.00 72.75 365 THR A C 1
ATOM 2895 O O . THR A 1 365 ? -0.256 5.702 -11.297 1.00 72.75 365 THR A O 1
ATOM 2898 N N . LEU A 1 366 ? -0.797 6.501 -9.265 1.00 77.25 366 LEU A N 1
ATOM 2899 C CA . LEU A 1 366 ? 0.541 6.931 -8.897 1.00 77.25 366 LEU A CA 1
ATOM 2900 C C . LEU A 1 366 ? 1.119 5.930 -7.884 1.00 77.25 366 LEU A C 1
ATOM 2902 O O . LEU A 1 366 ? 0.468 5.463 -6.953 1.00 77.25 366 LEU A O 1
ATOM 2906 N N . ILE A 1 367 ? 2.362 5.542 -8.142 1.00 77.19 367 ILE A N 1
ATOM 2907 C CA . ILE A 1 367 ? 3.091 4.484 -7.440 1.00 77.19 367 ILE A CA 1
ATOM 2908 C C . ILE A 1 367 ? 4.270 5.121 -6.700 1.00 77.19 367 ILE A C 1
ATOM 2910 O O . ILE A 1 367 ? 5.411 5.001 -7.123 1.00 77.19 367 ILE A O 1
ATOM 2914 N N . SER A 1 368 ? 3.985 5.894 -5.652 1.00 75.31 368 SER A N 1
ATOM 2915 C CA . SER A 1 368 ? 4.997 6.656 -4.904 1.00 75.31 368 SER A CA 1
ATOM 2916 C C . SER A 1 368 ? 4.954 6.271 -3.432 1.00 75.31 368 SER A C 1
ATOM 2918 O O . SER A 1 368 ? 3.890 6.254 -2.842 1.00 75.31 368 SER A O 1
ATOM 2920 N N . ALA A 1 369 ? 6.087 5.955 -2.822 1.00 74.19 369 ALA A N 1
ATOM 2921 C CA . ALA A 1 369 ? 6.182 5.632 -1.399 1.00 74.19 369 ALA A CA 1
ATOM 2922 C C . ALA A 1 369 ? 7.142 6.613 -0.698 1.00 74.19 369 ALA A C 1
ATOM 2924 O O . ALA A 1 369 ? 7.875 7.327 -1.380 1.00 74.19 369 ALA A O 1
ATOM 2925 N N . PRO A 1 370 ? 7.174 6.669 0.648 1.00 68.12 370 PRO A N 1
ATOM 2926 C CA . PRO A 1 370 ? 8.211 7.404 1.375 1.00 68.12 370 PRO A CA 1
ATOM 2927 C C . PRO A 1 370 ? 9.641 7.022 0.982 1.00 68.12 370 PRO A C 1
ATOM 2929 O O . PRO A 1 370 ? 10.550 7.835 1.153 1.00 68.12 370 PRO A O 1
ATOM 2932 N N . SER A 1 371 ? 9.829 5.785 0.523 1.00 72.88 371 SER A N 1
ATOM 2933 C CA . SER A 1 371 ? 11.106 5.203 0.137 1.00 72.88 371 SER A CA 1
ATOM 2934 C C . SER A 1 371 ? 11.500 5.500 -1.305 1.00 72.88 371 SER A C 1
ATOM 2936 O O . SER A 1 371 ? 10.751 6.050 -2.110 1.00 72.88 371 SER A O 1
ATOM 2938 N N . ASN A 1 372 ? 12.695 5.028 -1.650 1.00 79.31 372 ASN A N 1
ATOM 2939 C CA . ASN A 1 372 ? 13.164 4.969 -3.015 1.00 79.31 372 ASN A CA 1
ATOM 2940 C C . ASN A 1 372 ? 12.435 3.850 -3.792 1.00 79.31 372 ASN A C 1
ATOM 2942 O O . ASN A 1 372 ? 12.929 2.727 -3.902 1.00 79.31 372 ASN A O 1
ATOM 2946 N N . THR A 1 373 ? 11.253 4.166 -4.336 1.00 84.06 373 THR A N 1
ATOM 2947 C CA . THR A 1 373 ? 10.396 3.196 -5.050 1.00 84.06 373 THR A CA 1
ATOM 2948 C C . THR A 1 373 ? 11.147 2.411 -6.145 1.00 84.06 373 THR A C 1
ATOM 2950 O O . THR A 1 373 ? 10.994 1.192 -6.195 1.00 84.06 373 THR A O 1
ATOM 2953 N N . PRO A 1 374 ? 11.984 3.024 -7.010 1.00 87.06 374 PRO A N 1
ATOM 2954 C CA . PRO A 1 374 ? 12.741 2.281 -8.024 1.00 87.06 374 PRO A CA 1
ATOM 2955 C C . PRO A 1 374 ? 13.672 1.200 -7.447 1.00 87.06 374 PRO A C 1
ATOM 2957 O O . PRO A 1 374 ? 13.713 0.083 -7.966 1.00 87.06 374 PRO A O 1
ATOM 2960 N N . ILE A 1 375 ? 14.392 1.502 -6.363 1.00 83.75 375 ILE A N 1
ATOM 2961 C CA . ILE A 1 375 ? 15.325 0.558 -5.727 1.00 83.75 375 ILE A CA 1
ATOM 2962 C C . ILE A 1 375 ? 14.577 -0.541 -4.970 1.00 83.75 375 ILE A C 1
ATOM 2964 O O . ILE A 1 375 ? 14.947 -1.715 -5.046 1.00 83.75 375 ILE A O 1
ATOM 2968 N N . ASP A 1 376 ? 13.491 -0.181 -4.299 1.00 86.06 376 ASP A N 1
ATOM 2969 C CA . ASP A 1 376 ? 12.587 -1.117 -3.638 1.00 86.06 376 ASP A CA 1
ATOM 2970 C C . ASP A 1 376 ? 12.026 -2.147 -4.626 1.00 86.06 376 ASP A C 1
ATOM 2972 O O . ASP A 1 376 ? 12.022 -3.358 -4.370 1.00 86.06 376 ASP A O 1
ATOM 2976 N N . PHE A 1 377 ? 11.622 -1.665 -5.801 1.00 90.44 377 PHE A N 1
ATOM 2977 C CA . PHE A 1 377 ? 11.156 -2.507 -6.893 1.00 90.44 377 PHE A CA 1
ATOM 2978 C C . PHE A 1 377 ? 12.264 -3.413 -7.421 1.00 90.44 377 PHE A C 1
ATOM 2980 O O . PHE A 1 377 ? 12.007 -4.587 -7.675 1.00 90.44 377 PHE A O 1
ATOM 2987 N N . LEU A 1 378 ? 13.506 -2.924 -7.533 1.00 91.12 378 LEU A N 1
ATOM 2988 C CA . LEU A 1 378 ? 14.635 -3.763 -7.941 1.00 91.12 378 LEU A CA 1
ATOM 2989 C C . LEU A 1 378 ? 14.770 -4.996 -7.045 1.00 91.12 378 LEU A C 1
ATOM 2991 O O . LEU A 1 378 ? 15.018 -6.091 -7.548 1.00 91.12 378 LEU A O 1
ATOM 2995 N N . GLY A 1 379 ? 14.598 -4.822 -5.732 1.00 89.06 379 GLY A N 1
ATOM 2996 C CA . GLY A 1 379 ? 14.683 -5.921 -4.780 1.00 89.06 379 GLY A CA 1
ATOM 2997 C C . GLY A 1 379 ? 13.564 -6.943 -4.955 1.00 89.06 379 GLY A C 1
ATOM 2998 O O . GLY A 1 379 ? 13.847 -8.134 -5.087 1.00 89.06 379 GLY A O 1
ATOM 2999 N N . SER A 1 380 ? 12.318 -6.475 -5.058 1.00 90.44 380 SER A N 1
ATOM 3000 C CA . SER A 1 380 ? 11.160 -7.342 -5.333 1.00 90.44 380 SER A CA 1
ATOM 3001 C C . SER A 1 380 ? 11.275 -8.057 -6.687 1.00 90.44 380 SER A C 1
ATOM 3003 O O . SER A 1 380 ? 10.934 -9.233 -6.813 1.00 90.44 380 SER A O 1
ATOM 3005 N N . PHE A 1 381 ? 11.809 -7.377 -7.705 1.00 92.75 381 PHE A N 1
ATOM 3006 C CA . PHE A 1 381 ? 12.007 -7.952 -9.033 1.00 92.75 381 PHE A CA 1
ATOM 3007 C C . PHE A 1 381 ? 13.124 -8.998 -9.044 1.00 92.75 381 PHE A C 1
ATOM 3009 O O . PHE A 1 381 ? 12.965 -10.056 -9.651 1.00 92.75 381 PHE A O 1
ATOM 3016 N N . TYR A 1 382 ? 14.227 -8.745 -8.334 1.00 91.88 382 TYR A N 1
ATOM 3017 C CA . TYR A 1 382 ? 15.295 -9.725 -8.142 1.00 91.88 382 TYR A CA 1
ATOM 3018 C C . TYR A 1 382 ? 14.791 -10.980 -7.426 1.00 91.88 382 TYR A C 1
ATOM 3020 O O . TYR A 1 382 ? 15.170 -12.087 -7.801 1.00 91.88 382 TYR A O 1
ATOM 3028 N N . GLU A 1 383 ? 13.934 -10.824 -6.416 1.00 88.75 383 GLU A N 1
ATOM 3029 C CA . GLU A 1 383 ? 13.334 -11.955 -5.709 1.00 88.75 383 GLU A CA 1
ATOM 3030 C C . GLU A 1 383 ? 12.442 -12.801 -6.621 1.00 88.75 383 GLU A C 1
ATOM 3032 O O . GLU A 1 383 ? 12.555 -14.027 -6.630 1.00 88.75 383 GLU A O 1
ATOM 3037 N N . ALA A 1 384 ? 11.587 -12.150 -7.412 1.00 89.75 384 ALA A N 1
ATOM 3038 C CA . ALA A 1 384 ? 10.658 -12.833 -8.304 1.00 89.75 384 ALA A CA 1
ATOM 3039 C C . ALA A 1 384 ? 11.352 -13.480 -9.517 1.00 89.75 384 ALA A C 1
ATOM 3041 O O . ALA A 1 384 ? 10.936 -14.548 -9.966 1.00 89.75 384 ALA A O 1
ATOM 3042 N N . ARG A 1 385 ? 12.388 -12.832 -10.067 1.00 92.19 385 ARG A N 1
ATOM 3043 C CA . ARG A 1 385 ? 13.054 -13.210 -11.326 1.00 92.19 385 ARG A CA 1
ATOM 3044 C C . ARG A 1 385 ? 14.582 -13.123 -11.243 1.00 92.19 385 ARG A C 1
ATOM 3046 O O . ARG A 1 385 ? 15.206 -12.388 -12.014 1.00 92.19 385 ARG A O 1
ATOM 3053 N N . PRO A 1 386 ? 15.238 -13.889 -10.351 1.00 91.62 386 PRO A N 1
ATOM 3054 C CA . PRO A 1 386 ? 16.697 -13.855 -10.220 1.00 91.62 386 PRO A CA 1
ATOM 3055 C C . PRO A 1 386 ? 17.420 -14.292 -11.509 1.00 91.62 386 PRO A C 1
ATOM 3057 O O . PRO A 1 386 ? 18.576 -13.930 -11.731 1.00 91.62 386 PRO A O 1
ATOM 3060 N N . ASP A 1 387 ? 16.743 -15.042 -12.383 1.00 92.81 387 ASP A N 1
ATOM 3061 C CA . ASP A 1 387 ? 17.225 -15.463 -13.698 1.00 92.81 387 ASP A CA 1
ATOM 3062 C C . ASP A 1 387 ? 17.514 -14.281 -14.638 1.00 92.81 387 ASP A C 1
ATOM 3064 O O . ASP A 1 387 ? 18.539 -14.288 -15.327 1.00 92.81 387 ASP A O 1
ATOM 3068 N N . LEU A 1 388 ? 16.686 -13.231 -14.612 1.00 92.75 388 LEU A N 1
ATOM 3069 C CA . LEU A 1 388 ? 16.845 -12.044 -15.464 1.00 92.75 388 LEU A CA 1
ATOM 3070 C C . LEU A 1 388 ? 18.062 -11.191 -15.073 1.00 92.75 388 LEU A C 1
ATOM 3072 O O . LEU A 1 388 ? 18.628 -10.462 -15.893 1.00 92.75 388 LEU A O 1
ATOM 3076 N N . PHE A 1 389 ? 18.525 -11.346 -13.834 1.00 92.38 389 PHE A N 1
ATOM 3077 C CA . PHE A 1 389 ? 19.723 -10.699 -13.309 1.00 92.38 389 PHE A CA 1
ATOM 3078 C C . PHE A 1 389 ? 21.009 -11.470 -13.625 1.00 92.38 389 PHE A C 1
ATOM 3080 O O . PHE A 1 389 ? 22.108 -11.010 -13.299 1.00 92.38 389 PHE A O 1
ATOM 3087 N N . LYS A 1 390 ? 20.925 -12.625 -14.300 1.00 90.38 390 LYS A N 1
ATOM 3088 C CA . LYS A 1 390 ? 22.114 -13.357 -14.743 1.00 90.38 390 LYS A CA 1
ATOM 3089 C C . LYS A 1 390 ? 22.971 -12.464 -15.644 1.00 90.38 390 LYS A C 1
ATOM 3091 O O . LYS A 1 390 ? 22.487 -11.837 -16.587 1.00 90.38 390 LYS A O 1
ATOM 3096 N N . ASN A 1 391 ? 24.269 -12.422 -15.350 1.00 89.44 391 ASN A N 1
ATOM 3097 C CA . ASN A 1 391 ? 25.257 -11.568 -16.020 1.00 89.44 391 ASN A CA 1
ATOM 3098 C C . ASN A 1 391 ? 25.014 -10.053 -15.871 1.00 89.44 391 ASN A C 1
ATOM 3100 O O . ASN A 1 391 ? 25.656 -9.265 -16.564 1.00 89.44 391 ASN A O 1
ATOM 3104 N N . VAL A 1 392 ? 24.130 -9.626 -14.965 1.00 91.19 392 VAL A N 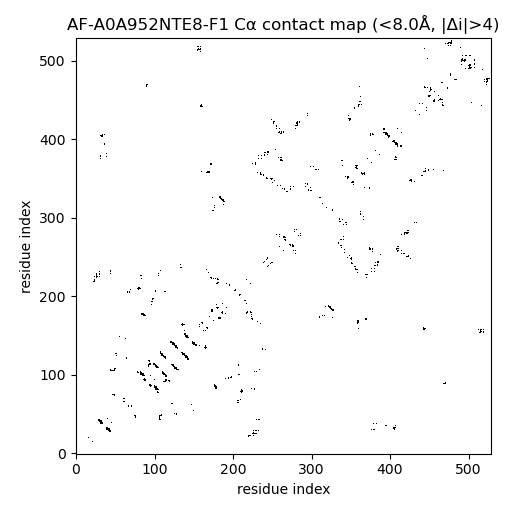1
ATOM 3105 C CA . VAL A 1 392 ? 24.039 -8.227 -14.543 1.00 91.19 392 VAL A CA 1
ATOM 3106 C C . VAL A 1 392 ? 25.016 -8.029 -13.392 1.00 91.19 392 VAL A C 1
ATOM 3108 O O . VAL A 1 392 ? 24.941 -8.700 -12.364 1.00 91.19 392 VAL A O 1
ATOM 3111 N N . LYS A 1 393 ? 25.970 -7.111 -13.561 1.00 92.75 393 LYS A N 1
ATOM 3112 C CA . LYS A 1 393 ? 26.889 -6.751 -12.480 1.00 92.75 393 LYS A CA 1
ATOM 3113 C C . LYS A 1 393 ? 26.139 -5.873 -11.484 1.00 92.75 393 LYS A C 1
ATOM 3115 O O . LYS A 1 393 ? 25.784 -4.745 -11.812 1.00 92.75 393 LYS A O 1
ATOM 3120 N N . LEU A 1 394 ? 25.924 -6.393 -10.283 1.00 90.81 394 LEU A N 1
ATOM 3121 C CA . LEU A 1 394 ? 25.226 -5.705 -9.204 1.00 90.81 394 LEU A CA 1
ATOM 3122 C C . LEU A 1 394 ? 26.245 -5.129 -8.222 1.00 90.81 394 LEU A C 1
ATOM 3124 O O . LEU A 1 394 ? 27.227 -5.789 -7.878 1.00 90.81 394 LEU A O 1
ATOM 3128 N N . VAL A 1 395 ? 26.034 -3.886 -7.799 1.00 89.12 395 VAL A N 1
ATOM 3129 C CA . VAL A 1 395 ? 26.909 -3.180 -6.859 1.00 89.12 395 VAL A CA 1
ATOM 3130 C C . VAL A 1 395 ? 26.113 -2.764 -5.621 1.00 89.12 395 VAL A C 1
ATOM 3132 O O . VAL A 1 395 ? 24.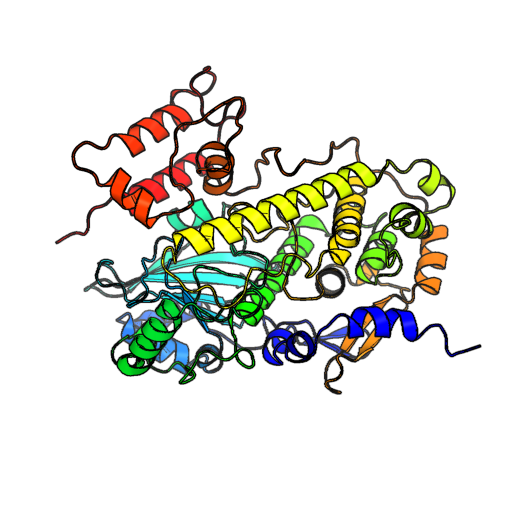975 -2.306 -5.765 1.00 89.12 395 VAL A O 1
ATOM 3135 N N . PRO A 1 396 ? 26.680 -2.925 -4.412 1.00 84.81 396 PRO A N 1
ATOM 3136 C CA . PRO A 1 396 ? 26.029 -2.473 -3.194 1.00 84.81 396 PRO A CA 1
ATOM 3137 C C . PRO A 1 396 ? 26.042 -0.942 -3.108 1.00 84.81 396 PRO A C 1
ATOM 3139 O O . PRO A 1 396 ? 26.963 -0.282 -3.599 1.00 84.81 396 PRO A O 1
ATOM 3142 N N . VAL A 1 397 ? 25.023 -0.389 -2.460 1.00 79.88 397 VAL A N 1
ATOM 3143 C CA . VAL A 1 397 ? 24.929 1.020 -2.071 1.00 79.88 397 VAL A CA 1
ATOM 3144 C C . VAL A 1 397 ? 24.699 1.051 -0.565 1.00 79.88 397 VAL A C 1
ATOM 3146 O O . VAL A 1 397 ? 23.673 0.561 -0.097 1.00 79.88 397 VAL A O 1
ATOM 3149 N N . ASP A 1 398 ? 25.679 1.560 0.181 1.00 74.88 398 ASP A N 1
ATOM 3150 C CA . ASP A 1 398 ? 25.584 1.727 1.635 1.00 74.88 398 ASP A CA 1
ATOM 3151 C C . ASP A 1 398 ? 24.484 2.746 1.965 1.00 74.88 398 ASP A C 1
ATOM 3153 O O . ASP A 1 398 ? 24.389 3.794 1.321 1.00 74.88 398 ASP A O 1
ATOM 3157 N N . LEU A 1 399 ? 23.652 2.418 2.951 1.00 66.44 399 LEU A N 1
ATOM 3158 C CA . LEU A 1 399 ? 22.555 3.264 3.429 1.00 66.44 399 LEU A CA 1
ATOM 3159 C C . LEU A 1 399 ? 22.993 4.230 4.533 1.00 66.44 399 LEU A C 1
ATOM 3161 O O . LEU A 1 399 ? 22.152 4.829 5.194 1.00 66.44 399 LEU A O 1
ATOM 3165 N N . ASN A 1 400 ? 24.306 4.407 4.704 1.00 62.03 400 ASN A N 1
ATOM 3166 C CA . ASN A 1 400 ? 24.938 5.233 5.731 1.00 62.03 400 ASN A CA 1
ATOM 3167 C C . ASN A 1 400 ? 24.671 4.748 7.170 1.00 62.03 400 ASN A C 1
ATOM 3169 O O . ASN A 1 400 ? 24.880 5.505 8.116 1.00 62.03 400 ASN A O 1
ATOM 3173 N N . ASP A 1 401 ? 24.257 3.490 7.355 1.00 61.50 401 ASP A N 1
ATOM 3174 C CA . ASP A 1 401 ? 24.117 2.840 8.670 1.00 61.50 401 ASP A CA 1
ATOM 3175 C C . ASP A 1 401 ? 25.219 1.790 8.941 1.00 61.50 401 ASP A C 1
ATOM 3177 O O . ASP A 1 401 ? 25.282 1.200 10.029 1.00 61.50 401 ASP A O 1
ATOM 3181 N N . GLY A 1 402 ? 26.090 1.556 7.945 1.00 59.94 402 GLY A N 1
ATOM 3182 C CA . GLY A 1 402 ? 27.221 0.628 7.979 1.00 59.94 402 GLY A CA 1
ATOM 3183 C C . GLY A 1 402 ? 26.838 -0.853 8.094 1.00 59.94 402 GLY A C 1
ATOM 3184 O O . GLY A 1 402 ? 27.720 -1.702 8.233 1.00 59.94 402 GLY A O 1
ATOM 3185 N N . ARG A 1 403 ? 25.541 -1.185 8.076 1.00 64.19 403 ARG A N 1
ATOM 3186 C CA . ARG A 1 403 ? 25.013 -2.538 8.322 1.00 64.19 403 ARG A CA 1
ATOM 3187 C C . ARG A 1 403 ? 24.104 -3.038 7.205 1.00 64.19 403 ARG A C 1
ATOM 3189 O O . ARG A 1 403 ? 24.014 -4.252 7.013 1.00 64.19 403 ARG A O 1
ATOM 3196 N N . LYS A 1 404 ? 23.448 -2.141 6.473 1.00 73.31 404 LYS A N 1
ATOM 3197 C CA . LYS A 1 404 ? 22.477 -2.441 5.422 1.00 73.31 404 LYS A CA 1
ATOM 3198 C C . LYS A 1 404 ? 22.941 -1.850 4.096 1.00 73.31 404 LYS A C 1
ATOM 3200 O O . LYS A 1 404 ? 23.565 -0.794 4.035 1.00 73.31 404 LYS A O 1
ATOM 3205 N N . SER A 1 405 ? 22.626 -2.549 3.010 1.00 75.88 405 SER A N 1
ATOM 3206 C CA . SER A 1 405 ? 22.913 -2.063 1.664 1.00 75.88 405 SER A CA 1
ATOM 3207 C C . SER A 1 405 ? 21.750 -2.325 0.722 1.00 75.88 405 SER A C 1
ATOM 3209 O O . SER A 1 405 ? 21.147 -3.403 0.752 1.00 75.88 405 SER A O 1
ATOM 3211 N N . TRP A 1 406 ? 21.471 -1.340 -0.128 1.00 81.88 406 TRP A N 1
ATOM 3212 C CA . TRP A 1 406 ? 20.707 -1.547 -1.351 1.00 81.88 406 TRP A CA 1
ATOM 3213 C C . TRP A 1 406 ? 21.592 -2.131 -2.439 1.00 81.88 406 TRP A C 1
ATOM 3215 O O . TRP A 1 406 ? 22.821 -2.162 -2.348 1.00 81.88 406 TRP A O 1
ATOM 3225 N N . MET A 1 407 ? 20.945 -2.561 -3.511 1.00 87.38 407 MET A N 1
ATOM 3226 C CA . MET A 1 407 ? 21.594 -3.047 -4.710 1.00 87.38 407 MET A CA 1
ATOM 3227 C C . MET A 1 407 ? 21.214 -2.168 -5.896 1.00 87.38 407 MET A C 1
ATOM 3229 O O . MET A 1 407 ? 20.101 -1.659 -5.967 1.00 87.38 407 MET A O 1
ATOM 3233 N N . ARG A 1 408 ? 22.135 -2.013 -6.845 1.00 90.69 408 ARG A N 1
ATOM 3234 C CA . ARG A 1 408 ? 21.858 -1.440 -8.168 1.00 90.69 408 ARG A CA 1
ATOM 3235 C C . ARG A 1 408 ? 22.676 -2.149 -9.235 1.00 90.69 408 ARG A C 1
ATOM 3237 O O . ARG A 1 408 ? 23.717 -2.734 -8.930 1.00 90.69 408 ARG A O 1
ATOM 3244 N N . ALA A 1 409 ? 22.251 -2.065 -10.486 1.00 93.44 409 ALA A N 1
ATOM 3245 C CA . ALA A 1 409 ? 23.070 -2.493 -11.609 1.00 93.44 409 ALA A CA 1
ATOM 3246 C C . ALA A 1 409 ? 24.200 -1.495 -11.907 1.00 93.44 409 ALA A C 1
ATOM 3248 O O . ALA A 1 409 ? 24.059 -0.280 -11.762 1.00 93.44 409 ALA A O 1
ATOM 3249 N N . ASP A 1 410 ? 25.333 -2.016 -12.368 1.00 93.81 410 ASP A N 1
ATOM 3250 C CA . ASP A 1 410 ? 26.370 -1.234 -13.032 1.00 93.81 410 ASP A CA 1
ATOM 3251 C C . ASP A 1 410 ? 25.851 -0.772 -14.402 1.00 93.81 410 ASP A C 1
ATOM 3253 O O . ASP A 1 410 ? 25.633 -1.583 -15.305 1.00 93.81 410 ASP A O 1
ATOM 3257 N N . CYS A 1 411 ? 25.623 0.535 -14.543 1.00 93.81 411 CYS A N 1
ATOM 3258 C CA . CYS A 1 411 ? 24.925 1.093 -15.700 1.00 93.81 411 CYS A CA 1
ATOM 3259 C C . CYS A 1 411 ? 25.652 0.868 -17.032 1.00 93.81 411 CYS A C 1
ATOM 3261 O O . CYS A 1 411 ? 24.995 0.622 -18.040 1.00 93.81 411 CYS A O 1
ATOM 3263 N N . GLU A 1 412 ? 26.987 0.910 -17.053 1.00 93.88 412 GLU A N 1
ATOM 3264 C CA . GLU A 1 412 ? 27.761 0.693 -18.284 1.00 93.88 412 GLU A CA 1
ATOM 3265 C C . GLU A 1 412 ? 27.706 -0.769 -18.725 1.00 93.88 412 GLU A C 1
ATOM 3267 O O . GLU A 1 412 ? 27.457 -1.062 -19.896 1.00 93.88 412 GLU A O 1
ATOM 3272 N N . SER A 1 413 ? 27.874 -1.695 -17.777 1.00 92.94 413 SER A N 1
ATOM 3273 C CA . SER A 1 413 ? 27.726 -3.128 -18.031 1.00 92.94 413 SER A CA 1
ATOM 3274 C C . SER A 1 413 ? 26.324 -3.461 -18.547 1.00 92.94 413 SER A C 1
ATOM 3276 O O . SER A 1 413 ? 26.175 -4.144 -19.564 1.00 92.94 413 SER A O 1
ATOM 3278 N N . LEU A 1 414 ? 25.290 -2.918 -17.896 1.00 95.50 414 LEU A N 1
ATOM 3279 C CA . LEU A 1 414 ? 23.902 -3.129 -18.293 1.00 95.50 414 LEU A CA 1
ATOM 3280 C C . LEU A 1 414 ? 23.618 -2.544 -19.681 1.00 95.50 414 LEU A C 1
ATOM 3282 O O . LEU A 1 414 ? 23.085 -3.243 -20.534 1.00 95.50 414 LEU A O 1
ATOM 3286 N N . LYS A 1 415 ? 24.049 -1.309 -19.960 1.00 94.94 415 LYS A N 1
ATOM 3287 C CA . LYS A 1 415 ? 23.915 -0.667 -21.278 1.00 94.94 415 LYS A CA 1
ATOM 3288 C C . LYS A 1 415 ? 24.571 -1.493 -22.386 1.00 94.94 415 LYS A C 1
ATOM 3290 O O . LYS A 1 415 ? 23.981 -1.689 -23.451 1.00 94.94 415 LYS A O 1
ATOM 3295 N N . ALA A 1 416 ? 25.774 -2.012 -22.141 1.00 92.56 416 ALA A N 1
ATOM 3296 C CA . ALA A 1 416 ? 26.487 -2.859 -23.094 1.00 92.56 416 ALA A CA 1
ATOM 3297 C C . ALA A 1 416 ? 25.776 -4.201 -23.350 1.00 92.56 416 ALA A C 1
ATOM 3299 O O . ALA A 1 416 ? 25.813 -4.698 -24.479 1.00 92.56 416 ALA A O 1
ATOM 3300 N N . LYS A 1 417 ? 25.124 -4.778 -22.331 1.00 92.56 417 LYS A N 1
ATOM 3301 C CA . LYS A 1 417 ? 24.266 -5.967 -22.462 1.00 92.56 417 LYS A CA 1
ATOM 3302 C C . LYS A 1 417 ? 23.012 -5.641 -23.281 1.00 92.56 417 LYS A C 1
ATOM 3304 O O . LYS A 1 417 ? 22.787 -6.275 -24.312 1.00 92.56 417 LYS A O 1
ATOM 3309 N N . SER A 1 418 ? 22.269 -4.605 -22.890 1.00 92.00 418 SER A N 1
ATOM 3310 C CA . SER A 1 418 ? 20.995 -4.213 -23.499 1.00 92.00 418 SER A CA 1
ATOM 3311 C C . SER A 1 418 ? 21.079 -3.979 -25.004 1.00 92.00 418 SER A C 1
ATOM 3313 O O . SER A 1 418 ? 20.173 -4.345 -25.746 1.00 92.00 418 SER A O 1
ATOM 3315 N N . ARG A 1 419 ? 22.175 -3.374 -25.477 1.00 90.38 419 ARG A N 1
ATOM 3316 C CA . ARG A 1 419 ? 22.364 -3.023 -26.894 1.00 90.38 419 ARG A CA 1
ATOM 3317 C C . ARG A 1 419 ? 22.536 -4.223 -27.824 1.00 90.38 419 ARG A C 1
ATOM 3319 O O . ARG A 1 419 ? 22.553 -4.032 -29.033 1.00 90.38 419 ARG A O 1
ATOM 3326 N N . LYS A 1 420 ? 22.678 -5.436 -27.285 1.00 88.69 420 LYS A N 1
ATOM 3327 C CA . LYS A 1 420 ? 22.844 -6.673 -28.063 1.00 88.69 420 LYS A CA 1
ATOM 3328 C C . LYS A 1 420 ? 21.530 -7.417 -28.297 1.00 88.69 420 LYS A C 1
ATOM 3330 O O . LYS A 1 420 ? 21.510 -8.350 -29.092 1.00 88.69 420 LYS A O 1
ATOM 3335 N N . ILE A 1 421 ? 20.458 -7.038 -27.602 1.00 84.44 421 ILE A N 1
ATOM 3336 C CA . ILE A 1 421 ? 19.198 -7.784 -27.577 1.00 84.44 421 ILE A CA 1
ATOM 3337 C C . ILE A 1 421 ? 18.141 -6.992 -28.340 1.00 84.44 421 ILE A C 1
ATOM 3339 O O . ILE A 1 421 ? 17.753 -5.904 -27.921 1.00 84.44 421 ILE A O 1
ATOM 3343 N N . ARG A 1 422 ? 17.687 -7.552 -29.463 1.00 86.62 422 ARG A N 1
ATOM 3344 C CA . ARG A 1 422 ? 16.512 -7.078 -30.203 1.00 86.62 422 ARG A CA 1
ATOM 3345 C C . ARG A 1 422 ? 15.242 -7.504 -29.476 1.00 86.62 422 ARG A C 1
ATOM 3347 O O . ARG A 1 422 ? 15.160 -8.651 -29.047 1.00 86.62 422 ARG A O 1
ATOM 3354 N N . ARG A 1 423 ? 14.264 -6.608 -29.378 1.00 84.19 423 ARG A N 1
ATOM 3355 C CA . ARG A 1 423 ? 13.041 -6.819 -28.592 1.00 84.19 423 ARG A CA 1
ATOM 3356 C C . ARG A 1 423 ? 11.809 -6.935 -29.463 1.00 84.19 423 ARG A C 1
ATOM 3358 O O . ARG A 1 423 ? 11.714 -6.297 -30.512 1.00 84.19 423 ARG A O 1
ATOM 3365 N N . ARG A 1 424 ? 10.834 -7.711 -28.996 1.00 79.12 424 ARG A N 1
ATOM 3366 C CA . ARG A 1 424 ? 9.499 -7.743 -29.589 1.00 79.12 424 ARG A CA 1
ATOM 3367 C C . ARG A 1 424 ? 8.586 -6.829 -28.787 1.00 79.12 424 ARG A C 1
ATOM 3369 O O . ARG A 1 424 ? 8.358 -7.045 -27.604 1.00 79.12 424 ARG A O 1
ATOM 3376 N N . PHE A 1 425 ? 8.055 -5.800 -29.438 1.00 75.12 425 PHE A N 1
ATOM 3377 C CA . PHE A 1 425 ? 7.037 -4.952 -28.828 1.00 75.12 425 PHE A CA 1
ATOM 3378 C C . PHE A 1 425 ? 5.729 -5.729 -28.742 1.00 75.12 425 PHE A C 1
ATOM 3380 O O . PHE A 1 425 ? 5.204 -6.177 -29.761 1.00 75.12 425 PHE A O 1
ATOM 3387 N N . ALA A 1 426 ? 5.238 -5.925 -27.520 1.00 63.53 426 ALA A N 1
ATOM 3388 C CA . ALA A 1 426 ? 4.115 -6.814 -27.272 1.00 63.53 426 ALA A CA 1
ATOM 3389 C C . ALA A 1 426 ? 2.763 -6.188 -27.629 1.00 63.53 426 ALA A C 1
ATOM 3391 O O . ALA A 1 426 ? 1.807 -6.937 -27.826 1.00 63.53 426 ALA A O 1
ATOM 3392 N N . SER A 1 427 ? 2.620 -4.853 -27.693 1.00 56.97 427 SER A N 1
ATOM 3393 C CA . SER A 1 427 ? 1.268 -4.311 -27.842 1.00 56.97 427 SER A CA 1
ATOM 3394 C C . SER A 1 427 ? 1.092 -2.918 -28.445 1.00 56.97 427 SER A C 1
ATOM 3396 O O . SER A 1 427 ? 1.910 -2.012 -28.312 1.00 56.97 427 SER A O 1
ATOM 3398 N N . THR A 1 428 ? -0.095 -2.813 -29.042 1.00 50.47 428 THR A N 1
ATOM 3399 C CA . THR A 1 428 ? -0.933 -1.658 -29.367 1.00 50.47 428 THR A CA 1
ATOM 3400 C C . THR A 1 428 ? -1.786 -1.197 -28.167 1.00 50.47 428 THR A C 1
ATOM 3402 O O . THR A 1 428 ? -2.819 -0.560 -28.383 1.00 50.47 428 THR A O 1
ATOM 3405 N N . ARG A 1 429 ? -1.463 -1.567 -26.910 1.00 55.25 429 ARG A N 1
ATOM 3406 C CA . ARG A 1 429 ? -2.266 -1.124 -25.757 1.00 55.25 429 ARG A CA 1
ATOM 3407 C C . ARG A 1 429 ? -2.126 0.382 -25.591 1.00 55.25 429 ARG A C 1
ATOM 3409 O O . ARG A 1 429 ? -1.025 0.916 -25.495 1.00 55.25 429 ARG A O 1
ATOM 3416 N N . ALA A 1 430 ? -3.275 1.047 -25.557 1.00 59.25 430 ALA A N 1
ATOM 3417 C CA . ALA A 1 430 ? -3.359 2.417 -25.107 1.00 59.25 430 ALA A CA 1
ATOM 3418 C C . ALA A 1 430 ? -3.080 2.427 -23.603 1.00 59.25 430 ALA A C 1
ATOM 3420 O O . ALA A 1 430 ? -3.797 1.803 -22.818 1.00 59.25 430 ALA A O 1
ATOM 3421 N N . TRP A 1 431 ? -2.016 3.124 -23.230 1.00 73.00 431 TRP A N 1
ATOM 3422 C CA . TRP A 1 431 ? -1.748 3.494 -21.855 1.00 73.00 431 TRP A CA 1
ATOM 3423 C C . TRP A 1 431 ? -3.020 4.089 -21.212 1.00 73.00 431 TRP A C 1
ATOM 3425 O O . TRP A 1 431 ? -3.717 4.904 -21.817 1.00 73.00 431 TRP A O 1
ATOM 3435 N N . THR A 1 432 ? -3.356 3.639 -20.001 1.00 73.50 432 THR A N 1
ATOM 3436 C CA . THR A 1 432 ? -4.598 4.043 -19.317 1.00 73.50 432 THR A CA 1
ATOM 3437 C C . THR A 1 432 ? -4.376 5.315 -18.501 1.00 73.50 432 THR A C 1
ATOM 3439 O O . THR A 1 432 ? -3.754 5.263 -17.441 1.00 73.50 432 THR A O 1
ATOM 3442 N N . GLU A 1 433 ? -4.894 6.458 -18.948 1.00 76.56 433 GLU A N 1
ATOM 3443 C CA . GLU A 1 433 ? -4.746 7.727 -18.210 1.00 76.56 433 GLU A CA 1
ATOM 3444 C C . GLU A 1 433 ? -5.288 7.655 -16.780 1.00 76.56 433 GLU A C 1
ATOM 3446 O O . GLU A 1 433 ? -6.188 6.858 -16.497 1.00 76.56 433 GLU A O 1
ATOM 3451 N N . PHE A 1 434 ? -4.808 8.516 -15.874 1.00 75.56 434 PHE A N 1
ATOM 3452 C CA . PHE A 1 434 ? -5.265 8.483 -14.481 1.00 75.56 434 PHE A CA 1
ATOM 3453 C C . PHE A 1 434 ? -6.784 8.660 -14.350 1.00 75.56 434 PHE A C 1
ATOM 3455 O O . PHE A 1 434 ? -7.446 8.016 -13.524 1.00 75.56 434 PHE A O 1
ATOM 3462 N N . LYS A 1 435 ? -7.353 9.492 -15.228 1.00 71.81 435 LYS A N 1
ATOM 3463 C CA . LYS A 1 435 ? -8.791 9.759 -15.296 1.00 71.81 435 LYS A CA 1
ATOM 3464 C C . LYS A 1 435 ? -9.587 8.564 -15.815 1.00 71.81 435 LYS A C 1
ATOM 3466 O O . LYS A 1 435 ? -10.733 8.386 -15.409 1.00 71.81 435 LYS A O 1
ATOM 3471 N N . THR A 1 436 ? -8.977 7.703 -16.622 1.00 74.31 436 THR A N 1
ATOM 3472 C CA . THR A 1 436 ? -9.638 6.539 -17.218 1.00 74.31 436 THR A CA 1
ATOM 3473 C C . THR A 1 436 ? -9.938 5.481 -16.153 1.00 74.31 436 THR A C 1
ATOM 3475 O O . THR A 1 436 ? -9.134 5.235 -15.246 1.00 74.31 436 THR A O 1
ATOM 3478 N N . ASP A 1 437 ? -11.130 4.887 -16.209 1.00 68.00 437 ASP A N 1
ATOM 3479 C CA . ASP A 1 437 ? -11.505 3.784 -15.322 1.00 68.00 437 ASP A CA 1
ATOM 3480 C C . ASP A 1 437 ? -10.767 2.488 -15.701 1.00 68.00 437 ASP A C 1
ATOM 3482 O O . ASP A 1 437 ? -10.439 2.268 -16.866 1.00 68.00 437 ASP A O 1
ATOM 3486 N N . ALA A 1 438 ? -10.498 1.626 -14.717 1.00 70.06 438 ALA A N 1
ATOM 3487 C CA . ALA A 1 438 ? -9.891 0.322 -14.954 1.00 70.06 438 ALA A CA 1
ATOM 3488 C C . ALA A 1 438 ? -10.614 -0.784 -14.164 1.00 70.06 438 ALA A C 1
ATOM 3490 O O . ALA A 1 438 ? -10.749 -0.670 -12.942 1.00 70.06 438 ALA A O 1
ATOM 3491 N N . PRO A 1 439 ? -11.001 -1.902 -14.813 1.00 69.75 439 PRO A N 1
ATOM 3492 C CA . PRO A 1 439 ? -11.779 -2.973 -14.183 1.00 69.75 439 PRO A CA 1
ATOM 3493 C C . PRO A 1 439 ? -11.117 -3.620 -12.958 1.00 69.75 439 PRO A C 1
ATOM 3495 O O . PRO A 1 439 ? -11.814 -4.138 -12.094 1.00 69.75 439 PRO A O 1
ATOM 3498 N N . MET A 1 440 ? -9.782 -3.598 -12.886 1.00 67.69 440 MET A N 1
ATOM 3499 C CA . MET A 1 440 ? -8.996 -4.213 -11.807 1.00 67.69 440 MET A CA 1
ATOM 3500 C C . MET A 1 440 ? -9.007 -3.406 -10.500 1.00 67.69 440 MET A C 1
ATOM 3502 O O . MET A 1 440 ? -8.429 -3.842 -9.504 1.00 67.69 440 MET A O 1
ATOM 3506 N N . ARG A 1 441 ? -9.620 -2.216 -10.492 1.00 73.38 441 ARG A N 1
ATOM 3507 C CA . ARG A 1 441 ? -9.731 -1.374 -9.297 1.00 73.38 441 ARG A CA 1
ATOM 3508 C C . ARG A 1 441 ? -10.866 -1.866 -8.402 1.00 73.38 441 ARG A C 1
ATOM 3510 O O . ARG A 1 441 ? -11.904 -2.301 -8.914 1.00 73.38 441 ARG A O 1
ATOM 3517 N N . PRO A 1 442 ? -10.721 -1.734 -7.074 1.00 77.94 442 PRO A N 1
ATOM 3518 C CA . PRO A 1 442 ? -11.843 -1.899 -6.168 1.00 77.94 442 PRO A CA 1
ATOM 3519 C C . PRO A 1 442 ? -13.089 -1.160 -6.630 1.00 77.94 442 PRO A C 1
ATOM 3521 O O . PRO A 1 442 ? -13.012 -0.053 -7.165 1.00 77.94 442 PRO A O 1
ATOM 3524 N N . VAL A 1 443 ? -14.252 -1.771 -6.423 1.00 83.50 443 VAL A N 1
ATOM 3525 C CA . VAL A 1 443 ? -15.532 -1.201 -6.863 1.00 83.50 443 VAL A CA 1
ATOM 3526 C C . VAL A 1 443 ? -15.725 0.193 -6.278 1.00 83.50 443 VAL A C 1
ATOM 3528 O O . VAL A 1 443 ? -16.026 1.132 -7.010 1.00 83.50 443 VAL A O 1
ATOM 3531 N N . ILE A 1 444 ? -15.463 0.342 -4.979 1.00 82.50 444 ILE A N 1
ATOM 3532 C CA . ILE A 1 444 ? -15.665 1.604 -4.269 1.00 82.50 444 ILE A CA 1
ATOM 3533 C C . ILE A 1 444 ? -14.776 2.736 -4.812 1.00 82.50 444 ILE A C 1
ATOM 3535 O O . ILE A 1 444 ? -15.255 3.857 -4.970 1.00 82.50 444 ILE A O 1
ATOM 3539 N N . SER A 1 445 ? -13.536 2.435 -5.223 1.00 77.75 445 SER A N 1
ATOM 3540 C CA . SER A 1 445 ? -12.631 3.383 -5.894 1.00 77.75 445 SER A CA 1
ATOM 3541 C C . SER A 1 445 ? -13.215 3.914 -7.197 1.00 77.75 445 SER A C 1
ATOM 3543 O O . SER A 1 445 ? -13.170 5.114 -7.467 1.00 77.75 445 SER A O 1
ATOM 3545 N N . ARG A 1 446 ? -13.788 3.017 -8.009 1.00 81.94 446 ARG A N 1
ATOM 3546 C CA . ARG A 1 446 ? -14.386 3.363 -9.305 1.00 81.94 446 ARG A CA 1
ATOM 3547 C C . ARG A 1 446 ? -15.600 4.267 -9.122 1.00 81.94 446 ARG A C 1
ATOM 3549 O O . ARG A 1 446 ? -15.762 5.235 -9.857 1.00 81.94 446 ARG A O 1
ATOM 3556 N N . CYS A 1 447 ? -16.410 4.005 -8.096 1.00 85.75 447 CYS A N 1
ATOM 3557 C CA . CYS A 1 447 ? -17.544 4.854 -7.737 1.00 85.75 447 CYS A CA 1
ATOM 3558 C C . CYS A 1 447 ? -17.093 6.233 -7.226 1.00 85.75 447 CYS A C 1
ATOM 3560 O O . CYS A 1 447 ? -17.655 7.256 -7.627 1.00 85.75 447 CYS A O 1
ATOM 3562 N N . ALA A 1 448 ? -16.062 6.274 -6.374 1.00 81.31 448 ALA A N 1
ATOM 3563 C CA . ALA A 1 448 ? -15.559 7.506 -5.772 1.00 81.31 448 ALA A CA 1
ATOM 3564 C C . ALA A 1 448 ? -15.079 8.529 -6.815 1.00 81.31 448 ALA A C 1
ATOM 3566 O O . ALA A 1 448 ? -15.294 9.725 -6.630 1.00 81.31 448 ALA A O 1
ATOM 3567 N N . LYS A 1 449 ? -14.523 8.071 -7.945 1.00 78.06 449 LYS A N 1
ATOM 3568 C CA . LYS A 1 449 ? -14.070 8.939 -9.045 1.00 78.06 449 LYS A CA 1
ATOM 3569 C C . LYS A 1 449 ? -15.124 9.924 -9.541 1.00 78.06 449 LYS A C 1
ATOM 3571 O O . LYS A 1 449 ? -14.775 11.040 -9.888 1.00 78.06 449 LYS A O 1
ATOM 3576 N N . CYS A 1 450 ? -16.392 9.524 -9.594 1.00 82.12 450 CYS A N 1
ATOM 3577 C CA . CYS A 1 450 ? -17.462 10.398 -10.078 1.00 82.12 450 CYS A CA 1
ATOM 3578 C C . CYS A 1 450 ? -18.293 10.987 -8.938 1.00 82.12 450 CYS A C 1
ATOM 3580 O O . CYS A 1 450 ? -18.764 12.113 -9.046 1.00 82.12 450 CYS A O 1
ATOM 3582 N N . HIS A 1 451 ? -18.481 10.228 -7.859 1.00 86.38 451 HIS A N 1
ATOM 3583 C CA . HIS A 1 451 ? -19.444 10.559 -6.813 1.00 86.38 451 HIS A CA 1
ATOM 3584 C C . HIS A 1 451 ? -18.852 11.294 -5.606 1.00 86.38 451 HIS A C 1
ATOM 3586 O O . HIS A 1 451 ? -19.616 11.809 -4.794 1.00 86.38 451 HIS A O 1
ATOM 3592 N N . VAL A 1 452 ? -17.530 11.362 -5.449 1.00 78.06 452 VAL A N 1
ATOM 3593 C CA . VAL A 1 452 ? -16.916 12.120 -4.351 1.00 78.06 452 VAL A CA 1
ATOM 3594 C C . VAL A 1 452 ? -16.666 13.559 -4.787 1.00 78.06 452 VAL A C 1
ATOM 3596 O O . VAL A 1 452 ? -16.241 13.847 -5.909 1.00 78.06 452 VAL A O 1
ATOM 3599 N N . GLU A 1 453 ? -16.946 14.483 -3.874 1.00 70.31 453 GLU A N 1
ATOM 3600 C CA . GLU A 1 453 ? -16.790 15.915 -4.096 1.00 70.31 453 GLU A CA 1
ATOM 3601 C C . GLU A 1 453 ? -15.352 16.268 -4.515 1.00 70.31 453 GLU A C 1
ATOM 3603 O O . GLU A 1 453 ? -14.377 15.904 -3.854 1.00 70.31 453 GLU A O 1
ATOM 3608 N N . GLY A 1 454 ? -15.219 16.985 -5.634 1.00 67.12 454 GLY A N 1
ATOM 3609 C CA . GLY A 1 454 ? -13.924 17.390 -6.189 1.00 67.12 454 GLY A CA 1
ATOM 3610 C C . GLY A 1 454 ? -13.161 16.296 -6.949 1.00 67.12 454 GLY A C 1
ATOM 3611 O O . GLY A 1 454 ? -12.057 16.574 -7.420 1.00 67.12 454 GLY A O 1
ATOM 3612 N N . LEU A 1 455 ? -13.718 15.084 -7.077 1.00 64.75 455 LEU A N 1
ATOM 3613 C CA . LEU A 1 455 ? -13.200 14.026 -7.959 1.00 64.75 455 LEU A CA 1
ATOM 3614 C C . LEU A 1 455 ? -13.987 13.914 -9.273 1.00 64.75 455 LEU A C 1
ATOM 3616 O O . LEU A 1 455 ? -13.395 13.581 -10.300 1.00 64.75 455 LEU A O 1
ATOM 3620 N N . GLY A 1 456 ? -15.284 14.237 -9.246 1.00 61.88 456 GLY A N 1
ATOM 3621 C CA . GLY A 1 456 ? -16.168 14.134 -10.407 1.00 61.88 456 GLY A CA 1
ATOM 3622 C C . GLY A 1 456 ? -15.830 15.078 -11.565 1.00 61.88 456 GLY A C 1
ATOM 3623 O O . GLY A 1 456 ? -15.238 16.144 -11.390 1.00 61.88 456 GLY A O 1
ATOM 3624 N N . ASP A 1 457 ? -16.239 14.673 -12.768 1.00 61.62 457 ASP A N 1
ATOM 3625 C CA . ASP A 1 457 ? -16.132 15.479 -13.983 1.00 61.62 457 ASP A CA 1
ATOM 3626 C C . ASP A 1 457 ? -17.049 16.713 -13.895 1.00 61.62 457 ASP A C 1
ATOM 3628 O O . ASP A 1 457 ? -18.252 16.592 -13.657 1.00 61.62 457 ASP A O 1
ATOM 3632 N N . ALA A 1 458 ? -16.489 17.906 -14.124 1.00 59.72 458 ALA A N 1
ATOM 3633 C CA . ALA A 1 458 ? -17.241 19.159 -14.154 1.00 59.72 458 ALA A CA 1
ATOM 3634 C C . ALA A 1 458 ? -18.298 19.190 -15.274 1.00 59.72 458 ALA A C 1
ATOM 3636 O O . ALA A 1 458 ? -19.283 19.919 -15.164 1.00 59.72 458 ALA A O 1
ATOM 3637 N N . PHE A 1 459 ? -18.104 18.408 -16.340 1.00 54.25 459 PHE A N 1
ATOM 3638 C CA . PHE A 1 459 ? -18.999 18.368 -17.496 1.00 54.25 459 PHE A CA 1
ATOM 3639 C C . PHE A 1 459 ? -20.137 17.349 -17.349 1.00 54.25 459 PHE A C 1
ATOM 3641 O O . PHE A 1 459 ? -21.180 17.520 -17.976 1.00 54.25 459 PHE A O 1
ATOM 3648 N N . ASN A 1 460 ? -19.974 16.333 -16.496 1.00 62.31 460 ASN A N 1
ATOM 3649 C CA . ASN A 1 460 ? -20.990 15.322 -16.197 1.00 62.31 460 ASN A CA 1
ATOM 3650 C C . ASN A 1 460 ? -21.138 15.158 -14.675 1.00 62.31 460 ASN A C 1
ATOM 3652 O O . ASN A 1 460 ? -20.615 14.196 -14.103 1.00 62.31 460 ASN A O 1
ATOM 3656 N N . PRO A 1 461 ? -21.835 16.090 -14.000 1.00 67.69 461 PRO A N 1
ATOM 3657 C CA . PRO A 1 461 ? -21.934 16.079 -12.549 1.00 67.69 461 PRO A CA 1
ATOM 3658 C C . PRO A 1 461 ? -22.763 14.879 -12.076 1.00 67.69 461 PRO A C 1
ATOM 3660 O O . PRO A 1 461 ? -23.977 14.810 -12.284 1.00 67.69 461 PRO A O 1
ATOM 3663 N N . ALA A 1 462 ? -22.107 13.927 -11.417 1.00 81.94 462 ALA A N 1
ATOM 3664 C CA . ALA A 1 462 ? -22.786 12.876 -10.673 1.00 81.94 462 ALA A CA 1
ATOM 3665 C C . ALA A 1 462 ? -23.223 13.409 -9.294 1.00 81.94 462 ALA A C 1
ATOM 3667 O O . ALA A 1 462 ? -22.558 14.283 -8.733 1.00 81.94 462 ALA A O 1
ATOM 3668 N N . PRO A 1 463 ? -24.329 12.906 -8.712 1.00 86.56 463 PRO A N 1
ATOM 3669 C CA . PRO A 1 463 ? -24.713 13.289 -7.359 1.00 86.56 463 PRO A CA 1
ATOM 3670 C C . PRO A 1 463 ? -23.645 12.843 -6.358 1.00 86.56 463 PRO A C 1
ATOM 3672 O O . PRO A 1 463 ? -23.113 11.735 -6.471 1.00 86.56 463 PRO A O 1
ATOM 3675 N N . THR A 1 464 ? -23.383 13.676 -5.353 1.00 87.88 464 THR A N 1
ATOM 3676 C CA . THR A 1 464 ? -22.378 13.370 -4.336 1.00 87.88 464 THR A CA 1
ATOM 3677 C C . THR A 1 464 ? -22.813 12.186 -3.470 1.00 87.88 464 THR A C 1
ATOM 3679 O O . THR A 1 464 ? -23.822 12.264 -2.767 1.00 87.88 464 THR A O 1
ATOM 3682 N N . ILE A 1 465 ? -22.033 11.104 -3.489 1.00 90.25 465 ILE A N 1
ATOM 3683 C CA . ILE A 1 465 ? -22.147 9.954 -2.585 1.00 90.25 465 ILE A CA 1
ATOM 3684 C C . ILE A 1 465 ? -20.768 9.762 -1.941 1.00 90.25 465 ILE A C 1
ATOM 3686 O O . ILE A 1 465 ? -19.793 9.563 -2.670 1.00 90.25 465 ILE A O 1
ATOM 3690 N N . PRO A 1 466 ? -20.653 9.825 -0.602 1.00 87.25 466 PRO A N 1
ATOM 3691 C CA . PRO A 1 466 ? -19.367 9.845 0.091 1.00 87.25 466 PRO A CA 1
ATOM 3692 C C . PRO A 1 466 ? -18.762 8.436 0.201 1.00 87.25 466 PRO A C 1
ATOM 3694 O O . PRO A 1 466 ? -18.577 7.911 1.295 1.00 87.25 466 PRO A O 1
ATOM 3697 N N . PHE A 1 467 ? -18.480 7.798 -0.939 1.00 85.88 467 PHE A N 1
ATOM 3698 C CA . PHE A 1 467 ? -17.824 6.485 -1.003 1.00 85.88 467 PHE A CA 1
ATOM 3699 C C . PHE A 1 467 ? -16.412 6.489 -0.394 1.00 85.88 467 PHE A C 1
ATOM 3701 O O . PHE A 1 467 ? -15.886 5.427 -0.085 1.00 85.88 467 PHE A O 1
ATOM 3708 N N . ASP A 1 468 ? -15.822 7.669 -0.196 1.00 77.69 468 ASP A N 1
ATOM 3709 C CA . ASP A 1 468 ? -14.559 7.897 0.510 1.00 77.69 468 ASP A CA 1
ATOM 3710 C C . ASP A 1 468 ? -14.699 7.986 2.036 1.00 77.69 468 ASP A C 1
ATOM 3712 O O . ASP A 1 468 ? -13.700 7.940 2.741 1.00 77.69 468 ASP A O 1
ATOM 3716 N N . GLN A 1 469 ? -15.915 8.115 2.574 1.00 78.88 469 GLN A N 1
ATOM 3717 C CA . GLN A 1 469 ? -16.142 8.357 4.003 1.00 78.88 469 GLN A CA 1
ATOM 3718 C C . GLN A 1 469 ? -17.194 7.387 4.558 1.00 78.88 469 GLN A C 1
ATOM 3720 O O . GLN A 1 469 ? -18.363 7.765 4.694 1.00 78.88 469 GLN A O 1
ATOM 3725 N N . PRO A 1 470 ? -16.808 6.157 4.945 1.00 81.12 470 PRO A N 1
ATOM 3726 C CA . PRO A 1 470 ? -17.728 5.137 5.449 1.00 81.12 470 PRO A CA 1
ATOM 3727 C C . PRO A 1 470 ? -18.600 5.598 6.613 1.00 81.12 470 PRO A C 1
ATOM 3729 O O . PRO A 1 470 ? -19.786 5.303 6.616 1.00 81.12 470 PRO A O 1
ATOM 3732 N N . ALA A 1 471 ? -18.073 6.392 7.552 1.00 77.81 471 ALA A N 1
ATOM 3733 C CA . ALA A 1 471 ? -18.873 6.932 8.654 1.00 77.81 471 ALA A CA 1
ATOM 3734 C C . ALA A 1 471 ? -19.990 7.874 8.164 1.00 77.81 471 ALA A C 1
ATOM 3736 O O . ALA A 1 471 ? -21.126 7.801 8.626 1.00 77.81 471 ALA A O 1
ATOM 3737 N N . LYS A 1 472 ? -19.696 8.743 7.187 1.00 83.44 472 LYS A N 1
ATOM 3738 C CA . LYS A 1 472 ? -20.695 9.641 6.588 1.00 83.44 472 LYS A CA 1
ATOM 3739 C C . LYS A 1 472 ? -21.684 8.864 5.720 1.00 83.44 472 LYS A C 1
ATOM 3741 O O . LYS A 1 472 ? -22.876 9.162 5.732 1.00 83.44 472 LYS A O 1
ATOM 3746 N N . LEU A 1 473 ? -21.195 7.869 4.982 1.00 87.88 473 LEU A N 1
ATOM 3747 C CA . LEU A 1 473 ? -22.016 6.969 4.184 1.00 87.88 473 LEU A CA 1
ATOM 3748 C C . LEU A 1 473 ? -22.973 6.157 5.067 1.00 87.88 473 LEU A C 1
ATOM 3750 O O . LEU A 1 473 ? -24.154 6.090 4.744 1.00 87.88 473 LEU A O 1
ATOM 3754 N N . ALA A 1 474 ? -22.504 5.634 6.202 1.00 85.94 474 ALA A N 1
ATOM 3755 C CA . ALA A 1 474 ? -23.321 4.939 7.194 1.00 85.94 474 ALA A CA 1
ATOM 3756 C C . ALA A 1 474 ? -24.459 5.833 7.702 1.00 85.94 474 ALA A C 1
ATOM 3758 O O . ALA A 1 474 ? -25.619 5.445 7.607 1.00 85.94 474 ALA A O 1
ATOM 3759 N N . THR A 1 475 ? -24.168 7.078 8.102 1.00 87.50 475 THR A N 1
ATOM 3760 C CA . THR A 1 475 ? -25.205 8.048 8.507 1.00 87.50 475 THR A CA 1
ATOM 3761 C C . THR A 1 475 ? -26.265 8.262 7.421 1.00 87.50 475 THR A C 1
ATOM 3763 O O . THR A 1 475 ? -27.456 8.344 7.718 1.00 87.50 475 THR A O 1
ATOM 3766 N N . LEU A 1 476 ? -25.858 8.345 6.149 1.00 91.06 476 LEU A N 1
ATOM 3767 C CA . LEU A 1 476 ? -26.796 8.496 5.032 1.00 91.06 476 LEU A CA 1
ATOM 3768 C C . LEU A 1 476 ? -27.614 7.229 4.774 1.00 91.06 476 LEU A C 1
ATOM 3770 O O . LEU A 1 476 ? -28.783 7.335 4.409 1.00 91.06 476 LEU A O 1
ATOM 3774 N N . LEU A 1 477 ? -27.021 6.048 4.927 1.00 91.81 477 LEU A N 1
ATOM 3775 C CA . LEU A 1 477 ? -27.701 4.764 4.755 1.00 91.81 477 LEU A CA 1
ATOM 3776 C C . LEU A 1 477 ? -28.720 4.513 5.875 1.00 91.81 477 LEU A C 1
ATOM 3778 O O . LEU A 1 477 ? -29.814 4.041 5.594 1.00 91.81 477 LEU A O 1
ATOM 3782 N N . GLN A 1 478 ? -28.389 4.892 7.110 1.00 89.31 478 GLN A N 1
ATOM 3783 C CA . GLN A 1 478 ? -29.204 4.665 8.309 1.00 89.31 478 GLN A CA 1
ATOM 3784 C C . GLN A 1 478 ? -30.311 5.711 8.523 1.00 89.31 478 GLN A C 1
ATOM 3786 O O . GLN A 1 478 ? -31.141 5.560 9.420 1.00 89.31 478 GLN A O 1
ATOM 3791 N N . ALA A 1 479 ? -30.345 6.796 7.740 1.00 90.19 479 ALA A N 1
ATOM 3792 C CA . ALA A 1 479 ? -31.351 7.840 7.921 1.00 90.19 479 ALA A CA 1
ATOM 3793 C C . ALA A 1 479 ? -32.787 7.268 7.765 1.00 90.19 479 ALA A C 1
ATOM 3795 O O . ALA A 1 479 ? -33.021 6.512 6.822 1.00 90.19 479 ALA A O 1
ATOM 3796 N N . PRO A 1 480 ? -33.780 7.667 8.596 1.00 86.00 480 PRO A N 1
ATOM 3797 C CA . PRO A 1 480 ? -35.098 7.005 8.699 1.00 86.00 480 PRO A CA 1
ATOM 3798 C C . PRO A 1 480 ? -35.925 6.855 7.409 1.00 86.00 480 PRO A C 1
ATOM 3800 O O . PRO A 1 480 ? -36.894 6.104 7.375 1.00 86.00 480 PRO A O 1
ATOM 3803 N N . GLN A 1 481 ? -35.589 7.596 6.352 1.00 88.69 481 GLN A N 1
ATOM 3804 C CA . GLN A 1 481 ? -36.256 7.545 5.045 1.00 88.69 481 GLN A CA 1
ATOM 3805 C C . GLN A 1 481 ? -35.264 7.351 3.892 1.00 88.69 481 GLN A C 1
ATOM 3807 O O . GLN A 1 481 ? -35.591 7.609 2.728 1.00 88.69 481 GLN A O 1
ATOM 3812 N N . SER A 1 482 ? -34.031 6.950 4.202 1.00 91.00 482 SER A N 1
ATOM 3813 C CA . SER A 1 482 ? -33.026 6.716 3.181 1.00 91.00 482 SER A CA 1
ATOM 3814 C C . SER A 1 482 ? -33.490 5.612 2.242 1.00 91.00 482 SER A C 1
ATOM 3816 O O . SER A 1 482 ? -33.992 4.578 2.665 1.00 91.00 482 SER A O 1
ATOM 3818 N N . ARG A 1 483 ? -33.320 5.858 0.943 1.00 93.88 483 ARG A N 1
ATOM 3819 C CA . ARG A 1 483 ? -33.439 4.835 -0.106 1.00 93.88 483 ARG A CA 1
ATOM 3820 C C . ARG A 1 483 ? -32.131 4.683 -0.872 1.00 93.88 483 ARG A C 1
ATOM 3822 O O . ARG A 1 483 ? -32.128 4.389 -2.067 1.00 93.88 483 ARG A O 1
ATOM 3829 N N . LEU A 1 484 ? -31.020 5.091 -0.252 1.00 94.38 484 LEU A N 1
ATOM 3830 C CA . LEU A 1 484 ? -29.740 5.221 -0.940 1.00 94.38 484 LEU A CA 1
ATOM 3831 C C . LEU A 1 484 ? -29.236 3.852 -1.404 1.00 94.38 484 LEU A C 1
ATOM 3833 O O . LEU A 1 484 ? -28.847 3.715 -2.562 1.00 94.38 484 LEU A O 1
ATOM 3837 N N . ARG A 1 485 ? -29.324 2.838 -0.537 1.00 94.00 485 ARG A N 1
ATOM 3838 C CA . ARG A 1 485 ? -28.930 1.459 -0.839 1.00 94.00 485 ARG A CA 1
ATOM 3839 C C . ARG A 1 485 ? -29.719 0.903 -2.022 1.00 94.00 485 ARG A C 1
ATOM 3841 O O . ARG A 1 485 ? -29.128 0.402 -2.975 1.00 94.00 485 ARG A O 1
ATOM 3848 N N . GLU A 1 486 ? -31.043 1.033 -2.006 1.00 94.81 486 GLU A N 1
ATOM 3849 C CA . GLU A 1 486 ? -31.932 0.547 -3.067 1.00 94.81 486 GLU A CA 1
ATOM 3850 C C . GLU A 1 486 ? -31.689 1.290 -4.379 1.00 94.81 486 GLU A C 1
ATOM 3852 O O . GLU A 1 486 ? -31.631 0.673 -5.439 1.00 94.81 486 GLU A O 1
ATOM 3857 N N . LYS A 1 487 ? -31.490 2.614 -4.322 1.00 94.31 487 LYS A N 1
ATOM 3858 C CA . LYS A 1 487 ? -31.165 3.421 -5.507 1.00 94.31 487 LYS A CA 1
ATOM 3859 C C . LYS A 1 487 ? -29.837 3.005 -6.133 1.00 94.31 487 LYS A C 1
ATOM 3861 O O . LYS A 1 487 ? -29.754 2.960 -7.359 1.00 94.31 487 LYS A O 1
ATOM 3866 N N . ILE A 1 488 ? -28.815 2.711 -5.327 1.00 94.50 488 ILE A N 1
ATOM 3867 C CA . ILE A 1 488 ? -27.531 2.206 -5.829 1.00 94.50 488 ILE A CA 1
ATOM 3868 C C . ILE A 1 488 ? -27.737 0.829 -6.471 1.00 94.50 488 ILE A C 1
ATOM 3870 O O . ILE A 1 488 ? -27.356 0.652 -7.627 1.00 94.50 488 ILE A O 1
ATOM 3874 N N . ALA A 1 489 ? -28.406 -0.102 -5.781 1.00 95.31 489 ALA A N 1
ATOM 3875 C CA . ALA A 1 489 ? -28.683 -1.451 -6.284 1.00 95.31 489 ALA A CA 1
ATOM 3876 C C . ALA A 1 489 ? -29.424 -1.436 -7.636 1.00 95.31 489 ALA A C 1
ATOM 3878 O O . ALA A 1 489 ? -28.983 -2.079 -8.591 1.00 95.31 489 ALA A O 1
ATOM 3879 N N . LEU A 1 490 ? -30.482 -0.624 -7.749 1.00 95.12 490 LEU A N 1
ATOM 3880 C CA . LEU A 1 490 ? -31.246 -0.415 -8.982 1.00 95.12 490 LEU A CA 1
ATOM 3881 C C . LEU A 1 490 ? -30.334 0.005 -10.148 1.00 95.12 490 LEU A C 1
ATOM 3883 O O . LEU A 1 490 ? -30.460 -0.501 -11.260 1.00 95.12 490 LEU A O 1
ATOM 3887 N N . ARG A 1 491 ? -29.390 0.921 -9.906 1.00 94.06 491 ARG A N 1
ATOM 3888 C CA . ARG A 1 491 ? -28.521 1.496 -10.948 1.00 94.06 491 ARG A CA 1
ATOM 3889 C C . ARG A 1 491 ? -27.415 0.548 -11.412 1.00 94.06 491 ARG A C 1
ATOM 3891 O O . ARG A 1 491 ? -27.065 0.579 -12.590 1.00 94.06 491 ARG A O 1
ATOM 3898 N N . ILE A 1 492 ? -26.866 -0.270 -10.514 1.00 94.38 492 ILE A N 1
ATOM 3899 C CA . ILE A 1 492 ? -25.739 -1.166 -10.832 1.00 94.38 492 ILE A CA 1
ATOM 3900 C C . ILE A 1 492 ? -26.185 -2.547 -11.326 1.00 94.38 492 ILE A C 1
ATOM 3902 O O . ILE A 1 492 ? -25.455 -3.199 -12.076 1.00 94.38 492 ILE A O 1
ATOM 3906 N N . ARG A 1 493 ? -27.382 -2.996 -10.925 1.00 94.06 493 ARG A N 1
ATOM 3907 C CA . ARG A 1 493 ? -27.902 -4.335 -11.235 1.00 94.06 493 ARG A CA 1
ATOM 3908 C C . ARG A 1 493 ? -29.051 -4.302 -12.234 1.00 94.06 493 ARG A C 1
ATOM 3910 O O . ARG A 1 493 ? -28.948 -4.906 -13.294 1.00 94.06 493 ARG A O 1
ATOM 3917 N N . GLU A 1 494 ? -30.130 -3.599 -11.916 1.00 90.81 494 GLU A N 1
ATOM 3918 C CA . GLU A 1 494 ? -31.373 -3.663 -12.700 1.00 90.81 494 GLU A CA 1
ATOM 3919 C C . GLU A 1 494 ? -31.323 -2.788 -13.958 1.00 90.81 494 GLU A C 1
ATOM 3921 O O . GLU A 1 494 ? -31.831 -3.169 -15.007 1.00 90.81 494 GLU A O 1
ATOM 3926 N N . ALA A 1 495 ? -30.655 -1.635 -13.894 1.00 90.94 495 ALA A N 1
ATOM 3927 C CA . ALA A 1 495 ? -30.529 -0.704 -15.014 1.00 90.94 495 ALA A CA 1
ATOM 3928 C C . ALA A 1 495 ? -29.460 -1.112 -16.049 1.00 90.94 495 ALA A C 1
ATOM 3930 O O . ALA A 1 495 ? -29.101 -0.298 -16.906 1.00 90.94 495 ALA A O 1
ATOM 3931 N N . ARG A 1 496 ? -28.920 -2.335 -15.984 1.00 89.94 496 ARG A N 1
ATOM 3932 C CA . ARG A 1 496 ? -27.869 -2.809 -16.896 1.00 89.94 496 ARG A CA 1
ATOM 3933 C C . ARG A 1 496 ? -28.314 -2.754 -18.359 1.00 89.94 496 ARG A C 1
ATOM 3935 O O . ARG A 1 496 ? -29.439 -3.100 -18.699 1.00 89.94 496 ARG A O 1
ATOM 3942 N N . GLY A 1 497 ? -27.417 -2.293 -19.227 1.00 86.38 497 GLY A N 1
ATOM 3943 C CA . GLY A 1 497 ? -27.681 -2.078 -20.650 1.00 86.38 497 GLY A CA 1
ATOM 3944 C C . GLY A 1 497 ? -28.544 -0.851 -20.967 1.00 86.38 497 GLY A C 1
ATOM 3945 O O . GLY A 1 497 ? -28.808 -0.589 -22.137 1.00 86.38 497 GLY A O 1
ATOM 3946 N N . THR A 1 498 ? -28.971 -0.077 -19.963 1.00 90.56 498 THR A N 1
ATOM 3947 C CA . THR A 1 498 ? -29.762 1.149 -20.158 1.00 90.56 498 THR A CA 1
ATOM 3948 C C . THR A 1 498 ? -28.910 2.407 -19.966 1.00 90.56 498 THR A C 1
ATOM 3950 O O . THR A 1 498 ? -27.832 2.361 -19.377 1.00 90.56 498 THR A O 1
ATOM 3953 N N . GLN A 1 499 ? -29.421 3.573 -20.379 1.00 86.94 499 GLN A N 1
ATOM 3954 C CA . GLN A 1 499 ? -28.780 4.867 -20.079 1.00 86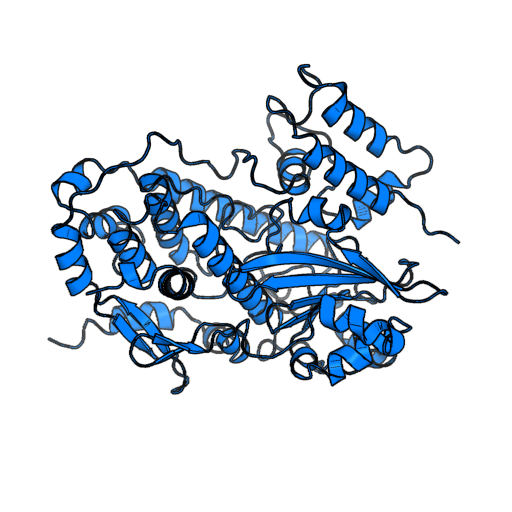.94 499 GLN A CA 1
ATOM 3955 C C . GLN A 1 499 ? -28.731 5.194 -18.579 1.00 86.94 499 GLN A C 1
ATOM 3957 O O . GLN A 1 499 ? -27.978 6.066 -18.157 1.00 86.94 499 GLN A O 1
ATOM 3962 N N . ALA A 1 500 ? -29.536 4.508 -17.765 1.00 87.25 500 ALA A N 1
ATOM 3963 C CA . ALA A 1 500 ? -29.544 4.669 -16.321 1.00 87.25 500 ALA A CA 1
ATOM 3964 C C . ALA A 1 500 ? -28.478 3.816 -15.610 1.00 87.25 500 ALA A C 1
ATOM 3966 O O . ALA A 1 500 ? -28.336 3.979 -14.395 1.00 87.25 500 ALA A O 1
ATOM 3967 N N . GLN A 1 501 ? -27.766 2.939 -16.333 1.00 90.88 501 GLN A N 1
ATOM 3968 C CA . GLN A 1 501 ? -26.727 2.064 -15.791 1.00 90.88 501 GLN A CA 1
ATOM 3969 C C . GLN A 1 501 ? -25.612 2.865 -15.120 1.00 90.88 501 GLN A C 1
ATOM 3971 O O . GLN A 1 501 ? -25.120 3.850 -15.670 1.00 90.88 501 GLN A O 1
ATOM 3976 N N . MET A 1 502 ? -25.154 2.371 -13.974 1.00 90.62 502 MET A N 1
ATOM 3977 C CA . MET A 1 502 ? -23.902 2.799 -13.358 1.00 90.62 502 MET A CA 1
ATOM 3978 C C . MET A 1 502 ? -22.955 1.597 -13.178 1.00 90.62 502 MET A C 1
ATOM 3980 O O . MET A 1 502 ? -23.414 0.545 -12.733 1.00 90.62 502 MET A O 1
ATOM 3984 N N . PRO A 1 503 ? -21.645 1.728 -13.467 1.00 87.75 503 PRO A N 1
ATOM 3985 C CA . PRO A 1 503 ? -21.005 2.827 -14.188 1.00 87.75 503 PRO A CA 1
ATOM 3986 C C . PRO A 1 503 ? -21.537 3.003 -15.628 1.00 87.75 503 PRO A C 1
ATOM 3988 O O . PRO A 1 503 ? -21.970 2.025 -16.258 1.00 87.75 503 PRO A O 1
ATOM 3991 N N . PRO A 1 504 ? -21.510 4.232 -16.175 1.00 84.69 504 PRO A N 1
ATOM 3992 C CA . PRO A 1 504 ? -21.906 4.480 -17.557 1.00 84.69 504 PRO A CA 1
ATOM 3993 C C . PRO A 1 504 ? -21.022 3.700 -18.537 1.00 84.69 504 PRO A C 1
ATOM 3995 O O . PRO A 1 504 ? -19.802 3.691 -18.410 1.00 84.69 504 PRO A O 1
ATOM 3998 N N . GLY A 1 505 ? -21.630 3.030 -19.519 1.00 81.31 505 GLY A N 1
ATOM 3999 C CA . GLY A 1 505 ? -20.908 2.336 -20.597 1.00 81.31 505 GLY A CA 1
ATOM 4000 C C . GLY A 1 505 ? -20.183 1.042 -20.203 1.00 81.31 505 GLY A C 1
ATOM 4001 O O . GLY A 1 505 ? -19.789 0.287 -21.088 1.00 81.31 505 GLY A O 1
ATOM 4002 N N . GLN A 1 506 ? -20.056 0.735 -18.909 1.00 84.31 506 GLN A N 1
ATOM 4003 C CA . GLN A 1 506 ? -19.361 -0.457 -18.428 1.00 84.31 506 GLN A CA 1
ATOM 4004 C C . GLN A 1 506 ? -20.081 -1.060 -17.217 1.00 84.31 506 GLN A C 1
ATOM 4006 O O . GLN A 1 506 ? -19.984 -0.556 -16.101 1.00 84.31 506 GLN A O 1
ATOM 4011 N N . ALA A 1 507 ? -20.811 -2.156 -17.434 1.00 88.56 507 ALA A N 1
ATOM 4012 C CA . ALA A 1 507 ? -21.509 -2.846 -16.353 1.00 88.56 507 ALA A CA 1
ATOM 4013 C C . ALA A 1 507 ? -20.509 -3.493 -15.380 1.00 88.56 507 ALA A C 1
ATOM 4015 O O . ALA A 1 507 ? -19.481 -4.034 -15.796 1.00 88.56 507 ALA A O 1
ATOM 4016 N N . LEU A 1 508 ? -20.830 -3.470 -14.083 1.00 88.75 508 LEU A N 1
ATOM 4017 C CA . LEU A 1 508 ? -20.073 -4.218 -13.077 1.00 88.75 508 LEU A CA 1
ATOM 4018 C C . LEU A 1 508 ? -20.275 -5.726 -13.254 1.00 88.75 508 LEU A C 1
ATOM 4020 O O . LEU A 1 508 ? -21.294 -6.176 -13.776 1.00 88.75 508 LEU A O 1
ATOM 4024 N N . ARG A 1 509 ? -19.313 -6.513 -12.769 1.00 88.75 509 ARG A N 1
ATOM 4025 C CA . ARG A 1 509 ? -19.436 -7.974 -12.649 1.00 88.75 509 ARG A CA 1
ATOM 4026 C C . ARG A 1 509 ? -20.382 -8.308 -11.488 1.00 88.75 509 ARG A C 1
ATOM 4028 O O . ARG A 1 509 ? -20.522 -7.497 -10.579 1.00 88.75 509 ARG A O 1
ATOM 4035 N N . GLU A 1 510 ? -21.030 -9.475 -11.481 1.00 89.56 510 GLU A N 1
ATOM 4036 C CA . GLU A 1 510 ? -21.942 -9.830 -10.370 1.00 89.56 510 GLU A CA 1
ATOM 4037 C C . GLU A 1 510 ? -21.232 -9.841 -9.011 1.00 89.56 510 GLU A C 1
ATOM 4039 O O . GLU A 1 510 ? -21.705 -9.215 -8.072 1.00 89.56 510 GLU A O 1
ATOM 4044 N N . GLU A 1 511 ? -20.037 -10.426 -8.941 1.00 84.31 511 GLU A N 1
ATOM 4045 C CA . GLU A 1 511 ? -19.214 -10.460 -7.722 1.00 84.31 511 GLU A CA 1
ATOM 4046 C C . GLU A 1 511 ? -18.861 -9.066 -7.172 1.00 84.31 511 GLU A C 1
ATOM 4048 O O . GLU A 1 511 ? -18.790 -8.859 -5.958 1.00 84.31 511 GLU A O 1
ATOM 4053 N N . ASP A 1 512 ? -18.663 -8.097 -8.070 1.00 86.81 512 ASP A N 1
ATOM 4054 C CA . ASP A 1 512 ? -18.384 -6.702 -7.734 1.00 86.81 512 ASP A CA 1
ATOM 4055 C C . ASP A 1 512 ? -19.634 -6.039 -7.135 1.00 86.81 512 ASP A C 1
ATOM 4057 O O . ASP A 1 512 ? -19.539 -5.285 -6.166 1.00 86.81 512 ASP A O 1
ATOM 4061 N N . ILE A 1 513 ? -20.812 -6.343 -7.692 1.00 90.56 513 ILE A N 1
ATOM 4062 C CA . ILE A 1 513 ? -22.088 -5.868 -7.153 1.00 90.56 513 ILE A CA 1
ATOM 4063 C C . ILE A 1 513 ? -22.336 -6.468 -5.776 1.00 90.56 513 ILE A C 1
ATOM 4065 O O . ILE A 1 513 ? -22.648 -5.723 -4.852 1.00 90.56 513 ILE A O 1
ATOM 4069 N N . ASP A 1 514 ? -22.188 -7.782 -5.626 1.00 89.75 514 ASP A N 1
ATOM 4070 C CA . ASP A 1 514 ? -22.452 -8.466 -4.360 1.00 89.75 514 ASP A CA 1
ATOM 4071 C C . ASP A 1 514 ? -21.543 -7.948 -3.247 1.00 89.75 514 ASP A C 1
ATOM 4073 O O . ASP A 1 514 ? -22.009 -7.679 -2.141 1.00 89.75 514 ASP A O 1
ATOM 4077 N N . SER A 1 515 ? -20.266 -7.716 -3.558 1.00 85.12 515 SER A N 1
ATOM 4078 C CA . SER A 1 515 ? -19.303 -7.159 -2.605 1.00 85.12 515 SER A CA 1
ATOM 4079 C C . SER A 1 515 ? -19.665 -5.720 -2.215 1.00 85.12 515 SER A C 1
ATOM 4081 O O . SER A 1 515 ? -19.680 -5.390 -1.029 1.00 85.12 515 SER A O 1
ATOM 4083 N N . LEU A 1 516 ? -20.018 -4.862 -3.184 1.00 89.31 516 LEU A N 1
ATOM 4084 C CA . LEU A 1 516 ? -20.453 -3.490 -2.899 1.00 89.31 516 LEU A CA 1
ATOM 4085 C C . LEU A 1 516 ? -21.734 -3.464 -2.056 1.00 89.31 516 LEU A C 1
ATOM 4087 O O . LEU A 1 516 ? -21.812 -2.704 -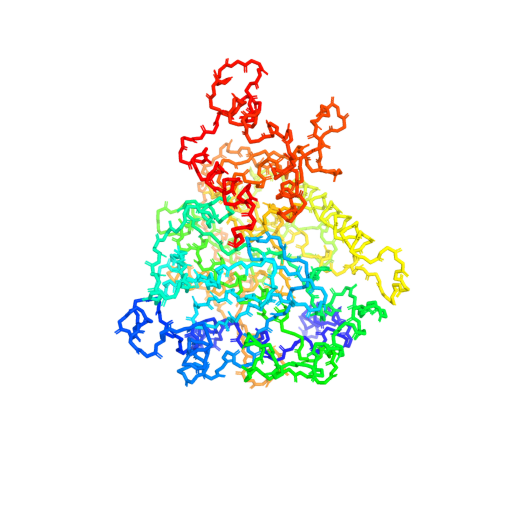1.094 1.00 89.31 516 LEU A O 1
ATOM 4091 N N . LEU A 1 517 ? -22.732 -4.282 -2.394 1.00 91.50 517 LEU A N 1
ATOM 4092 C CA . LEU A 1 517 ? -23.985 -4.343 -1.643 1.00 91.50 517 LEU A CA 1
ATOM 4093 C C . LEU A 1 517 ? -23.765 -4.884 -0.230 1.00 91.50 517 LEU A C 1
ATOM 4095 O O . LEU A 1 517 ? -24.294 -4.295 0.704 1.00 91.50 517 LEU A O 1
ATOM 4099 N N . ALA A 1 518 ? -22.931 -5.912 -0.049 1.00 86.38 518 ALA A N 1
ATOM 4100 C CA . ALA A 1 518 ? -22.579 -6.416 1.276 1.00 86.38 518 ALA A CA 1
ATOM 4101 C C . ALA A 1 518 ? -21.920 -5.332 2.144 1.00 86.38 518 ALA A C 1
ATOM 4103 O O . ALA A 1 518 ? -22.265 -5.180 3.312 1.00 86.38 518 ALA A O 1
ATOM 4104 N N . PHE A 1 519 ? -21.019 -4.530 1.571 1.00 86.62 519 PHE A N 1
ATOM 4105 C CA . PHE A 1 519 ? -20.427 -3.388 2.268 1.00 86.62 519 PHE A CA 1
ATOM 4106 C C . PHE A 1 519 ? -21.465 -2.332 2.671 1.00 86.62 519 PHE A C 1
ATOM 4108 O O . PHE A 1 519 ? -21.467 -1.882 3.816 1.00 86.62 519 PHE A O 1
ATOM 4115 N N . LEU A 1 520 ? -22.377 -1.965 1.764 1.00 90.00 520 LEU A N 1
ATOM 4116 C CA . LEU A 1 520 ? -23.461 -1.028 2.078 1.00 90.00 520 LEU A CA 1
ATOM 4117 C C . LEU A 1 520 ? -24.410 -1.591 3.142 1.00 90.00 520 LEU A C 1
ATOM 4119 O O . LEU A 1 520 ? -24.865 -0.841 3.999 1.00 90.00 520 LEU A O 1
ATOM 4123 N N . ASP A 1 521 ? -24.685 -2.893 3.108 1.00 88.81 521 ASP A N 1
ATOM 4124 C CA . ASP A 1 521 ? -25.556 -3.564 4.070 1.00 88.81 521 ASP A CA 1
ATOM 4125 C C . ASP A 1 521 ? -24.901 -3.612 5.463 1.00 88.81 521 ASP A C 1
ATOM 4127 O O . ASP A 1 521 ? -25.587 -3.400 6.459 1.00 88.81 521 ASP A O 1
ATOM 4131 N N . VAL A 1 522 ? -23.577 -3.803 5.554 1.00 83.44 522 VAL A N 1
ATOM 4132 C CA . VAL A 1 522 ? -22.842 -3.696 6.829 1.00 83.44 522 VAL A CA 1
ATOM 4133 C C . VAL A 1 522 ? -22.897 -2.271 7.383 1.00 83.44 522 VAL A C 1
ATOM 4135 O O . VAL A 1 522 ? -23.205 -2.093 8.557 1.00 83.44 522 VAL A O 1
ATOM 4138 N N . LEU A 1 523 ? -22.661 -1.249 6.554 1.00 84.12 523 LEU A N 1
ATOM 4139 C CA . LEU A 1 523 ? -22.735 0.150 6.998 1.00 84.12 523 LEU A CA 1
ATOM 4140 C C . LEU A 1 523 ? -24.163 0.608 7.333 1.00 84.12 523 LEU A C 1
ATOM 4142 O O . LEU A 1 523 ? -24.353 1.495 8.163 1.00 84.12 523 LEU A O 1
ATOM 4146 N N . GLY A 1 524 ? -25.166 0.052 6.654 1.00 83.81 524 GLY A N 1
ATOM 4147 C CA . GLY A 1 524 ? -26.567 0.450 6.773 1.00 83.81 524 GLY A CA 1
ATOM 4148 C C . GLY A 1 524 ? -27.294 -0.125 7.987 1.00 83.81 524 GLY A C 1
ATOM 4149 O O . GLY A 1 524 ? -28.394 0.334 8.292 1.00 83.81 524 GLY A O 1
ATOM 4150 N N . LYS A 1 525 ? -26.711 -1.099 8.693 1.00 81.00 525 LYS A N 1
ATOM 4151 C CA . LYS A 1 525 ? -27.286 -1.610 9.940 1.00 81.00 525 LYS A CA 1
ATOM 4152 C C . LYS A 1 525 ? -27.153 -0.550 11.043 1.00 81.00 525 LYS A C 1
ATOM 4154 O O . LYS A 1 525 ? -26.039 -0.078 11.272 1.00 81.00 525 LYS A O 1
ATOM 4159 N N . PRO A 1 526 ? -28.253 -0.146 11.709 1.00 63.44 526 PRO A N 1
ATOM 4160 C CA . PRO A 1 526 ? -28.148 0.661 12.916 1.00 63.44 526 PRO A CA 1
ATOM 4161 C C . PRO A 1 526 ? -27.429 -0.145 14.005 1.00 63.44 526 PRO A C 1
ATOM 4163 O O . PRO A 1 526 ? -27.450 -1.377 13.943 1.00 63.44 526 PRO A O 1
ATOM 4166 N N . PRO A 1 527 ? -26.845 0.523 15.008 1.00 51.91 527 PRO A N 1
ATOM 4167 C CA . PRO A 1 527 ? -26.405 -0.168 16.204 1.00 51.91 527 PRO A CA 1
ATOM 4168 C C . PRO A 1 527 ? -27.608 -0.923 16.838 1.00 51.91 527 PRO A C 1
ATOM 4170 O O . PRO A 1 527 ? -28.597 -0.296 17.226 1.00 51.91 527 PRO A O 1
ATOM 4173 N N . SER A 1 528 ? -27.570 -2.260 16.855 1.00 43.19 528 SER A N 1
ATOM 4174 C CA . SER A 1 528 ? -28.332 -3.154 17.741 1.00 43.19 528 SER A CA 1
ATOM 4175 C C . SER A 1 528 ? -28.193 -2.794 19.239 1.00 43.19 528 SER A C 1
ATOM 4177 O O . SER A 1 528 ? -27.235 -3.152 19.918 1.00 43.19 528 SER A O 1
ATOM 4179 N N . HIS A 1 529 ? -29.227 -2.135 19.767 1.00 33.84 529 HIS A N 1
ATOM 4180 C CA . HIS A 1 529 ? -29.403 -1.835 21.194 1.00 33.84 529 HIS A CA 1
ATOM 4181 C C . HIS A 1 529 ? -29.310 -3.027 22.148 1.00 33.84 529 HIS A C 1
ATOM 4183 O O . HIS A 1 529 ? -29.865 -4.100 21.808 1.00 33.84 529 HIS A O 1
#

Solvent-accessible surface area (backbone atoms only — not comparable to full-atom values): 29002 Å² total; per-residue (Å²): 145,82,76,73,74,57,52,62,59,45,54,65,64,61,70,42,50,80,76,53,70,46,61,36,78,64,33,64,49,30,41,64,30,48,55,96,87,38,80,78,40,61,22,36,59,65,49,74,49,83,48,73,67,60,49,59,76,42,39,90,69,28,56,40,68,61,43,36,51,56,48,49,44,67,72,21,58,67,40,30,64,33,45,41,43,24,28,55,42,70,48,90,58,53,34,30,66,82,29,43,22,34,39,34,44,51,29,38,34,36,37,39,35,45,68,27,82,84,53,84,68,48,50,36,44,33,42,40,40,41,94,87,63,38,50,47,47,50,33,37,38,39,39,48,98,94,29,62,45,82,39,75,64,45,49,50,56,32,19,63,36,25,94,74,42,50,63,74,43,66,57,40,36,54,44,81,40,33,69,51,26,49,59,31,28,61,64,30,69,62,55,51,49,32,49,47,52,40,55,76,44,29,80,78,37,67,84,45,46,83,45,69,77,63,93,56,84,45,68,71,74,38,38,51,48,27,48,42,41,33,46,47,47,52,40,42,34,25,42,28,51,74,56,54,40,97,86,31,53,40,77,72,42,42,60,41,48,49,30,50,26,38,53,57,24,65,41,100,79,50,82,48,30,66,63,42,43,38,54,32,29,16,75,74,58,42,71,70,55,76,82,59,63,66,50,35,52,44,44,51,50,44,50,54,50,27,52,55,49,51,53,51,50,34,44,67,74,44,76,86,45,67,70,74,46,66,68,62,82,66,66,70,56,82,44,41,54,56,54,27,50,53,50,50,51,29,47,46,22,59,40,82,64,65,73,58,28,32,25,60,65,71,35,49,70,52,74,46,50,77,60,64,49,44,42,55,43,44,51,30,44,42,72,64,37,54,74,80,47,62,95,53,57,63,42,79,40,76,70,84,71,90,79,49,24,48,67,31,54,42,51,67,63,47,30,64,55,24,46,73,47,84,65,77,78,61,55,88,72,77,81,79,52,71,88,54,86,59,90,85,52,24,57,45,35,65,50,23,46,38,18,23,87,94,51,33,50,90,89,62,76,51,73,78,43,51,64,74,33,42,67,63,38,20,55,52,40,50,38,99,80,49,56,55,66,59,54,50,49,42,24,46,59,72,26,57,98,44,95,67,20,39,53,74,101,46,76,63,54,71,71,52,48,54,16,44,50,44,34,51,54,62,44,34,52,69,81,84,126

Foldseek 3Di:
DPPPPVCVVVVVVVVQDVLNLLQEPLLVLQFFFDDPRDGPDNSQQRFDFDDLVNCVVVQVQPQDPLSSLVVRCVRGVVQLQQKWWFAADLALAGHHLQWTWMWGGGNQKIWTFTQDPQDDWGKIWMWHADPQQLQIWIWMWTRDPRGTDTGTRDLLQCLQQNPRGAQADAQELDDLRIQQSPQFAPDFPSSFVSVQNCVVCLCVRSNSNSHDDDNGRDSSSHNSQSVSSSRLLSLLLNLCSVAVAPPFLCLLLVLLLLCLLQCQLADQVLPCSLVSSLLLAAVVVSVVQDDLVVLLVLLVVLLVQLQVVSQVSNCVSCVPTPGPGGNPSPPCPRCSSSQSSNLSSCVQRVTDCQSSDNHLASNSRHSHHSDSSSQSSSNSNCSSCVVSCVQFDKDWDDPVPVPGTTIGTDSVSSSVVSNVRHGDRDDPDDDARPLHDDLRHNLLSNVCCCQDPPNRDPVDHDHHQPSSRLLVNLCQLQPPPHPPLVLVLCQQPVCPPHCSHPPGPDHHDPSSSSSNSSNSVSSNDRPDD

Radius of gyration: 23.46 Å; Cα contacts (8 Å, |Δi|>4): 917; chains: 1; bounding box: 76×50×64 Å